Protein AF-A0A7C9TLH7-F1 (afdb_monomer_lite)

Sequence (527 aa):
MVRPPLASSSVPAGASARHAPARPGAWGRGLLALLLWGSAWQSGAQPVPAAPGAASAVVVGAVASAPAGAASAPALPADWARAQDQYWHAPRTVDFIRRLEALQQAMDQHCQGGLVIPVRTAWREALVAWLRLSAVPGPDLLAPEVLTRLDAPARAELIEQAIEAAAEGTLQADRLAPGARGLGALEWLLWTQPPGVSLKAPPSRSRSTAAPSRRVAKPAAKGAATKSTKTKAAAKTPARRAQLDAGGWGGAADAVGAVLLRLEQAASAPQGYRAQASKPKPAAPAKARKTNAKPARSTKATKATKPSRTAAAAVAAEPVDPLLAGGRSAAGQASRTAQPAACRLGRALVADLRTQSLGLADALARRLEAAPVLAVAASAPSATAPAGGDRLGAGWLEALVQLRVQALEQPLQAEAHKGRAGLPLPRQLSGSASVDRVSRWSALRALAVGEEGGGPAGPGLQGLAWTTRLQQAGHAELAEQLLQQANAVDQALEAALPNTPPVLHQAAEALARLEQLVVRQVLPALS

Secondary structure (DSSP, 8-state):
-PPPPPP--PPPP------PPPPPP---SS--SS-SSSGGGS-----PPPPP---------------TT---PPPPPHHHHHHIIIIIIHHHHHHHHHHHHHHHHHHHHHHTT--HHHHHHHHHHHHHHHHHHHSSPPTTTS-HHHHHHHSPPP-HHHHHHHHHHHHHT---GGG--GGGSHHHHHHHHHHHS------------PPP---PPPP------------------------------TT-HHHHHHHHHHHHHHHHHHHHS------------PPPPPP------PPPP--------PPPP----PPPPPPPPS-------HHHHHHHHHHHHHHHHHHHHHHHHHHHHHHHHHHHHHHHHHHHHHTTGGGS--TTS--HHHHHHHHHHHHHHHHHIIIIIHHHHHHHSBTB-PPPPTTTTTT-HHHHHHHHHHHHHHHHH--SS-S---HHHHTT-HHHHHHHTT-HHHHHHHHHHHHHHHHHHHHTTT--HHHHHHHHHHHHHHHHHIIIIIHHHH-

Radius of gyration: 32.27 Å; chains: 1; bounding box: 89×93×102 Å

Foldseek 3Di:
DDDDDDDDDDDDDDDDDDDDDDDDDDPDDDPPDPPPPPPPPPDPDDDDDDDDDDDDDDDPDDDPDDDPDPDFPAFDPPVQLLLCLQQQQLVLLLQLLVLLVQLLVQLVCLLVVDDLVSNLVSLLSSLLSVLLNVLADRPPLCPVVLVLQADNAADPVLLVVQLVCLLVVNHDLVPRDSNNFHSNVLLCLSQVQDSDPPPPDPDDDDDDDDDDDDDDDDDDDDDDDDDDDDDDDDDDDDDPPPPPDVPPVVVVVVLSVVLSVLSNCLSPPPPPPPPCPVPPPDDDDDDDDDDDDDDDDDDDDDDDDDDDDDDDDDDDDDDDDPPPPDDPDPVNVVSVSSSSSSSSSSSSNSVSSSVSSSVSSNVSSVVSVVPVVCVVVPPPCPPDDRRNLVVSLVSLLVSLVCLLCQLQVQQLVQVVPPPDPRDDHVSNSSLCSLVSSVSSLQSSCCQAQNDPDPDPSDPSSCVRHLLSLCVVLVNNVLSVVLVVLSVLLVVLSVQCSVVDNVSSVSNSVSSVVSSCSSVPPSSVSND

Organism: NCBI:txid2707176

pLDDT: mean 71.39, std 24.44, range [30.95, 98.44]

Structure (mmCIF, N/CA/C/O backbone):
data_AF-A0A7C9TLH7-F1
#
_entry.id   AF-A0A7C9TLH7-F1
#
loop_
_atom_site.group_PDB
_atom_site.id
_atom_site.type_symbol
_atom_site.label_atom_id
_atom_site.label_alt_id
_atom_site.label_comp_id
_atom_site.label_asym_id
_atom_site.label_entity_id
_atom_site.label_seq_id
_atom_site.pdbx_PDB_ins_code
_atom_site.Cartn_x
_atom_site.Cartn_y
_atom_site.Cartn_z
_atom_site.occupancy
_atom_site.B_iso_or_equiv
_atom_site.auth_seq_id
_atom_site.auth_comp_id
_atom_site.auth_asym_id
_atom_site.auth_atom_id
_atom_site.pdbx_PDB_model_num
ATOM 1 N N . MET A 1 1 ? -39.034 -39.699 -22.417 1.00 44.22 1 MET A N 1
ATOM 2 C CA . MET A 1 1 ? -38.290 -38.552 -21.851 1.00 44.22 1 MET A CA 1
ATOM 3 C C . MET A 1 1 ? -38.912 -37.280 -22.403 1.00 44.22 1 MET A C 1
ATOM 5 O O . MET A 1 1 ? -38.738 -36.978 -23.574 1.00 44.22 1 MET A O 1
ATOM 9 N N . VAL A 1 2 ? -39.752 -36.636 -21.594 1.00 35.78 2 VAL A N 1
ATOM 10 C CA . VAL A 1 2 ? -40.596 -35.495 -21.975 1.00 35.78 2 VAL A CA 1
ATOM 11 C C . VAL A 1 2 ? -39.837 -34.204 -21.664 1.00 35.78 2 VAL A C 1
ATOM 13 O O . VAL A 1 2 ? -39.383 -34.019 -20.538 1.00 35.78 2 VAL A O 1
ATOM 16 N N . ARG A 1 3 ? -39.665 -33.335 -22.665 1.00 36.72 3 ARG A N 1
ATOM 17 C CA . ARG A 1 3 ? -39.139 -31.968 -22.509 1.00 36.72 3 ARG A CA 1
ATOM 18 C C . ARG A 1 3 ? -40.296 -31.015 -22.171 1.00 36.72 3 ARG A C 1
ATOM 20 O O . ARG A 1 3 ? -41.320 -31.106 -22.847 1.00 36.72 3 ARG A O 1
ATOM 27 N N . PRO A 1 4 ? -40.156 -30.094 -21.203 1.00 48.44 4 PRO A N 1
ATOM 28 C CA . PRO A 1 4 ? -41.160 -29.062 -20.968 1.00 48.44 4 PRO A CA 1
ATOM 29 C C . PRO A 1 4 ? -40.988 -27.871 -21.937 1.00 48.44 4 PRO A C 1
ATOM 31 O O . PRO A 1 4 ? -39.877 -27.640 -22.428 1.00 48.44 4 PRO A O 1
ATOM 34 N N . PRO A 1 5 ? -42.067 -27.114 -22.223 1.00 56.41 5 PRO A N 1
ATOM 35 C CA . PRO A 1 5 ? -42.036 -25.956 -23.109 1.00 56.41 5 PRO A CA 1
ATOM 36 C C . PRO A 1 5 ? -41.575 -24.681 -22.384 1.00 56.41 5 PRO A C 1
ATOM 38 O O . PRO A 1 5 ? -41.824 -24.489 -21.195 1.00 56.41 5 PRO A O 1
ATOM 41 N N . LEU A 1 6 ? -40.913 -23.797 -23.134 1.00 49.56 6 LEU A N 1
ATOM 42 C CA . LEU A 1 6 ? -40.511 -22.458 -22.706 1.00 49.56 6 LEU A CA 1
ATOM 43 C C . LEU A 1 6 ? -41.730 -21.526 -22.702 1.00 49.56 6 LEU A C 1
ATOM 45 O O . LEU A 1 6 ? -42.392 -21.363 -23.726 1.00 49.56 6 LEU A O 1
ATOM 49 N N . ALA A 1 7 ? -42.006 -20.907 -21.554 1.00 42.03 7 ALA A N 1
ATOM 50 C CA . ALA A 1 7 ? -43.013 -19.866 -21.412 1.00 42.03 7 ALA A CA 1
ATOM 51 C C . ALA A 1 7 ? -42.462 -18.519 -21.907 1.00 42.03 7 ALA A C 1
ATOM 53 O O . ALA A 1 7 ? -41.464 -18.006 -21.403 1.00 42.03 7 ALA A O 1
ATOM 54 N N . SER A 1 8 ? -43.137 -17.951 -22.902 1.00 42.50 8 SER A N 1
ATOM 55 C CA . SER A 1 8 ? -42.959 -16.596 -23.414 1.00 42.50 8 SER A CA 1
ATOM 56 C C . SER A 1 8 ? -43.701 -15.593 -22.524 1.00 42.50 8 SER A C 1
ATOM 58 O O . SER A 1 8 ? -44.931 -15.576 -22.517 1.00 42.50 8 SER A O 1
ATOM 60 N N . SER A 1 9 ? -42.977 -14.741 -21.793 1.00 42.53 9 SER A N 1
ATOM 61 C CA . SER A 1 9 ? -43.565 -13.605 -21.074 1.00 42.53 9 SER A CA 1
ATOM 62 C C . SER A 1 9 ? -43.537 -12.347 -21.947 1.00 42.53 9 SER A C 1
ATOM 64 O O . SER A 1 9 ? -42.483 -11.757 -22.186 1.00 42.53 9 SER A O 1
ATOM 66 N N . SER A 1 10 ? -44.712 -11.938 -22.412 1.00 45.41 10 SER A N 1
ATOM 67 C CA . SER A 1 10 ? -44.992 -10.631 -23.004 1.00 45.41 10 SER A CA 1
ATOM 68 C C . SER A 1 10 ? -44.953 -9.533 -21.934 1.00 45.41 10 SER A C 1
ATOM 70 O O . SER A 1 10 ? -45.706 -9.599 -20.962 1.00 45.41 10 SER A O 1
ATOM 72 N N . VAL A 1 11 ? -44.116 -8.511 -22.125 1.00 49.00 11 VAL A N 1
ATOM 73 C CA . VAL A 1 11 ? -44.098 -7.287 -21.306 1.00 49.00 11 VAL A CA 1
ATOM 74 C C . VAL A 1 11 ? -44.914 -6.201 -22.023 1.00 49.00 11 VAL A C 1
ATOM 76 O O . VAL A 1 11 ? -44.667 -5.966 -23.209 1.00 49.00 11 VAL A O 1
ATOM 79 N N . PRO A 1 12 ? -45.877 -5.535 -21.359 1.00 47.75 12 PRO A N 1
ATOM 80 C CA . PRO A 1 12 ? -46.657 -4.469 -21.974 1.00 47.75 12 PRO A CA 1
ATOM 81 C C . PRO A 1 12 ? -45.873 -3.151 -22.037 1.00 47.75 12 PRO A C 1
ATOM 83 O O . PRO A 1 12 ? -45.215 -2.737 -21.082 1.00 47.75 12 PRO A O 1
ATOM 86 N N . ALA A 1 13 ? -45.992 -2.475 -23.179 1.00 45.28 13 ALA A N 1
ATOM 87 C CA . ALA A 1 13 ? -45.530 -1.113 -23.398 1.00 45.28 13 ALA A CA 1
ATOM 88 C C . ALA A 1 13 ? -46.401 -0.122 -22.605 1.00 45.28 13 ALA A C 1
ATOM 90 O O . ALA A 1 13 ? -47.614 -0.062 -22.802 1.00 45.28 13 ALA A O 1
ATOM 91 N N . GLY A 1 14 ? -45.777 0.666 -21.726 1.00 36.72 14 GLY A N 1
ATOM 92 C CA . GLY A 1 14 ? -46.442 1.672 -20.899 1.00 36.72 14 GLY A CA 1
ATOM 93 C C . GLY A 1 14 ? -45.713 3.017 -20.918 1.00 36.72 14 GLY A C 1
ATOM 94 O O . GLY A 1 14 ? -44.636 3.148 -20.353 1.00 36.72 14 GLY A O 1
ATOM 95 N N . ALA A 1 15 ? -46.350 3.989 -21.575 1.00 35.06 15 ALA A N 1
ATOM 96 C CA . ALA A 1 15 ? -46.349 5.436 -21.328 1.00 35.06 15 ALA A CA 1
ATOM 97 C C . ALA A 1 15 ? -45.013 6.186 -21.101 1.00 35.06 15 ALA A C 1
ATOM 99 O O . ALA A 1 15 ? -44.481 6.280 -19.998 1.00 35.06 15 ALA A O 1
ATOM 100 N N . SER A 1 16 ? -44.572 6.900 -22.143 1.00 40.12 16 SER A N 1
ATOM 101 C CA . SER A 1 16 ? -43.643 8.031 -22.033 1.00 40.12 16 SER A CA 1
ATOM 102 C C . SER A 1 16 ? -44.319 9.245 -21.378 1.00 40.12 16 SER A C 1
ATOM 104 O O . SER A 1 16 ? -45.055 9.978 -22.038 1.00 40.12 16 SER A O 1
ATOM 106 N N . ALA A 1 17 ? -44.014 9.511 -20.108 1.00 35.34 17 ALA A N 1
ATOM 107 C CA . ALA A 1 17 ? -44.236 10.815 -19.489 1.00 35.34 17 ALA A CA 1
ATOM 108 C C . ALA A 1 17 ? -42.949 11.648 -19.597 1.00 35.34 17 ALA A C 1
ATOM 110 O O . ALA A 1 17 ? -41.913 11.314 -19.026 1.00 35.34 17 ALA A O 1
ATOM 111 N N . ARG A 1 18 ? -43.007 12.734 -20.374 1.00 35.72 18 ARG A N 1
ATOM 112 C CA . ARG A 1 18 ? -41.939 13.736 -20.456 1.00 35.72 18 ARG A CA 1
ATOM 113 C C . ARG A 1 18 ? -41.944 14.538 -19.156 1.00 35.72 18 ARG A C 1
ATOM 115 O O . ARG A 1 18 ? -42.908 15.246 -18.873 1.00 35.72 18 ARG A O 1
ATOM 122 N N . HIS A 1 19 ? -40.870 14.455 -18.382 1.00 34.88 19 HIS A N 1
ATOM 123 C CA . HIS A 1 19 ? -40.576 15.414 -17.322 1.00 34.88 19 HIS A CA 1
ATOM 124 C C . HIS A 1 19 ? -39.387 16.267 -17.751 1.00 34.88 19 HIS A C 1
ATOM 126 O O . HIS A 1 19 ? -38.316 15.764 -18.085 1.00 34.88 19 HIS A O 1
ATOM 132 N N . ALA A 1 20 ? -39.633 17.573 -17.816 1.00 35.00 20 ALA A N 1
ATOM 133 C CA . ALA A 1 20 ? -38.633 18.589 -18.086 1.00 35.00 20 ALA A CA 1
ATOM 134 C C . ALA A 1 20 ? -37.611 18.638 -16.934 1.00 35.00 20 ALA A C 1
ATOM 136 O O . ALA A 1 20 ? -38.014 18.545 -15.772 1.00 35.00 20 ALA A O 1
ATOM 137 N N . PRO A 1 21 ? -36.308 18.815 -17.208 1.00 39.06 21 PRO A N 1
ATOM 138 C CA . PRO A 1 21 ? -35.331 18.990 -16.147 1.00 39.06 21 PRO A CA 1
ATOM 139 C C . PRO A 1 21 ? -35.469 20.384 -15.522 1.00 39.06 21 PRO A C 1
ATOM 141 O O . PRO A 1 21 ? -35.346 21.411 -16.196 1.00 39.06 21 PRO A O 1
ATOM 144 N N . ALA A 1 22 ? -35.709 20.407 -14.212 1.00 32.56 22 ALA A N 1
ATOM 145 C CA . ALA A 1 22 ? -35.583 21.598 -13.389 1.00 32.56 22 ALA A CA 1
ATOM 146 C C . ALA A 1 22 ? -34.125 22.091 -13.407 1.00 32.56 22 ALA A C 1
ATOM 148 O O . ALA A 1 22 ? -33.177 21.315 -13.281 1.00 32.56 22 ALA A O 1
ATOM 149 N N . ARG A 1 23 ? -33.957 23.403 -13.584 1.00 35.62 23 ARG A N 1
ATOM 150 C CA . ARG A 1 23 ? -32.666 24.099 -13.550 1.00 35.62 23 ARG A CA 1
ATOM 151 C C . ARG A 1 23 ? -32.006 23.928 -12.171 1.00 35.62 23 ARG A C 1
ATOM 153 O O . ARG A 1 23 ? -32.665 24.231 -11.177 1.00 35.62 23 ARG A O 1
ATOM 160 N N . PRO A 1 24 ? -30.723 23.539 -12.078 1.00 36.88 24 PRO A N 1
ATOM 161 C CA . PRO A 1 24 ? -30.003 23.594 -10.815 1.00 36.88 24 PRO A CA 1
ATOM 162 C C . PRO A 1 24 ? -29.769 25.057 -10.421 1.00 36.88 24 PRO A C 1
ATOM 164 O O . PRO A 1 24 ? -29.169 25.839 -11.161 1.00 36.88 24 PRO A O 1
ATOM 167 N N . GLY A 1 25 ? -30.304 25.423 -9.256 1.00 30.95 25 GLY A N 1
ATOM 168 C CA . GLY A 1 25 ? -30.095 26.714 -8.619 1.00 30.95 25 GLY A CA 1
ATOM 169 C C . GLY A 1 25 ? -28.638 26.904 -8.206 1.00 30.95 25 GLY A C 1
ATOM 170 O O . GLY A 1 25 ? -27.964 25.977 -7.762 1.00 30.95 25 GLY A O 1
ATOM 171 N N . ALA A 1 26 ? -28.171 28.136 -8.367 1.00 38.72 26 ALA A N 1
ATOM 172 C CA . ALA A 1 26 ? -26.843 28.594 -8.012 1.00 38.72 26 ALA A CA 1
ATOM 173 C C . ALA A 1 26 ? -26.560 28.418 -6.508 1.00 38.72 26 ALA A C 1
ATOM 175 O O . ALA A 1 26 ? -26.982 29.226 -5.688 1.00 38.72 26 ALA A O 1
ATOM 176 N N . TRP A 1 27 ? -25.786 27.390 -6.167 1.00 38.28 27 TRP A N 1
ATOM 177 C CA . TRP A 1 27 ? -25.026 27.306 -4.921 1.00 38.28 27 TRP A CA 1
ATOM 178 C C . TRP A 1 27 ? -23.555 27.451 -5.287 1.00 38.28 27 TRP A C 1
ATOM 180 O O . TRP A 1 27 ? -22.862 26.487 -5.591 1.00 38.28 27 TRP A O 1
ATOM 190 N N . GLY A 1 28 ? -23.093 28.694 -5.357 1.00 33.00 28 GLY A N 1
ATOM 191 C CA . GLY A 1 28 ? -21.732 28.995 -5.768 1.00 33.00 28 GLY A CA 1
ATOM 192 C C . GLY A 1 28 ? -21.271 30.293 -5.147 1.00 33.00 28 GLY A C 1
ATOM 193 O O . GLY A 1 28 ? -21.453 31.340 -5.759 1.00 33.00 28 GLY A O 1
ATOM 194 N N . ARG A 1 29 ? -20.703 30.196 -3.937 1.00 39.09 29 ARG A N 1
ATOM 195 C CA . ARG A 1 29 ? -19.636 31.041 -3.359 1.00 39.09 29 ARG A CA 1
ATOM 196 C C . ARG A 1 29 ? -19.638 30.884 -1.839 1.00 39.09 29 ARG A C 1
ATOM 198 O O . ARG A 1 29 ? -20.391 31.552 -1.145 1.00 39.09 29 ARG A O 1
ATOM 205 N N . GLY A 1 30 ? -18.777 30.007 -1.331 1.00 31.34 30 GLY A N 1
ATOM 206 C CA . GLY A 1 30 ? -18.549 29.915 0.109 1.00 31.34 30 GLY A CA 1
ATOM 207 C C . GLY A 1 30 ? -17.858 28.637 0.561 1.00 31.34 30 GLY A C 1
ATOM 208 O O . GLY A 1 30 ? -18.380 27.982 1.445 1.00 31.34 30 GLY A O 1
ATOM 209 N N . LEU A 1 31 ? -16.736 28.250 -0.059 1.00 35.41 31 LEU A N 1
ATOM 210 C CA . LEU A 1 31 ? -15.826 27.215 0.472 1.00 35.41 31 LEU A CA 1
ATOM 211 C C . LEU A 1 31 ? -14.468 27.267 -0.255 1.00 35.41 31 LEU A C 1
ATOM 213 O O . LEU A 1 31 ? -14.005 26.313 -0.868 1.00 35.41 31 LEU A O 1
ATOM 217 N N . LEU A 1 32 ? -13.830 28.437 -0.208 1.00 37.03 32 LEU A N 1
ATOM 218 C CA . LEU A 1 32 ? -12.439 28.651 -0.625 1.00 37.03 32 LEU A CA 1
ATOM 219 C C . LEU A 1 32 ? -11.692 29.279 0.558 1.00 37.03 32 LEU A C 1
ATOM 221 O O . LEU A 1 32 ? -11.457 30.481 0.581 1.00 37.03 32 LEU A O 1
ATOM 225 N N . ALA A 1 33 ? -11.395 28.476 1.583 1.00 34.25 33 ALA A N 1
ATOM 226 C CA . ALA A 1 33 ? -10.532 28.908 2.692 1.00 34.25 33 ALA A CA 1
ATOM 227 C C . ALA A 1 33 ? -9.747 27.783 3.406 1.00 34.25 33 ALA A C 1
ATOM 229 O O . ALA A 1 33 ? -9.010 28.081 4.337 1.00 34.25 33 ALA A O 1
ATOM 230 N N . LEU A 1 34 ? -9.825 26.511 2.983 1.00 35.72 34 LEU A N 1
ATOM 231 C CA . LEU A 1 34 ? -9.127 25.394 3.658 1.00 35.72 34 LEU A CA 1
ATOM 232 C C . LEU A 1 34 ? -8.370 24.448 2.700 1.00 35.72 34 LEU A C 1
ATOM 234 O O . LEU A 1 34 ? -8.262 23.255 2.947 1.00 35.72 34 LEU A O 1
ATOM 238 N N . LEU A 1 35 ? -7.807 24.974 1.605 1.00 41.03 35 LEU A N 1
ATOM 239 C CA . LEU A 1 35 ? -6.995 24.203 0.641 1.00 41.03 35 LEU A CA 1
ATOM 240 C C . LEU A 1 35 ? -5.593 24.799 0.406 1.00 41.03 35 LEU A C 1
ATOM 242 O O . LEU A 1 35 ? -5.086 24.789 -0.711 1.00 41.03 35 LEU A O 1
ATOM 246 N N . LEU A 1 36 ? -4.943 25.319 1.453 1.00 35.28 36 LEU A N 1
ATOM 247 C CA . LEU A 1 36 ? -3.563 25.834 1.362 1.00 35.28 36 LEU A CA 1
ATOM 248 C C . LEU A 1 36 ? -2.502 24.979 2.074 1.00 35.28 36 LEU A C 1
ATOM 250 O O . LEU A 1 36 ? -1.337 25.360 2.085 1.00 35.28 36 LEU A O 1
ATOM 254 N N . TRP A 1 37 ? -2.850 23.804 2.607 1.00 40.84 37 TRP A N 1
ATOM 255 C CA . TRP A 1 37 ? -1.877 22.937 3.293 1.00 40.84 37 TRP A CA 1
ATOM 256 C C . TRP A 1 37 ? -1.308 21.776 2.455 1.00 40.84 37 TRP A C 1
ATOM 258 O O . TRP A 1 37 ? -0.324 21.166 2.857 1.00 40.84 37 TRP A O 1
ATOM 268 N N . GLY A 1 38 ? -1.834 21.501 1.255 1.00 32.78 38 GLY A N 1
ATOM 269 C CA . GLY A 1 38 ? -1.403 20.347 0.442 1.00 32.78 38 GLY A CA 1
ATOM 270 C C . GLY A 1 38 ? -0.246 20.580 -0.544 1.00 32.78 38 GLY A C 1
ATOM 271 O O . GLY A 1 38 ? 0.288 19.622 -1.096 1.00 32.78 38 GLY A O 1
ATOM 272 N N . SER A 1 39 ? 0.166 21.825 -0.798 1.00 35.53 39 SER A N 1
ATOM 273 C CA . SER A 1 39 ? 1.029 22.149 -1.954 1.00 35.53 39 SER A CA 1
ATOM 274 C C . SER A 1 39 ? 2.542 22.079 -1.691 1.00 35.53 39 SER A C 1
ATOM 276 O O . SER A 1 39 ? 3.335 22.344 -2.596 1.00 35.53 39 SER A O 1
ATOM 278 N N . ALA A 1 40 ? 2.974 21.717 -0.478 1.00 37.78 40 ALA A N 1
ATOM 279 C CA . ALA A 1 40 ? 4.394 21.701 -0.109 1.00 37.78 40 ALA A CA 1
ATOM 280 C C . ALA A 1 40 ? 5.173 20.466 -0.614 1.00 37.78 40 ALA A C 1
ATOM 282 O O . ALA A 1 40 ? 6.400 20.484 -0.613 1.00 37.78 40 ALA A O 1
ATOM 283 N N . TRP A 1 41 ? 4.502 19.415 -1.099 1.00 43.94 41 TRP A N 1
ATOM 284 C CA . TRP A 1 41 ? 5.160 18.134 -1.407 1.00 43.94 41 TRP A CA 1
ATOM 285 C C . TRP A 1 41 ? 5.669 17.964 -2.849 1.00 43.94 41 TRP A C 1
ATOM 287 O O . TRP A 1 41 ? 6.365 16.991 -3.129 1.00 43.94 41 TRP A O 1
ATOM 297 N N . GLN A 1 42 ? 5.390 18.895 -3.773 1.00 41.19 42 GLN A N 1
ATOM 298 C CA . GLN A 1 42 ? 5.736 18.707 -5.197 1.00 41.19 42 GLN A CA 1
ATOM 299 C C . GLN A 1 42 ? 6.618 19.803 -5.820 1.00 41.19 42 GLN A C 1
ATOM 301 O O . GLN A 1 42 ? 7.032 19.673 -6.973 1.00 41.19 42 GLN A O 1
ATOM 306 N N . SER A 1 43 ? 6.953 20.867 -5.089 1.00 34.94 43 SER A N 1
ATOM 307 C CA . SER A 1 43 ? 7.731 21.978 -5.648 1.00 34.94 43 SER A CA 1
ATOM 308 C C . SER A 1 43 ? 9.216 21.820 -5.326 1.00 34.94 43 SER A C 1
ATOM 310 O O . SER A 1 43 ? 9.690 22.258 -4.282 1.00 34.94 43 SER A O 1
ATOM 312 N N . GLY A 1 44 ? 9.970 21.207 -6.241 1.00 36.22 44 GLY A N 1
ATOM 313 C CA . GLY A 1 44 ? 11.425 21.354 -6.263 1.00 36.22 44 GLY A CA 1
ATOM 314 C C . GLY A 1 44 ? 11.775 22.827 -6.477 1.00 36.22 44 GLY A C 1
ATOM 315 O O . GLY A 1 44 ? 11.555 23.363 -7.562 1.00 36.22 44 GLY A O 1
ATOM 316 N N . ALA A 1 45 ? 12.272 23.488 -5.433 1.00 33.84 45 ALA A N 1
ATOM 317 C CA . ALA A 1 45 ? 12.669 24.887 -5.476 1.00 33.84 45 ALA A CA 1
ATOM 318 C C . ALA A 1 45 ? 13.843 25.087 -6.452 1.00 33.84 45 ALA A C 1
ATOM 320 O O . ALA A 1 45 ? 14.951 24.601 -6.228 1.00 33.84 45 ALA A O 1
ATOM 321 N N . GLN A 1 46 ? 13.596 25.819 -7.537 1.00 37.31 46 GLN A N 1
ATOM 322 C CA . GLN A 1 46 ? 14.643 26.486 -8.312 1.00 37.31 46 GLN A CA 1
ATOM 323 C C . GLN A 1 46 ? 15.077 27.745 -7.538 1.00 37.31 46 GLN A C 1
ATOM 325 O O . GLN A 1 46 ? 14.205 28.482 -7.069 1.00 37.31 46 GLN A O 1
ATOM 330 N N . PRO A 1 47 ? 16.383 28.031 -7.393 1.00 45.03 47 PRO A N 1
ATOM 331 C CA . PRO A 1 47 ? 16.836 29.272 -6.778 1.00 45.03 47 PRO A CA 1
ATOM 332 C C . PRO A 1 47 ? 16.564 30.451 -7.723 1.00 45.03 47 PRO A C 1
ATOM 334 O O . PRO A 1 47 ? 17.143 30.545 -8.804 1.00 45.03 47 PRO A O 1
ATOM 337 N N . VAL A 1 48 ? 15.686 31.364 -7.309 1.00 56.91 48 VAL A N 1
ATOM 338 C CA . VAL A 1 48 ? 15.509 32.669 -7.962 1.00 56.91 48 VAL A CA 1
ATOM 339 C C . VAL A 1 48 ? 16.601 33.614 -7.438 1.00 56.91 48 VAL A C 1
ATOM 341 O O . VAL A 1 48 ? 16.771 33.704 -6.219 1.00 56.91 48 VAL A O 1
ATOM 344 N N . PRO A 1 49 ? 17.362 34.317 -8.298 1.00 56.00 49 PRO A N 1
ATOM 345 C CA . PRO A 1 49 ? 18.333 35.301 -7.837 1.00 56.00 49 PRO A CA 1
ATOM 346 C C . PRO A 1 49 ? 17.629 36.528 -7.242 1.00 56.00 49 PRO A C 1
ATOM 348 O O . PRO A 1 49 ? 16.690 37.075 -7.820 1.00 56.00 49 PRO A O 1
ATOM 351 N N . ALA A 1 50 ? 18.107 36.946 -6.071 1.00 42.78 50 ALA A N 1
ATOM 352 C CA . ALA A 1 50 ? 17.617 38.087 -5.314 1.00 42.78 50 ALA A CA 1
ATOM 353 C C . ALA A 1 50 ? 17.832 39.415 -6.061 1.00 42.78 50 ALA A C 1
ATOM 355 O O . ALA A 1 50 ? 18.945 39.724 -6.489 1.00 42.78 50 ALA A O 1
ATOM 356 N N . ALA A 1 51 ? 16.777 40.226 -6.142 1.00 47.16 51 ALA A N 1
ATOM 357 C CA . ALA A 1 51 ? 16.865 41.659 -6.404 1.00 47.16 51 ALA A CA 1
ATOM 358 C C . ALA A 1 51 ? 16.717 42.418 -5.067 1.00 47.16 51 ALA A C 1
ATOM 360 O O . ALA A 1 51 ? 15.859 42.046 -4.263 1.00 47.16 51 ALA A O 1
ATOM 361 N N . PRO A 1 52 ? 17.523 43.459 -4.796 1.00 56.91 52 PRO A N 1
ATOM 362 C CA . PRO A 1 52 ? 17.386 44.271 -3.593 1.00 56.91 52 PRO A CA 1
ATOM 363 C C . PRO A 1 52 ? 16.374 45.403 -3.822 1.00 56.91 52 PRO A C 1
ATOM 365 O O . PRO A 1 52 ? 16.513 46.175 -4.768 1.00 56.91 52 PRO A O 1
ATOM 368 N N . GLY A 1 53 ? 15.380 45.549 -2.942 1.00 46.00 53 GLY A N 1
ATOM 369 C CA . GLY A 1 53 ? 14.537 46.745 -2.949 1.00 46.00 53 GLY A CA 1
ATOM 370 C C . GLY A 1 53 ? 13.303 46.695 -2.049 1.00 46.00 53 GLY A C 1
ATOM 371 O O . GLY A 1 53 ? 12.390 45.923 -2.300 1.00 46.00 53 GLY A O 1
ATOM 372 N N . ALA A 1 54 ? 13.286 47.607 -1.072 1.00 42.44 54 ALA A N 1
ATOM 373 C CA . ALA A 1 54 ? 12.141 48.132 -0.319 1.00 42.44 54 ALA A CA 1
ATOM 374 C C . ALA A 1 54 ? 11.393 47.186 0.644 1.00 42.44 54 ALA A C 1
ATOM 376 O O . ALA A 1 54 ? 10.465 46.462 0.294 1.00 42.44 54 ALA A O 1
ATOM 377 N N . ALA A 1 55 ? 11.758 47.309 1.923 1.00 44.75 55 ALA A N 1
ATOM 378 C CA . ALA A 1 55 ? 10.994 46.820 3.059 1.00 44.75 55 ALA A CA 1
ATOM 379 C C . ALA A 1 55 ? 9.689 47.621 3.234 1.00 44.75 55 ALA A C 1
ATOM 381 O O . ALA A 1 55 ? 9.704 48.845 3.348 1.00 44.75 55 ALA A O 1
ATOM 382 N N . SER A 1 56 ? 8.563 46.918 3.323 1.00 46.16 56 SER A N 1
ATOM 383 C CA . SER A 1 56 ? 7.342 47.398 3.972 1.00 46.16 56 SER A CA 1
ATOM 384 C C . SER A 1 56 ? 6.871 46.302 4.917 1.00 46.16 56 SER A C 1
ATOM 386 O O . SER A 1 56 ? 6.437 45.234 4.491 1.00 46.16 56 SER A O 1
ATOM 388 N N . ALA A 1 57 ? 7.041 46.550 6.213 1.00 43.62 57 ALA A N 1
ATOM 389 C CA . ALA A 1 57 ? 6.589 45.668 7.274 1.00 43.62 57 ALA A CA 1
ATOM 390 C C . ALA A 1 57 ? 5.082 45.871 7.476 1.00 43.62 57 ALA A C 1
ATOM 392 O O . ALA A 1 57 ? 4.658 46.867 8.056 1.00 43.62 57 ALA A O 1
ATOM 393 N N . VAL A 1 58 ? 4.273 44.924 6.998 1.00 48.19 58 VAL A N 1
ATOM 394 C CA . VAL A 1 58 ? 2.869 44.797 7.404 1.00 48.19 58 VAL A CA 1
ATOM 395 C C . VAL A 1 58 ? 2.811 43.713 8.474 1.00 48.19 58 VAL A C 1
ATOM 397 O O . VAL A 1 58 ? 2.929 42.524 8.186 1.00 48.19 58 VAL A O 1
ATOM 400 N N . VAL A 1 59 ? 2.661 44.136 9.727 1.00 43.00 59 VAL A N 1
ATOM 401 C CA . VAL A 1 59 ? 2.371 43.248 10.855 1.00 43.00 59 VAL A CA 1
ATOM 402 C C . VAL A 1 59 ? 0.876 42.932 10.814 1.00 43.00 59 VAL A C 1
ATOM 404 O O . VAL A 1 59 ? 0.058 43.728 11.265 1.00 43.00 59 VAL A O 1
ATOM 407 N N . VAL A 1 60 ? 0.503 41.778 10.254 1.00 45.41 60 VAL A N 1
ATOM 408 C CA . VAL A 1 60 ? -0.846 41.217 10.423 1.00 45.41 60 VAL A CA 1
ATOM 409 C C . VAL A 1 60 ? -0.822 40.314 11.652 1.00 45.41 60 VAL A C 1
ATOM 411 O O . VAL A 1 60 ? -0.445 39.147 11.579 1.00 45.41 60 VAL A O 1
ATOM 414 N N . GLY A 1 61 ? -1.192 40.874 12.802 1.00 42.50 61 GLY A N 1
ATOM 415 C CA . GLY A 1 61 ? -1.451 40.114 14.020 1.00 42.50 61 GLY A CA 1
ATOM 416 C C . GLY A 1 61 ? -2.864 39.536 13.993 1.00 42.50 61 GLY A C 1
ATOM 417 O O . GLY A 1 61 ? -3.807 40.210 14.392 1.00 42.50 61 GLY A O 1
ATOM 418 N N . ALA A 1 62 ? -3.013 38.293 13.537 1.00 39.72 62 ALA A N 1
ATOM 419 C CA . ALA A 1 62 ? -4.226 37.505 13.740 1.00 39.72 62 ALA A CA 1
ATOM 420 C C . ALA A 1 62 ? -3.929 36.412 14.774 1.00 39.72 62 ALA A C 1
ATOM 422 O O . ALA A 1 62 ? -3.443 35.333 14.442 1.00 39.72 62 ALA A O 1
ATOM 423 N N . VAL A 1 63 ? -4.188 36.714 16.047 1.00 39.25 63 VAL A N 1
ATOM 424 C CA . VAL A 1 63 ? -4.181 35.721 17.127 1.00 39.25 63 VAL A CA 1
ATOM 425 C C . VAL A 1 63 ? -5.544 35.032 17.095 1.00 39.25 63 VAL A C 1
ATOM 427 O O . VAL A 1 63 ? -6.539 35.579 17.563 1.00 39.25 63 VAL A O 1
ATOM 430 N N . ALA A 1 64 ? -5.618 33.863 16.462 1.00 43.69 64 ALA A N 1
ATOM 431 C CA . ALA A 1 64 ? -6.801 33.018 16.534 1.00 43.69 64 ALA A CA 1
ATOM 432 C C . ALA A 1 64 ? -6.826 32.338 17.912 1.00 43.69 64 ALA A C 1
ATOM 434 O O . ALA A 1 64 ? -6.122 31.357 18.145 1.00 43.69 64 ALA A O 1
ATOM 435 N N . SER A 1 65 ? -7.612 32.883 18.839 1.00 42.78 65 SER A N 1
ATOM 436 C CA . SER A 1 65 ? -7.922 32.233 20.112 1.00 42.78 65 SER A CA 1
ATOM 437 C C . SER A 1 65 ? -8.760 30.983 19.837 1.00 42.78 65 SER A C 1
ATOM 439 O O . SER A 1 65 ? -9.943 31.082 19.514 1.00 42.78 65 SER A O 1
ATOM 441 N N . ALA A 1 66 ? -8.145 29.802 19.925 1.00 39.56 66 ALA A N 1
ATOM 442 C CA . ALA A 1 66 ? -8.872 28.538 19.903 1.00 39.56 66 ALA A CA 1
ATOM 443 C C . ALA A 1 66 ? -9.814 28.465 21.125 1.00 39.56 66 ALA A C 1
ATOM 445 O O . ALA A 1 66 ? -9.415 28.887 22.216 1.00 39.56 66 ALA A O 1
ATOM 446 N N . PRO A 1 67 ? -11.055 27.963 20.981 1.00 46.72 67 PRO A N 1
ATOM 447 C CA . PRO A 1 67 ? -11.992 27.880 22.094 1.00 46.72 67 PRO A CA 1
ATOM 448 C C . PRO A 1 67 ? -11.451 26.943 23.183 1.00 46.72 67 PRO A C 1
ATOM 450 O O . PRO A 1 67 ? -11.240 25.750 22.963 1.00 46.72 67 PRO A O 1
ATOM 453 N N . ALA A 1 68 ? -11.237 27.504 24.374 1.00 41.28 68 ALA A N 1
ATOM 454 C CA . ALA A 1 68 ? -10.910 26.778 25.593 1.00 41.28 68 ALA A CA 1
ATOM 455 C C . ALA A 1 68 ? -12.148 25.986 26.046 1.00 41.28 68 ALA A C 1
ATOM 457 O O . ALA A 1 68 ? -13.009 26.504 26.750 1.00 41.28 68 ALA A O 1
ATOM 458 N N . GLY A 1 69 ? -12.282 24.751 25.570 1.00 43.47 69 GLY A N 1
ATOM 459 C CA . GLY A 1 69 ? -13.419 23.896 25.920 1.00 43.47 69 GLY A CA 1
ATOM 460 C C . GLY A 1 69 ? -13.419 22.502 25.299 1.00 43.47 69 GLY A C 1
ATOM 461 O O . GLY A 1 69 ? -14.358 21.749 25.535 1.00 43.47 69 GLY A O 1
ATOM 462 N N . ALA A 1 70 ? -12.395 22.129 24.526 1.00 42.94 70 ALA A N 1
ATOM 463 C CA . ALA A 1 70 ? -12.228 20.744 24.108 1.00 42.94 70 ALA A CA 1
ATOM 464 C C . ALA A 1 70 ? -11.831 19.919 25.339 1.00 42.94 70 ALA A C 1
ATOM 466 O O . ALA A 1 70 ? -10.690 19.985 25.796 1.00 42.94 70 ALA A O 1
ATOM 467 N N . ALA A 1 71 ? -12.798 19.197 25.909 1.00 41.84 71 ALA A N 1
ATOM 468 C CA . ALA A 1 71 ? -12.520 18.140 26.866 1.00 41.84 71 ALA A CA 1
ATOM 469 C C . ALA A 1 71 ? -11.459 17.220 26.251 1.00 41.84 71 ALA A C 1
ATOM 471 O O . ALA A 1 71 ? -11.616 16.764 25.118 1.00 41.84 71 ALA A O 1
ATOM 472 N N . SER A 1 72 ? -10.350 17.025 26.963 1.00 44.62 72 SER A N 1
ATOM 473 C CA . SER A 1 72 ? -9.252 16.175 26.522 1.00 44.62 72 SER A CA 1
ATOM 474 C C . SER A 1 72 ? -9.806 14.784 26.241 1.00 44.62 72 SER A C 1
ATOM 476 O O . SER A 1 72 ? -10.284 14.123 27.165 1.00 44.62 72 SER A O 1
ATOM 478 N N . ALA A 1 73 ? -9.763 14.360 24.980 1.00 42.97 73 ALA A N 1
ATOM 479 C CA . ALA A 1 73 ? -10.129 13.011 24.592 1.00 42.97 73 ALA A CA 1
ATOM 480 C C . ALA A 1 73 ? -9.362 12.004 25.471 1.00 42.97 73 ALA A C 1
ATOM 482 O O . ALA A 1 73 ? -8.163 12.186 25.704 1.00 42.97 73 ALA A O 1
ATOM 483 N N . PRO A 1 74 ? -10.008 10.959 26.002 1.00 43.91 74 PRO A N 1
ATOM 484 C CA . PRO A 1 74 ? -9.317 9.842 26.620 1.00 43.91 74 PRO A CA 1
ATOM 485 C C . PRO A 1 74 ? -8.194 9.318 25.726 1.00 43.91 74 PRO A C 1
ATOM 487 O O . PRO A 1 74 ? -8.362 9.020 24.543 1.00 43.91 74 PRO A O 1
ATOM 490 N N . ALA A 1 75 ? -6.996 9.236 26.302 1.00 49.50 75 ALA A N 1
ATOM 491 C CA . ALA A 1 75 ? -5.854 8.655 25.620 1.00 49.50 75 ALA A CA 1
ATOM 492 C C . ALA A 1 75 ? -6.179 7.203 25.258 1.00 49.50 75 ALA A C 1
ATOM 494 O O . ALA A 1 75 ? -6.524 6.412 26.139 1.00 49.50 75 ALA A O 1
ATOM 495 N N . LEU A 1 76 ? -6.023 6.835 23.979 1.00 56.12 76 LEU A N 1
ATOM 496 C CA . LEU A 1 76 ? -5.971 5.424 23.619 1.00 56.12 76 LEU A CA 1
ATOM 497 C C . LEU A 1 76 ? -4.905 4.756 24.495 1.00 56.12 76 LEU A C 1
ATOM 499 O O . LEU A 1 76 ? -3.811 5.317 24.651 1.00 56.12 76 LEU A O 1
ATOM 503 N N . PRO A 1 77 ? -5.213 3.598 25.095 1.00 62.91 77 PRO A N 1
ATOM 504 C CA . PRO A 1 77 ? -4.277 2.976 26.005 1.00 62.91 77 PRO A CA 1
ATOM 505 C C . PRO A 1 77 ? -2.981 2.619 25.250 1.00 62.91 77 PRO A C 1
ATOM 507 O O . PRO A 1 77 ? -2.972 2.352 24.045 1.00 62.91 77 PRO A O 1
ATOM 510 N N . ALA A 1 78 ? -1.840 2.729 25.940 1.00 66.62 78 ALA A N 1
ATOM 511 C CA . ALA A 1 78 ? -0.509 2.543 25.346 1.00 66.62 78 ALA A CA 1
ATOM 512 C C . ALA A 1 78 ? -0.303 1.131 24.754 1.00 66.62 78 ALA A C 1
ATOM 514 O O . ALA A 1 78 ? 0.611 0.897 23.961 1.00 66.62 78 ALA A O 1
ATOM 515 N N . ASP A 1 79 ? -1.172 0.193 25.125 1.00 73.69 79 ASP A N 1
ATOM 516 C CA . ASP A 1 79 ? -1.294 -1.137 24.542 1.00 73.69 79 ASP A CA 1
ATOM 517 C C . ASP A 1 79 ? -1.737 -1.106 23.071 1.00 73.69 79 ASP A C 1
ATOM 519 O O . ASP A 1 79 ? -1.347 -2.000 22.324 1.00 73.69 79 ASP A O 1
ATOM 523 N N . TRP A 1 80 ? -2.465 -0.081 22.613 1.00 78.62 80 TRP A N 1
ATOM 524 C CA . TRP A 1 80 ? -3.016 -0.051 21.260 1.00 78.62 80 TRP A CA 1
ATOM 525 C C . TRP A 1 80 ? -1.941 0.166 20.201 1.00 78.62 80 TRP A C 1
ATOM 527 O O . TRP A 1 80 ? -1.884 -0.593 19.242 1.00 78.62 80 TRP A O 1
ATOM 537 N N . ALA A 1 81 ? -1.047 1.149 20.367 1.00 82.94 81 ALA A N 1
ATOM 538 C CA . ALA A 1 81 ? 0.050 1.369 19.414 1.00 82.94 81 ALA A CA 1
ATOM 539 C C . ALA A 1 81 ? 0.939 0.119 19.301 1.00 82.94 81 ALA A C 1
ATOM 541 O O . ALA A 1 81 ? 1.325 -0.290 18.207 1.00 82.94 81 ALA A O 1
ATOM 542 N N . ARG A 1 82 ? 1.186 -0.548 20.435 1.00 85.06 82 ARG A N 1
ATOM 543 C CA . ARG A 1 82 ? 1.885 -1.834 20.462 1.00 85.06 82 ARG A CA 1
ATOM 544 C C . ARG A 1 82 ? 1.091 -2.932 19.756 1.00 85.06 82 ARG A C 1
ATOM 546 O O . ARG A 1 82 ? 1.675 -3.717 19.020 1.00 85.06 82 ARG A O 1
ATOM 553 N N . ALA A 1 83 ? -0.215 -3.003 19.977 1.00 85.56 83 ALA A N 1
ATOM 554 C CA . ALA A 1 83 ? -1.087 -3.974 19.335 1.00 85.56 83 ALA A CA 1
ATOM 555 C C . ALA A 1 83 ? -1.182 -3.731 17.818 1.00 85.56 83 ALA A C 1
ATOM 557 O O . ALA A 1 83 ? -1.172 -4.692 17.058 1.00 85.56 83 ALA A O 1
ATOM 558 N N . GLN A 1 84 ? -1.171 -2.482 17.347 1.00 88.06 84 GLN A N 1
ATOM 559 C CA . GLN A 1 84 ? -1.044 -2.156 15.926 1.00 88.06 84 GLN A CA 1
ATOM 560 C C . GLN A 1 84 ? 0.312 -2.627 15.383 1.00 88.06 84 GLN A C 1
ATOM 562 O O . GLN A 1 84 ? 0.367 -3.346 14.390 1.00 88.06 84 GLN A O 1
ATOM 567 N N . ASP A 1 85 ? 1.417 -2.317 16.056 1.00 90.44 85 ASP A N 1
ATOM 568 C CA . ASP A 1 85 ? 2.740 -2.805 15.651 1.00 90.44 85 ASP A CA 1
ATOM 569 C C . ASP A 1 85 ? 2.780 -4.346 15.564 1.00 90.44 85 ASP A C 1
ATOM 571 O O . ASP A 1 85 ? 3.248 -4.907 14.571 1.00 90.44 85 ASP A O 1
ATOM 575 N N . GLN A 1 86 ? 2.225 -5.026 16.570 1.00 89.50 86 GLN A N 1
ATOM 576 C CA . GLN A 1 86 ? 2.226 -6.482 16.725 1.00 89.50 86 GLN A CA 1
ATOM 577 C C . GLN A 1 86 ? 1.290 -7.200 15.745 1.00 89.50 86 GLN A C 1
ATOM 579 O O . GLN A 1 86 ? 1.684 -8.177 15.112 1.00 89.50 86 GLN A O 1
ATOM 584 N N . TYR A 1 87 ? 0.044 -6.748 15.633 1.00 88.50 87 TYR A N 1
ATOM 585 C CA . TYR A 1 87 ? -1.007 -7.454 14.901 1.00 88.50 87 TYR A CA 1
ATOM 586 C C . TYR A 1 87 ? -1.249 -6.880 13.503 1.00 88.50 87 TYR A C 1
ATOM 588 O O . TYR A 1 87 ? -1.758 -7.590 12.636 1.00 88.50 87 TYR A O 1
ATOM 596 N N . TRP A 1 88 ? -0.859 -5.626 13.250 1.00 90.75 88 TRP A N 1
ATOM 597 C CA . TRP A 1 88 ? -0.980 -4.991 11.940 1.00 90.75 88 TRP A CA 1
ATOM 598 C C . TRP A 1 88 ? 0.344 -4.968 11.171 1.00 90.75 88 TRP A C 1
ATOM 600 O O . TRP A 1 88 ? 0.457 -5.620 10.128 1.00 90.75 88 TRP A O 1
ATOM 610 N N . HIS A 1 89 ? 1.337 -4.219 11.663 1.00 93.00 89 HIS A N 1
ATOM 611 C CA . HIS A 1 89 ? 2.552 -3.918 10.898 1.00 93.00 89 HIS A CA 1
ATOM 612 C C . HIS A 1 89 ? 3.490 -5.119 10.785 1.00 93.00 89 HIS A C 1
ATOM 614 O O . HIS A 1 89 ? 4.015 -5.369 9.698 1.00 93.00 89 HIS A O 1
ATOM 620 N N . ALA A 1 90 ? 3.684 -5.884 11.862 1.00 93.00 90 ALA A N 1
ATOM 621 C CA . ALA A 1 90 ? 4.600 -7.022 11.870 1.00 93.00 90 ALA A CA 1
ATOM 622 C C . ALA A 1 90 ? 4.242 -8.083 10.817 1.00 93.00 90 ALA A C 1
ATOM 624 O O . ALA A 1 90 ? 5.061 -8.303 9.918 1.00 93.00 90 ALA A O 1
ATOM 625 N N . PRO A 1 91 ? 3.035 -8.685 10.817 1.00 91.94 91 PRO A N 1
ATOM 626 C CA . PRO A 1 91 ? 2.700 -9.712 9.830 1.00 91.94 91 PRO A CA 1
ATOM 627 C C . PRO A 1 91 ? 2.726 -9.185 8.389 1.00 91.94 91 PRO A C 1
ATOM 629 O O . PRO A 1 91 ? 3.155 -9.896 7.481 1.00 91.94 91 PRO A O 1
ATOM 632 N N . ARG A 1 92 ? 2.330 -7.925 8.162 1.00 94.56 92 ARG A N 1
ATOM 633 C CA . ARG A 1 92 ? 2.344 -7.309 6.823 1.00 94.56 92 ARG A CA 1
ATOM 634 C C . ARG A 1 92 ? 3.759 -7.001 6.330 1.00 94.56 92 ARG A C 1
ATOM 636 O O . ARG A 1 92 ? 4.025 -7.123 5.139 1.00 94.56 92 ARG A O 1
ATOM 643 N N . THR A 1 93 ? 4.681 -6.668 7.232 1.00 95.38 93 THR A N 1
ATOM 644 C CA . THR A 1 93 ? 6.102 -6.494 6.893 1.00 95.38 93 THR A CA 1
ATOM 645 C C . THR A 1 93 ? 6.729 -7.829 6.493 1.00 95.38 93 THR A C 1
ATOM 647 O O . THR A 1 93 ? 7.432 -7.896 5.486 1.00 95.38 93 THR A O 1
ATOM 650 N N . VAL A 1 94 ? 6.424 -8.905 7.230 1.00 94.50 94 VAL A N 1
ATOM 651 C CA . VAL A 1 94 ? 6.852 -10.271 6.882 1.00 94.50 94 VAL A CA 1
ATOM 652 C C . VAL A 1 94 ? 6.321 -10.681 5.504 1.00 94.50 94 VAL A C 1
ATOM 654 O O . VAL A 1 94 ? 7.094 -11.157 4.671 1.00 94.50 94 VAL A O 1
ATOM 657 N N . ASP A 1 95 ? 5.025 -10.477 5.236 1.00 95.00 95 ASP A N 1
ATOM 658 C CA . ASP A 1 95 ? 4.434 -10.796 3.929 1.00 95.00 95 ASP A CA 1
ATOM 659 C C . ASP A 1 95 ? 5.091 -9.988 2.803 1.00 95.00 95 ASP A C 1
ATOM 661 O O . ASP A 1 95 ? 5.498 -10.563 1.795 1.00 95.00 95 ASP A O 1
ATOM 665 N N . PHE A 1 96 ? 5.297 -8.681 2.994 1.00 97.12 96 PHE A N 1
ATOM 666 C CA . PHE A 1 96 ? 5.950 -7.843 1.989 1.00 97.12 96 PHE A CA 1
ATOM 667 C C . PHE A 1 96 ? 7.374 -8.315 1.664 1.00 97.12 96 PHE A C 1
ATOM 669 O O . PHE A 1 96 ? 7.712 -8.459 0.488 1.00 97.12 96 PHE A O 1
ATOM 676 N N . ILE A 1 97 ? 8.186 -8.645 2.675 1.00 96.88 97 ILE A N 1
ATOM 677 C CA . ILE A 1 97 ? 9.535 -9.197 2.469 1.00 96.88 97 ILE A CA 1
ATOM 678 C C . ILE A 1 97 ? 9.471 -10.496 1.658 1.00 96.88 97 ILE A C 1
ATOM 680 O O . ILE A 1 97 ? 10.208 -10.640 0.682 1.00 96.88 97 ILE A O 1
ATOM 684 N N . ARG A 1 98 ? 8.550 -11.407 1.990 1.00 96.44 98 ARG A N 1
ATOM 685 C CA . ARG A 1 98 ? 8.364 -12.665 1.250 1.00 96.44 98 ARG A CA 1
ATOM 686 C C . ARG A 1 98 ? 8.003 -12.420 -0.220 1.00 96.44 98 ARG A C 1
ATOM 688 O O . ARG A 1 98 ? 8.523 -13.099 -1.106 1.00 96.44 98 ARG A O 1
ATOM 695 N N . ARG A 1 99 ? 7.143 -11.435 -0.510 1.00 97.88 99 ARG A N 1
ATOM 696 C CA . ARG A 1 99 ? 6.809 -11.053 -1.896 1.00 97.88 99 ARG A CA 1
ATOM 697 C C . ARG A 1 99 ? 7.994 -10.432 -2.633 1.00 97.88 99 ARG A C 1
ATOM 699 O O . ARG A 1 99 ? 8.164 -10.696 -3.821 1.00 97.88 99 ARG A O 1
ATOM 706 N N . LEU A 1 100 ? 8.841 -9.665 -1.946 1.00 98.00 100 LEU A N 1
ATOM 707 C CA . LEU A 1 100 ? 10.074 -9.132 -2.532 1.00 98.00 100 LEU A CA 1
ATOM 708 C C . LEU A 1 100 ? 11.090 -10.230 -2.867 1.00 98.00 100 LEU A C 1
ATOM 710 O O . LEU A 1 100 ? 11.767 -10.129 -3.887 1.00 98.00 100 LEU A O 1
ATOM 714 N N . GLU A 1 101 ? 11.177 -11.296 -2.072 1.00 97.12 101 GLU A N 1
ATOM 715 C CA . GLU A 1 101 ? 12.024 -12.453 -2.395 1.00 97.12 101 GLU A CA 1
ATOM 716 C C . GLU A 1 101 ? 11.539 -13.184 -3.652 1.00 97.12 101 GLU A C 1
ATOM 718 O O . GLU A 1 101 ? 12.341 -13.492 -4.538 1.00 97.12 101 GLU A O 1
ATOM 723 N N . ALA A 1 102 ? 10.226 -13.400 -3.780 1.00 97.06 102 ALA A N 1
ATOM 724 C CA . ALA A 1 102 ? 9.635 -13.969 -4.992 1.00 97.06 102 ALA A CA 1
ATOM 725 C C . ALA A 1 102 ? 9.874 -13.069 -6.220 1.00 97.06 102 ALA A C 1
ATOM 727 O O . ALA A 1 102 ? 10.241 -13.552 -7.294 1.00 97.06 102 ALA A O 1
ATOM 728 N N . LEU A 1 103 ? 9.736 -11.749 -6.054 1.00 98.25 103 LEU A N 1
ATOM 729 C CA . LEU A 1 103 ? 10.052 -10.764 -7.089 1.00 98.25 103 LEU A CA 1
ATOM 730 C C . LEU A 1 103 ? 11.528 -10.805 -7.490 1.00 98.25 103 LEU A C 1
ATOM 732 O O . LEU A 1 103 ? 11.834 -10.728 -8.679 1.00 98.25 103 LEU A O 1
ATOM 736 N N . GLN A 1 104 ? 12.438 -10.968 -6.532 1.00 97.69 104 GLN A N 1
ATOM 737 C CA . GLN A 1 104 ? 13.863 -11.098 -6.810 1.00 97.69 104 GLN A CA 1
ATOM 738 C C . GLN A 1 104 ? 14.152 -12.324 -7.681 1.00 97.69 104 GLN A C 1
ATOM 740 O O . GLN A 1 104 ? 14.790 -12.195 -8.724 1.00 97.69 104 GLN A O 1
ATOM 745 N N . GLN A 1 105 ? 13.617 -13.489 -7.311 1.00 97.38 105 GLN A N 1
ATOM 746 C CA . GLN A 1 105 ? 13.784 -14.719 -8.089 1.00 97.38 105 GLN A CA 1
ATOM 747 C C . GLN A 1 105 ? 13.223 -14.575 -9.511 1.00 97.38 105 GLN A C 1
ATOM 749 O O . GLN A 1 105 ? 13.883 -14.949 -10.483 1.00 97.38 105 GLN A O 1
ATOM 754 N N . ALA A 1 106 ? 12.027 -13.994 -9.653 1.00 97.31 106 ALA A N 1
ATOM 755 C CA . ALA A 1 106 ? 11.409 -13.767 -10.956 1.00 97.31 106 ALA A CA 1
ATOM 756 C C . ALA A 1 106 ? 12.197 -12.753 -11.809 1.00 97.31 106 ALA A C 1
ATOM 758 O O . ALA A 1 106 ? 12.319 -12.927 -13.023 1.00 97.31 106 ALA A O 1
ATOM 759 N N . MET A 1 107 ? 12.767 -11.719 -11.184 1.00 97.38 107 MET A N 1
ATOM 760 C CA . MET A 1 107 ? 13.635 -10.745 -11.848 1.00 97.38 107 MET A CA 1
ATOM 761 C C . MET A 1 107 ? 14.927 -11.392 -12.352 1.00 97.38 107 MET A C 1
ATOM 763 O O . MET A 1 107 ? 15.318 -11.158 -13.496 1.00 97.38 107 MET A O 1
ATOM 767 N N . ASP A 1 108 ? 15.572 -12.231 -11.542 1.00 95.94 108 ASP A N 1
ATOM 768 C CA . ASP A 1 108 ? 16.790 -12.938 -11.942 1.00 95.94 108 ASP A CA 1
ATOM 769 C C . ASP A 1 108 ? 16.530 -13.872 -13.132 1.00 95.94 108 ASP A C 1
ATOM 771 O O . ASP A 1 108 ? 17.289 -13.853 -14.103 1.00 95.94 108 ASP A O 1
ATOM 775 N N . GLN A 1 109 ? 15.418 -14.614 -13.112 1.00 95.38 109 GLN A N 1
ATOM 776 C CA . GLN A 1 109 ? 14.992 -15.453 -14.238 1.00 95.38 109 GLN A CA 1
ATOM 777 C C . GLN A 1 109 ? 14.731 -14.624 -15.500 1.00 95.38 109 GLN A C 1
ATOM 779 O O . GLN A 1 109 ? 15.190 -14.986 -16.583 1.00 95.38 109 GLN A O 1
ATOM 784 N N . HIS A 1 110 ? 14.039 -13.488 -15.376 1.00 94.69 110 HIS A N 1
ATOM 785 C CA . HIS A 1 110 ? 13.797 -12.590 -16.504 1.00 94.69 110 HIS A CA 1
ATOM 786 C C . HIS A 1 110 ? 15.110 -12.057 -17.102 1.00 94.69 110 HIS A C 1
ATOM 788 O O . HIS A 1 110 ? 15.302 -12.094 -18.318 1.00 94.69 110 HIS A O 1
ATOM 794 N N . CYS A 1 111 ? 16.058 -11.651 -16.252 1.00 94.06 111 CYS A N 1
ATOM 795 C CA . CYS A 1 111 ? 17.375 -11.170 -16.673 1.00 94.06 111 CYS A CA 1
ATOM 796 C C . CYS A 1 111 ? 18.230 -12.249 -17.364 1.00 94.06 111 CYS A C 1
ATOM 798 O O . CYS A 1 111 ? 19.150 -11.912 -18.108 1.00 94.06 111 CYS A O 1
ATOM 800 N N . GLN A 1 112 ? 17.936 -13.531 -17.134 1.00 93.88 112 GLN A N 1
ATOM 801 C CA . GLN A 1 112 ? 18.569 -14.678 -17.798 1.00 93.88 112 GLN A CA 1
ATOM 802 C C . GLN A 1 112 ? 17.874 -15.074 -19.115 1.00 93.88 112 GLN A C 1
ATOM 804 O O . GLN A 1 112 ? 18.221 -16.090 -19.714 1.00 93.88 112 GLN A O 1
ATOM 809 N N . GLY A 1 113 ? 16.908 -14.279 -19.589 1.00 91.69 113 GLY A N 1
ATOM 810 C CA . GLY A 1 113 ? 16.142 -14.548 -20.811 1.00 91.69 113 GLY A CA 1
ATOM 811 C C . GLY A 1 113 ? 14.777 -15.198 -20.568 1.00 91.69 113 GLY A C 1
ATOM 812 O O . GLY A 1 113 ? 14.122 -15.609 -21.524 1.00 91.69 113 GLY A O 1
ATOM 813 N N . GLY A 1 114 ? 14.333 -15.291 -19.313 1.00 93.12 114 GLY A N 1
ATOM 814 C CA . GLY A 1 114 ? 12.990 -15.740 -18.959 1.00 93.12 114 GLY A CA 1
ATOM 815 C C . GLY A 1 114 ? 11.886 -14.782 -19.423 1.00 93.12 114 GLY A C 1
ATOM 816 O O . GLY A 1 114 ? 12.109 -13.600 -19.707 1.00 93.12 114 GLY A O 1
ATOM 817 N N . LEU A 1 115 ? 10.655 -15.298 -19.469 1.00 93.31 115 LEU A N 1
ATOM 818 C CA . LEU A 1 115 ? 9.471 -14.525 -19.853 1.00 93.31 115 LEU A CA 1
ATOM 819 C C . LEU A 1 115 ? 9.238 -13.343 -18.897 1.00 93.31 115 LEU A C 1
ATOM 821 O O . LEU A 1 115 ? 9.526 -13.419 -17.706 1.00 93.31 115 LEU A O 1
ATOM 825 N N . VAL A 1 116 ? 8.655 -12.254 -19.406 1.00 93.62 116 VAL A N 1
ATOM 826 C CA . VAL A 1 116 ? 8.340 -11.057 -18.599 1.00 93.62 116 VAL A CA 1
ATOM 827 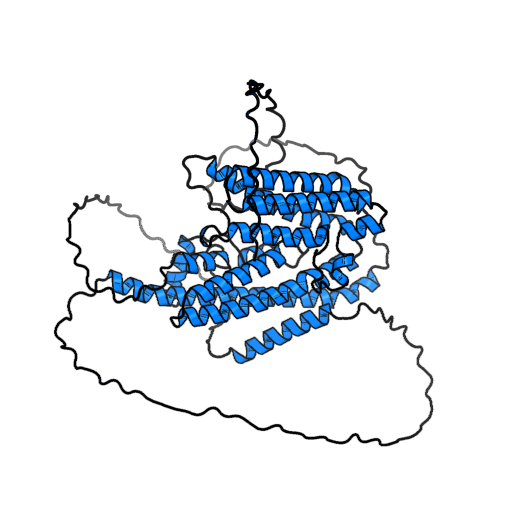C C . VAL A 1 116 ? 7.096 -11.241 -17.707 1.00 93.62 116 VAL A C 1
ATOM 829 O O . VAL A 1 116 ? 6.899 -10.515 -16.736 1.00 93.62 116 VAL A O 1
ATOM 832 N N . ILE A 1 117 ? 6.232 -12.215 -18.015 1.00 95.31 117 ILE A N 1
ATOM 833 C CA . ILE A 1 117 ? 4.954 -12.424 -17.310 1.00 95.31 117 ILE A CA 1
ATOM 834 C C . ILE A 1 117 ? 5.158 -12.790 -15.823 1.00 95.31 117 ILE A C 1
ATOM 836 O O . ILE A 1 117 ? 4.518 -12.149 -14.982 1.00 95.31 117 ILE A O 1
ATOM 840 N N . PRO A 1 118 ? 6.048 -13.736 -15.452 1.00 97.12 118 PRO A N 1
ATOM 841 C CA . PRO A 1 118 ? 6.308 -14.053 -14.046 1.00 97.12 118 PRO A CA 1
ATOM 842 C C . PRO A 1 118 ? 6.796 -12.854 -13.225 1.00 97.12 118 PRO A C 1
ATOM 844 O O . PRO A 1 118 ? 6.251 -12.593 -12.157 1.00 97.12 118 PRO A O 1
ATOM 847 N N . VAL A 1 119 ? 7.755 -12.069 -13.735 1.00 97.31 119 VAL A N 1
ATOM 848 C CA . VAL A 1 119 ? 8.280 -10.898 -13.005 1.00 97.31 119 VAL A CA 1
ATOM 849 C C . VAL A 1 119 ? 7.232 -9.794 -12.850 1.00 97.31 119 VAL A C 1
ATOM 851 O O . VAL A 1 119 ? 7.129 -9.197 -11.782 1.00 97.31 119 VAL A O 1
ATOM 854 N N . ARG A 1 120 ? 6.381 -9.570 -13.861 1.00 97.62 120 ARG A N 1
ATOM 855 C CA . ARG A 1 120 ? 5.243 -8.639 -13.753 1.00 97.62 120 ARG A CA 1
ATOM 856 C C . ARG A 1 120 ? 4.213 -9.101 -12.721 1.00 97.62 120 ARG A C 1
ATOM 858 O O . ARG A 1 120 ? 3.658 -8.270 -12.008 1.00 97.62 120 ARG A O 1
ATOM 865 N N . THR A 1 121 ? 3.964 -10.406 -12.633 1.00 97.88 121 THR A N 1
ATOM 866 C CA . THR A 1 121 ? 3.050 -10.987 -11.637 1.00 97.88 121 THR A CA 1
ATOM 867 C C . THR A 1 121 ? 3.609 -10.811 -10.228 1.00 97.88 121 THR A C 1
ATOM 869 O O . THR A 1 121 ? 2.937 -10.233 -9.379 1.00 97.88 121 THR A O 1
ATOM 872 N N . ALA A 1 122 ? 4.871 -11.190 -10.009 1.00 98.31 122 ALA A N 1
ATOM 873 C CA . ALA A 1 122 ? 5.538 -11.017 -8.722 1.00 98.31 122 ALA A CA 1
ATOM 874 C C . ALA A 1 122 ? 5.622 -9.538 -8.299 1.00 98.31 122 ALA A C 1
ATOM 876 O O . ALA A 1 122 ? 5.462 -9.219 -7.123 1.00 98.31 122 ALA A O 1
ATOM 877 N N . TRP A 1 123 ? 5.799 -8.617 -9.255 1.00 98.44 123 TRP A N 1
ATOM 878 C CA . TRP A 1 123 ? 5.766 -7.178 -8.981 1.00 98.44 123 TRP A CA 1
ATOM 879 C C . TRP A 1 123 ? 4.391 -6.729 -8.472 1.00 98.44 123 TRP A C 1
ATOM 881 O O . TRP A 1 123 ? 4.324 -5.999 -7.486 1.00 98.44 123 TRP A O 1
ATOM 891 N N . ARG A 1 124 ? 3.293 -7.194 -9.090 1.00 98.19 124 ARG A N 1
ATOM 892 C CA . ARG A 1 124 ? 1.928 -6.863 -8.638 1.00 98.19 124 ARG A CA 1
ATOM 893 C C . ARG A 1 124 ? 1.658 -7.388 -7.233 1.00 98.19 124 ARG A C 1
ATOM 895 O O . ARG A 1 124 ? 1.058 -6.681 -6.431 1.00 98.19 124 ARG A O 1
ATOM 902 N N . GLU A 1 125 ? 2.106 -8.601 -6.922 1.00 98.06 125 GLU A N 1
ATOM 903 C CA . GLU A 1 125 ? 1.953 -9.166 -5.578 1.00 98.06 125 GLU A CA 1
ATOM 904 C C . GLU A 1 125 ? 2.737 -8.373 -4.526 1.00 98.06 125 GLU A C 1
ATOM 906 O O . GLU A 1 125 ? 2.199 -8.068 -3.461 1.00 98.06 125 GLU A O 1
ATOM 911 N N . ALA A 1 126 ? 3.980 -7.987 -4.834 1.00 98.44 126 ALA A N 1
ATOM 912 C CA . ALA A 1 126 ? 4.782 -7.137 -3.958 1.00 98.44 126 ALA A CA 1
ATOM 913 C C . ALA A 1 126 ? 4.142 -5.754 -3.767 1.00 98.44 126 ALA A C 1
ATOM 915 O O . ALA A 1 126 ? 4.109 -5.248 -2.647 1.00 98.44 126 ALA A O 1
ATOM 916 N N . LEU A 1 127 ? 3.575 -5.175 -4.831 1.00 98.19 127 LEU A N 1
ATOM 917 C CA . LEU A 1 127 ? 2.821 -3.926 -4.760 1.00 98.19 127 LEU A CA 1
ATOM 918 C C . LEU A 1 127 ? 1.613 -4.046 -3.822 1.00 98.19 127 LEU A C 1
ATOM 920 O O . LEU A 1 127 ? 1.442 -3.201 -2.954 1.00 98.19 127 LEU A O 1
ATOM 924 N N . VAL A 1 128 ? 0.788 -5.088 -3.955 1.00 97.81 128 VAL A N 1
ATOM 925 C CA . VAL A 1 128 ? -0.377 -5.291 -3.072 1.00 97.81 128 VAL A CA 1
ATOM 926 C C . VAL A 1 128 ? 0.051 -5.406 -1.608 1.00 97.81 128 VAL A C 1
ATOM 928 O O . VAL A 1 128 ? -0.558 -4.773 -0.743 1.00 97.81 128 VAL A O 1
ATOM 931 N N . ALA A 1 129 ? 1.104 -6.177 -1.322 1.00 97.31 129 ALA A N 1
ATOM 932 C CA . ALA A 1 129 ? 1.627 -6.322 0.035 1.00 97.31 129 ALA A CA 1
ATOM 933 C C . ALA A 1 129 ? 2.149 -4.987 0.595 1.00 97.31 129 ALA A C 1
ATOM 935 O O . ALA A 1 129 ? 1.818 -4.629 1.727 1.00 97.31 129 ALA A O 1
ATOM 936 N N . TRP A 1 130 ? 2.879 -4.212 -0.215 1.00 97.62 130 TRP A N 1
ATOM 937 C CA . TRP A 1 130 ? 3.330 -2.867 0.149 1.00 97.62 130 TRP A CA 1
ATOM 938 C C . TRP A 1 130 ? 2.162 -1.940 0.476 1.00 97.62 130 TRP A C 1
ATOM 940 O O . TRP A 1 130 ? 2.132 -1.345 1.547 1.00 97.62 130 TRP A O 1
ATOM 950 N N . LEU A 1 131 ? 1.167 -1.861 -0.406 1.00 96.75 131 LEU A N 1
ATOM 951 C CA . LEU A 1 131 ? 0.027 -0.964 -0.231 1.00 96.75 131 LEU A CA 1
ATOM 952 C C . LEU A 1 131 ? -0.797 -1.306 1.006 1.00 96.75 131 LEU A C 1
ATOM 954 O O . LEU A 1 131 ? -1.270 -0.407 1.692 1.00 96.75 131 LEU A O 1
ATOM 958 N N . ARG A 1 132 ? -0.946 -2.594 1.328 1.00 95.62 132 ARG A N 1
ATOM 959 C CA . ARG A 1 132 ? -1.612 -3.022 2.565 1.00 95.62 132 ARG A CA 1
ATOM 960 C C . ARG A 1 132 ? -0.811 -2.661 3.814 1.00 95.62 132 ARG A C 1
ATOM 962 O O . ARG A 1 132 ? -1.407 -2.332 4.836 1.00 95.62 132 ARG A O 1
ATOM 969 N N . LEU A 1 133 ? 0.518 -2.743 3.741 1.00 95.19 133 LEU A N 1
ATOM 970 C CA . LEU A 1 133 ? 1.416 -2.348 4.824 1.00 95.19 133 LEU A CA 1
ATOM 971 C C . LEU A 1 133 ? 1.405 -0.828 5.041 1.00 95.19 133 LEU A C 1
ATOM 973 O O . LEU A 1 133 ? 1.329 -0.388 6.185 1.00 95.19 133 LEU A O 1
ATOM 977 N N . SER A 1 134 ? 1.469 -0.046 3.962 1.00 95.06 134 SER A N 1
ATOM 978 C CA . SER A 1 134 ? 1.668 1.406 4.004 1.00 95.06 134 SER A CA 1
ATOM 979 C C . SER A 1 134 ? 0.382 2.224 4.092 1.00 95.06 134 SER A C 1
ATOM 981 O O . SER A 1 134 ? 0.450 3.410 4.396 1.00 95.06 134 SER A O 1
ATOM 983 N N . ALA A 1 135 ? -0.782 1.638 3.794 1.00 94.38 135 ALA A N 1
ATOM 984 C CA . ALA A 1 135 ? -2.059 2.355 3.831 1.00 94.38 135 ALA A CA 1
ATOM 985 C C . ALA A 1 135 ? -2.472 2.780 5.239 1.00 94.38 135 ALA A C 1
ATOM 987 O O . ALA A 1 135 ? -3.227 3.731 5.393 1.00 94.38 135 ALA A O 1
ATOM 988 N N . VAL A 1 136 ? -1.991 2.079 6.260 1.00 91.12 136 VAL A N 1
ATOM 989 C CA . VAL A 1 136 ? -2.217 2.453 7.649 1.00 91.12 136 VAL A CA 1
ATOM 990 C C . VAL A 1 136 ? -0.962 3.158 8.147 1.00 91.12 136 VAL A C 1
ATOM 992 O O . VAL A 1 136 ? 0.090 2.516 8.220 1.00 91.12 136 VAL A O 1
ATOM 995 N N . PRO A 1 137 ? -1.037 4.444 8.510 1.00 84.12 137 PRO A N 1
ATOM 996 C CA . PRO A 1 137 ? 0.105 5.128 9.082 1.00 84.12 137 PRO A CA 1
ATOM 997 C C . PRO A 1 137 ? 0.440 4.532 10.449 1.00 84.12 137 PRO A C 1
ATOM 999 O O . PRO A 1 137 ? -0.421 4.363 11.316 1.00 84.12 137 PRO A O 1
ATOM 1002 N N . GLY A 1 138 ? 1.718 4.203 10.616 1.00 78.75 138 GLY A N 1
ATOM 1003 C CA . GLY A 1 138 ? 2.309 3.839 11.897 1.00 78.75 138 GLY A CA 1
ATOM 1004 C C . GLY A 1 138 ? 3.056 5.049 12.462 1.00 78.75 138 GLY A C 1
ATOM 1005 O O . GLY A 1 138 ? 3.738 5.720 11.687 1.00 78.75 138 GLY A O 1
ATOM 1006 N N . PRO A 1 139 ? 2.975 5.331 13.776 1.00 63.94 139 PRO A N 1
ATOM 1007 C CA . PRO A 1 139 ? 3.374 6.627 14.327 1.00 63.94 139 PRO A CA 1
ATOM 1008 C C . PRO A 1 139 ? 4.817 7.065 14.032 1.00 63.94 139 PRO A C 1
ATOM 1010 O O . PRO A 1 139 ? 5.044 8.260 13.931 1.00 63.94 139 PRO A O 1
ATOM 1013 N N . ASP A 1 140 ? 5.765 6.136 13.839 1.00 78.75 140 ASP A N 1
ATOM 1014 C CA . ASP A 1 140 ? 7.177 6.478 13.564 1.00 78.75 140 ASP A CA 1
ATOM 1015 C C . ASP A 1 140 ? 7.901 5.496 12.616 1.00 78.75 140 ASP A C 1
ATOM 1017 O O . ASP A 1 140 ? 9.067 5.689 12.276 1.00 78.75 140 ASP A O 1
ATOM 1021 N N . LEU A 1 141 ? 7.250 4.401 12.208 1.00 78.88 141 LEU A N 1
ATOM 1022 C CA . LEU A 1 141 ? 7.914 3.311 11.474 1.00 78.88 141 LEU A CA 1
ATOM 1023 C C . LEU A 1 141 ? 8.033 3.588 9.977 1.00 78.88 141 LEU A C 1
ATOM 1025 O O . LEU A 1 141 ? 9.010 3.202 9.339 1.00 78.88 141 LEU A O 1
ATOM 1029 N N . LEU A 1 142 ? 7.031 4.258 9.418 1.00 83.31 142 LEU A N 1
ATOM 1030 C CA . LEU A 1 142 ? 6.942 4.569 7.999 1.00 83.31 142 LEU A CA 1
ATOM 1031 C C . LEU A 1 142 ? 7.251 6.044 7.786 1.00 83.31 142 LEU A C 1
ATOM 1033 O O . LEU A 1 142 ? 6.412 6.803 7.305 1.00 83.31 142 LEU A O 1
ATOM 1037 N N . ALA A 1 143 ? 8.463 6.445 8.172 1.00 88.19 143 ALA A N 1
ATOM 1038 C CA . ALA A 1 143 ? 8.940 7.796 7.919 1.00 88.19 143 ALA A CA 1
ATOM 1039 C C . ALA A 1 143 ? 8.750 8.149 6.425 1.00 88.19 143 ALA A C 1
ATOM 1041 O O . ALA A 1 143 ? 8.941 7.271 5.566 1.00 88.19 143 ALA A O 1
ATOM 1042 N N . PRO A 1 144 ? 8.382 9.396 6.080 1.00 90.12 144 PRO A N 1
ATOM 1043 C CA . PRO A 1 144 ? 8.106 9.781 4.696 1.00 90.12 144 PRO A CA 1
ATOM 1044 C C . PRO A 1 144 ? 9.245 9.450 3.725 1.00 90.12 144 PRO A C 1
ATOM 1046 O O . PRO A 1 144 ? 9.009 9.144 2.553 1.00 90.12 144 PRO A O 1
ATOM 1049 N N . GLU A 1 145 ? 10.488 9.449 4.208 1.00 92.12 145 GLU A N 1
ATOM 1050 C CA . GLU A 1 145 ? 11.675 9.065 3.450 1.00 92.12 145 GLU A CA 1
ATOM 1051 C C . GLU A 1 145 ? 11.648 7.588 3.048 1.00 92.12 145 GLU A C 1
ATOM 1053 O O . GLU A 1 145 ? 12.003 7.264 1.915 1.00 92.12 145 GLU A O 1
ATOM 1058 N N . VAL A 1 146 ? 11.209 6.698 3.946 1.00 93.12 146 VAL A N 1
ATOM 1059 C CA . VAL A 1 146 ? 11.068 5.255 3.687 1.00 93.12 146 VAL A CA 1
ATOM 1060 C C . VAL A 1 146 ? 9.950 5.017 2.679 1.00 93.12 146 VAL A C 1
ATOM 1062 O O . VAL A 1 146 ? 10.169 4.309 1.695 1.00 93.12 146 VAL A O 1
ATOM 1065 N N . LEU A 1 147 ? 8.795 5.667 2.863 1.00 92.94 147 LEU A N 1
ATOM 1066 C CA . LEU A 1 147 ? 7.670 5.595 1.923 1.00 92.94 147 LEU A CA 1
ATOM 1067 C C . LEU A 1 147 ? 8.093 6.040 0.518 1.00 92.94 147 LEU A C 1
ATOM 1069 O O . LEU A 1 147 ? 7.907 5.313 -0.453 1.00 92.94 147 LEU A O 1
ATOM 1073 N N . THR A 1 148 ? 8.753 7.194 0.421 1.00 93.62 148 THR A N 1
ATOM 1074 C CA . THR A 1 148 ? 9.240 7.753 -0.849 1.00 93.62 148 THR A CA 1
ATOM 1075 C C . THR A 1 148 ? 10.365 6.911 -1.454 1.00 93.62 148 THR A C 1
ATOM 1077 O O . THR A 1 148 ? 10.563 6.890 -2.668 1.00 93.62 148 THR A O 1
ATOM 1080 N N . ARG A 1 149 ? 11.169 6.230 -0.634 1.00 95.12 149 ARG A N 1
ATOM 1081 C CA . ARG A 1 149 ? 12.235 5.356 -1.133 1.00 95.12 149 ARG A CA 1
ATOM 1082 C C . ARG A 1 149 ? 11.686 4.057 -1.711 1.00 95.12 149 ARG A C 1
ATOM 1084 O O . ARG A 1 149 ? 12.156 3.634 -2.764 1.00 95.12 149 ARG A O 1
ATOM 1091 N N . LEU A 1 150 ? 10.704 3.461 -1.044 1.00 96.31 150 LEU A N 1
ATOM 1092 C CA . LEU A 1 150 ? 10.071 2.219 -1.476 1.00 96.31 150 LEU A CA 1
ATOM 1093 C C . LEU A 1 150 ? 9.103 2.446 -2.639 1.00 96.31 150 LEU A C 1
ATOM 1095 O O . LEU A 1 150 ? 9.026 1.605 -3.537 1.00 96.31 150 LEU A O 1
ATOM 1099 N N . ASP A 1 151 ? 8.411 3.587 -2.665 1.00 96.44 151 ASP A N 1
ATOM 1100 C CA . ASP A 1 151 ? 7.387 3.843 -3.666 1.00 96.44 151 ASP A CA 1
ATOM 1101 C C . ASP A 1 151 ? 7.168 5.323 -4.024 1.00 96.44 151 ASP A C 1
ATOM 1103 O O . ASP A 1 151 ? 6.147 5.932 -3.705 1.00 96.44 151 ASP A O 1
ATOM 1107 N N . ALA A 1 152 ? 8.129 5.909 -4.735 1.00 94.81 152 ALA A N 1
ATOM 1108 C CA . ALA A 1 152 ? 7.951 7.216 -5.360 1.00 94.81 152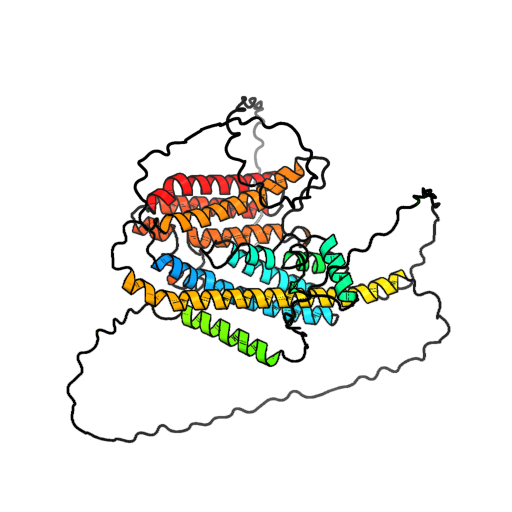 ALA A CA 1
ATOM 1109 C C . ALA A 1 152 ? 7.312 7.113 -6.761 1.00 94.81 152 ALA A C 1
ATOM 1111 O O . ALA A 1 152 ? 7.519 6.125 -7.477 1.00 94.81 152 ALA A O 1
ATOM 1112 N N . PRO A 1 153 ? 6.618 8.176 -7.216 1.00 93.56 153 PRO A N 1
ATOM 1113 C CA . PRO A 1 153 ? 6.203 8.306 -8.607 1.00 93.56 153 PRO A CA 1
ATOM 1114 C C . PRO A 1 153 ? 7.398 8.199 -9.564 1.00 93.56 153 PRO A C 1
ATOM 1116 O O . PRO A 1 153 ? 8.400 8.903 -9.413 1.00 93.56 153 PRO A O 1
ATOM 1119 N N . ALA A 1 154 ? 7.273 7.334 -10.570 1.00 94.94 154 ALA A N 1
ATOM 1120 C CA . ALA A 1 154 ? 8.307 7.117 -11.574 1.00 94.94 154 ALA A CA 1
ATOM 1121 C C . ALA A 1 154 ? 8.559 8.377 -12.416 1.00 94.94 154 ALA A C 1
ATOM 1123 O O . ALA A 1 154 ? 7.622 9.062 -12.828 1.00 94.94 154 ALA A O 1
ATOM 1124 N N . ARG A 1 155 ? 9.828 8.650 -12.737 1.00 94.88 155 ARG A N 1
ATOM 1125 C CA . ARG A 1 155 ? 10.233 9.716 -13.665 1.00 94.88 155 ARG A CA 1
ATOM 1126 C C . ARG A 1 155 ? 11.118 9.130 -14.755 1.00 94.88 155 ARG A C 1
ATOM 1128 O O . ARG A 1 155 ? 12.275 8.812 -14.493 1.00 94.88 155 ARG A O 1
ATOM 1135 N N . ALA A 1 156 ? 10.568 9.011 -15.963 1.00 93.38 156 ALA A N 1
ATOM 1136 C CA . ALA A 1 156 ? 11.214 8.357 -17.105 1.00 93.38 156 ALA A CA 1
ATOM 1137 C C . ALA A 1 156 ? 12.647 8.862 -17.344 1.00 93.38 156 ALA A C 1
ATOM 1139 O O . ALA A 1 156 ? 13.571 8.060 -17.397 1.00 93.38 156 ALA A O 1
ATOM 1140 N N . GLU A 1 157 ? 12.844 10.183 -17.352 1.00 94.69 157 GLU A N 1
ATOM 1141 C CA . GLU A 1 157 ? 14.148 10.828 -17.575 1.00 94.69 157 GLU A CA 1
ATOM 1142 C C . GLU A 1 157 ? 15.217 10.359 -16.573 1.00 94.69 157 GLU A C 1
ATOM 1144 O O . GLU A 1 157 ? 16.361 10.102 -16.938 1.00 94.69 157 GLU A O 1
ATOM 1149 N N . LEU A 1 158 ? 14.848 10.216 -15.294 1.00 96.62 158 LEU A N 1
ATOM 1150 C CA . LEU A 1 158 ? 15.772 9.780 -14.243 1.00 96.62 158 LEU A CA 1
ATOM 1151 C C . LEU A 1 158 ? 16.050 8.275 -14.328 1.00 96.62 158 LEU A C 1
ATOM 1153 O O . LEU A 1 158 ? 17.142 7.828 -13.982 1.00 96.62 158 LEU A O 1
ATOM 1157 N N . ILE A 1 159 ? 15.072 7.489 -14.784 1.00 96.00 159 ILE A N 1
ATOM 1158 C CA . ILE A 1 159 ? 15.239 6.049 -14.994 1.00 96.00 159 ILE A CA 1
ATOM 1159 C C . ILE A 1 159 ? 16.160 5.798 -16.190 1.00 96.00 159 ILE A C 1
ATOM 1161 O O . ILE A 1 159 ? 17.038 4.946 -16.107 1.00 96.00 159 ILE A O 1
ATOM 1165 N N . GLU A 1 160 ? 16.021 6.563 -17.271 1.00 94.25 160 GLU A N 1
ATOM 1166 C CA . GLU A 1 160 ? 16.913 6.499 -18.433 1.00 94.25 160 GLU A CA 1
ATOM 1167 C C . GLU A 1 160 ? 18.360 6.845 -18.058 1.00 94.25 160 GLU A C 1
ATOM 1169 O O . GLU A 1 160 ? 19.267 6.079 -18.381 1.00 94.25 160 GLU A O 1
ATOM 1174 N N . GLN A 1 161 ? 18.573 7.907 -17.272 1.00 95.56 161 GLN A N 1
ATOM 1175 C CA . GLN A 1 161 ? 19.894 8.238 -16.713 1.00 95.56 161 GLN A CA 1
ATOM 1176 C C . GLN A 1 161 ? 20.456 7.104 -15.842 1.00 95.56 161 GLN A C 1
ATOM 1178 O O . GLN A 1 161 ? 21.645 6.791 -15.896 1.00 95.56 161 GLN A O 1
ATOM 1183 N N . ALA A 1 162 ? 19.607 6.449 -15.045 1.00 96.06 162 ALA A N 1
ATOM 1184 C CA . ALA A 1 162 ? 20.019 5.305 -14.239 1.00 96.06 162 ALA A CA 1
ATOM 1185 C C . ALA A 1 162 ? 20.381 4.080 -15.100 1.00 96.06 162 ALA A C 1
ATOM 1187 O O . ALA A 1 162 ? 21.305 3.343 -14.751 1.00 96.06 162 ALA A O 1
ATOM 1188 N N . ILE A 1 163 ? 19.693 3.861 -16.228 1.00 94.69 163 ILE A N 1
ATOM 1189 C CA . ILE A 1 163 ? 20.039 2.816 -17.203 1.00 94.69 163 ILE A CA 1
ATOM 1190 C C . ILE A 1 163 ? 21.394 3.124 -17.842 1.00 94.69 163 ILE A C 1
ATOM 1192 O O . ILE A 1 163 ? 22.213 2.216 -17.963 1.00 94.69 163 ILE A O 1
ATOM 1196 N N . GLU A 1 164 ? 21.658 4.376 -18.212 1.00 93.88 164 GLU A N 1
ATOM 1197 C CA . GLU A 1 164 ? 22.949 4.799 -18.766 1.00 93.88 164 GLU A CA 1
ATOM 1198 C C . GLU A 1 164 ? 24.089 4.572 -17.761 1.00 93.88 164 GLU A C 1
ATOM 1200 O O . GLU A 1 164 ? 25.047 3.860 -18.064 1.00 93.88 164 GLU A O 1
ATOM 1205 N N . ALA A 1 165 ? 23.927 5.009 -16.509 1.00 95.38 165 ALA A N 1
ATOM 1206 C CA . ALA A 1 165 ? 24.895 4.727 -15.444 1.00 95.38 165 ALA A CA 1
ATOM 1207 C C . ALA A 1 165 ? 25.086 3.213 -15.203 1.00 95.38 165 ALA A C 1
ATOM 1209 O O . ALA A 1 165 ? 26.191 2.726 -14.946 1.00 95.38 165 ALA A O 1
ATOM 1210 N N . ALA A 1 166 ? 24.016 2.418 -15.312 1.00 94.44 166 ALA A N 1
ATOM 1211 C CA . ALA A 1 166 ? 24.109 0.962 -15.252 1.00 94.44 166 ALA A CA 1
ATOM 1212 C C . ALA A 1 166 ? 24.853 0.377 -16.459 1.00 94.44 166 ALA A C 1
ATOM 1214 O O . ALA A 1 166 ? 25.564 -0.621 -16.304 1.00 94.44 166 ALA A O 1
ATOM 1215 N N . ALA A 1 167 ? 24.710 0.966 -17.649 1.00 93.06 167 ALA A N 1
ATOM 1216 C CA . ALA A 1 167 ? 25.430 0.586 -18.861 1.00 93.06 167 ALA A CA 1
ATOM 1217 C C . ALA A 1 167 ? 26.942 0.787 -18.686 1.00 93.06 167 ALA A C 1
ATOM 1219 O O . ALA A 1 167 ? 27.707 -0.129 -18.985 1.00 93.06 167 ALA A O 1
ATOM 1220 N N . GLU A 1 168 ? 27.332 1.919 -18.102 1.00 94.50 168 GLU A N 1
ATOM 1221 C CA . GLU A 1 168 ? 28.718 2.306 -17.806 1.00 94.50 168 GLU A CA 1
ATOM 1222 C C . GLU A 1 168 ? 29.335 1.575 -16.602 1.00 94.50 168 GLU A C 1
ATOM 1224 O O . GLU A 1 168 ? 30.542 1.648 -16.380 1.00 94.50 168 GLU A O 1
ATOM 1229 N N . GLY A 1 169 ? 28.524 0.877 -15.799 1.00 92.69 169 GLY A N 1
ATOM 1230 C CA . GLY A 1 169 ? 28.983 0.241 -14.560 1.00 92.69 169 GLY A CA 1
ATOM 1231 C C . GLY A 1 169 ? 29.227 1.229 -13.413 1.00 92.69 169 GLY A C 1
ATOM 1232 O O . GLY A 1 169 ? 29.903 0.890 -12.445 1.00 92.69 169 GLY A O 1
ATOM 1233 N N . THR A 1 170 ? 28.673 2.441 -13.502 1.00 95.94 170 THR A N 1
ATOM 1234 C CA . THR A 1 170 ? 28.787 3.516 -12.503 1.00 95.94 170 THR A CA 1
ATOM 1235 C C . THR A 1 170 ? 27.566 3.609 -11.578 1.00 95.94 170 THR A C 1
ATOM 1237 O O . THR A 1 170 ? 27.549 4.436 -10.663 1.00 95.94 170 THR A O 1
ATOM 1240 N N . LEU A 1 171 ? 26.557 2.748 -11.776 1.00 95.62 171 LEU A N 1
ATOM 1241 C CA . LEU A 1 171 ? 25.321 2.705 -10.989 1.00 95.62 171 LEU A CA 1
ATOM 1242 C C . LEU A 1 171 ? 25.586 2.560 -9.482 1.00 95.62 171 LEU A C 1
ATOM 1244 O O . LEU A 1 171 ? 26.212 1.602 -9.030 1.00 95.62 171 LEU A O 1
ATOM 1248 N N . GLN A 1 172 ? 25.016 3.475 -8.696 1.00 93.94 172 GLN A N 1
ATOM 1249 C CA . GLN A 1 172 ? 24.999 3.418 -7.233 1.00 93.94 172 GLN A CA 1
ATOM 1250 C C . GLN A 1 172 ? 23.551 3.492 -6.749 1.00 93.94 172 GLN A C 1
ATOM 1252 O O . GLN A 1 172 ? 22.962 4.572 -6.749 1.00 93.94 172 GLN A O 1
ATOM 1257 N N . ALA A 1 173 ? 22.984 2.352 -6.340 1.00 89.75 173 ALA A N 1
ATOM 1258 C CA . ALA A 1 173 ? 21.567 2.238 -5.975 1.00 89.75 173 ALA A CA 1
ATOM 1259 C C . ALA A 1 173 ? 21.147 3.246 -4.886 1.00 89.75 173 ALA A C 1
ATOM 1261 O O . ALA A 1 173 ? 20.137 3.928 -5.039 1.00 89.75 173 ALA A O 1
ATOM 1262 N N . ASP A 1 174 ? 21.978 3.437 -3.855 1.00 90.56 174 ASP A N 1
ATOM 1263 C CA . ASP A 1 174 ? 21.722 4.391 -2.763 1.00 90.56 174 ASP A CA 1
ATOM 1264 C C . ASP A 1 174 ? 21.677 5.863 -3.206 1.00 90.56 174 ASP A C 1
ATOM 1266 O O . ASP A 1 174 ? 21.140 6.710 -2.492 1.00 90.56 174 ASP A O 1
ATOM 1270 N N . ARG A 1 175 ? 22.252 6.189 -4.372 1.00 94.88 175 ARG A N 1
ATOM 1271 C CA . ARG A 1 175 ? 22.298 7.553 -4.923 1.00 94.88 175 ARG A CA 1
ATOM 1272 C C . ARG A 1 175 ? 21.252 7.804 -5.998 1.00 94.88 175 ARG A C 1
ATOM 1274 O O . ARG A 1 175 ? 21.208 8.904 -6.547 1.00 94.88 175 ARG A O 1
ATOM 1281 N N . LEU A 1 176 ? 20.422 6.811 -6.312 1.00 96.00 176 LEU A N 1
ATOM 1282 C CA . LEU A 1 176 ? 19.329 7.008 -7.247 1.00 96.00 176 LEU A CA 1
ATOM 1283 C C . LEU A 1 176 ? 18.356 8.045 -6.691 1.00 96.00 176 LEU A C 1
ATOM 1285 O O . LEU A 1 176 ? 17.924 7.986 -5.534 1.00 96.00 176 LEU A O 1
ATOM 1289 N N . ALA A 1 177 ? 18.006 9.000 -7.546 1.00 96.19 177 ALA A N 1
ATOM 1290 C CA . ALA A 1 177 ? 16.976 9.973 -7.241 1.00 96.19 177 ALA A CA 1
ATOM 1291 C C . ALA A 1 177 ? 15.631 9.260 -6.978 1.00 96.19 177 ALA A C 1
ATOM 1293 O O . ALA A 1 177 ? 15.378 8.211 -7.575 1.00 96.19 177 ALA A O 1
ATOM 1294 N N . PRO A 1 178 ? 14.734 9.827 -6.147 1.00 95.69 178 PRO A N 1
ATOM 1295 C CA . PRO A 1 178 ? 13.449 9.212 -5.811 1.00 95.69 178 PRO A CA 1
ATOM 1296 C C . PRO A 1 178 ? 12.638 8.696 -7.007 1.00 95.69 178 PRO A C 1
ATOM 1298 O O . PRO A 1 178 ? 12.169 7.567 -6.980 1.00 95.69 178 PRO A O 1
ATOM 1301 N N . GLY A 1 179 ? 12.546 9.462 -8.098 1.00 95.31 179 GLY A N 1
ATOM 1302 C CA . GLY A 1 179 ? 11.789 9.046 -9.286 1.00 95.31 179 GLY A CA 1
ATOM 1303 C C . GLY A 1 179 ? 12.422 7.919 -10.115 1.00 95.31 179 GLY A C 1
ATOM 1304 O O . GLY A 1 179 ? 11.790 7.436 -11.050 1.00 95.31 179 GLY A O 1
ATOM 1305 N N . ALA A 1 180 ? 13.653 7.509 -9.796 1.00 97.12 180 ALA A N 1
ATOM 1306 C CA . ALA A 1 180 ? 14.375 6.417 -10.450 1.00 97.12 180 ALA A CA 1
ATOM 1307 C C . ALA A 1 180 ? 14.532 5.175 -9.562 1.00 97.12 180 ALA A C 1
ATOM 1309 O O . ALA A 1 180 ? 15.304 4.279 -9.902 1.00 97.12 180 ALA A O 1
ATOM 1310 N N . ARG A 1 181 ? 13.825 5.111 -8.427 1.00 96.88 181 ARG A N 1
ATOM 1311 C CA . ARG A 1 181 ? 13.880 3.984 -7.490 1.00 96.88 181 ARG A CA 1
ATOM 1312 C C . ARG A 1 181 ? 12.493 3.486 -7.087 1.00 96.88 181 ARG A C 1
ATOM 1314 O O . ARG A 1 181 ? 11.472 4.039 -7.492 1.00 96.88 181 ARG A O 1
ATOM 1321 N N . GLY A 1 182 ? 12.478 2.418 -6.296 1.00 97.25 182 GLY A N 1
ATOM 1322 C CA . GLY A 1 182 ? 11.261 1.851 -5.730 1.00 97.25 182 GLY A CA 1
ATOM 1323 C C . GLY A 1 182 ? 10.382 1.092 -6.731 1.00 97.25 182 GLY A C 1
ATOM 1324 O O . GLY A 1 182 ? 10.780 0.790 -7.862 1.00 97.25 182 GLY A O 1
ATOM 1325 N N . LEU A 1 183 ? 9.160 0.779 -6.297 1.00 98.00 183 LEU A N 1
ATOM 1326 C CA . LEU A 1 183 ? 8.178 0.015 -7.073 1.00 98.00 183 LEU A CA 1
ATOM 1327 C C . LEU A 1 183 ? 7.710 0.755 -8.333 1.00 98.00 183 LEU A C 1
ATOM 1329 O O . LEU A 1 183 ? 7.477 0.106 -9.351 1.00 98.00 183 LEU A O 1
ATOM 1333 N N . GLY A 1 184 ? 7.603 2.089 -8.292 1.00 96.94 184 GLY A N 1
ATOM 1334 C CA . GLY A 1 184 ? 7.286 2.930 -9.453 1.00 96.94 184 GLY A CA 1
ATOM 1335 C C . GLY A 1 184 ? 8.316 2.840 -10.579 1.00 96.94 184 GLY A C 1
ATOM 1336 O O . GLY A 1 184 ? 7.952 2.590 -11.727 1.00 96.94 184 GLY A O 1
ATOM 1337 N N . ALA A 1 185 ? 9.608 2.987 -10.277 1.00 96.94 185 ALA A N 1
ATOM 1338 C CA . ALA A 1 185 ? 10.643 2.854 -11.304 1.00 96.94 185 ALA A CA 1
ATOM 1339 C C . ALA A 1 185 ? 10.685 1.439 -11.902 1.00 96.94 185 ALA A C 1
ATOM 1341 O O . ALA A 1 185 ? 10.864 1.270 -13.109 1.00 96.94 185 ALA A O 1
ATOM 1342 N N . LEU A 1 186 ? 10.459 0.424 -11.064 1.00 97.81 186 LEU A N 1
ATOM 1343 C CA . LEU A 1 186 ? 10.391 -0.963 -11.504 1.00 97.81 186 LEU A CA 1
ATOM 1344 C C . LEU A 1 186 ? 9.185 -1.234 -12.420 1.00 97.81 186 LEU A C 1
ATOM 1346 O O . LEU A 1 186 ? 9.320 -1.951 -13.409 1.00 97.81 186 LEU A O 1
ATOM 1350 N N . GLU A 1 187 ? 8.034 -0.621 -12.142 1.00 97.88 187 GLU A N 1
ATOM 1351 C CA . GLU A 1 187 ? 6.867 -0.645 -13.029 1.00 97.88 187 GLU A CA 1
ATOM 1352 C C . GLU A 1 187 ? 7.208 -0.092 -14.412 1.00 97.88 187 GLU A C 1
ATOM 1354 O O . GLU A 1 187 ? 6.944 -0.730 -15.429 1.00 97.88 187 GLU A O 1
ATOM 1359 N N . TRP A 1 188 ? 7.837 1.083 -14.455 1.00 96.25 188 TRP A N 1
ATOM 1360 C CA . TRP A 1 188 ? 8.226 1.694 -15.718 1.00 96.25 188 TRP A CA 1
ATOM 1361 C C . TRP A 1 188 ? 9.142 0.750 -16.502 1.00 96.25 188 TRP A C 1
ATOM 1363 O O . TRP A 1 188 ? 8.818 0.403 -17.633 1.00 96.25 188 TRP A O 1
ATOM 1373 N N . LEU A 1 189 ? 10.201 0.218 -15.877 1.00 95.75 189 LEU A N 1
ATOM 1374 C CA . LEU A 1 189 ? 11.120 -0.722 -16.530 1.00 95.75 189 LEU A CA 1
ATOM 1375 C C . LEU A 1 189 ? 10.410 -1.957 -17.089 1.00 95.75 189 LEU A C 1
ATOM 1377 O O . LEU A 1 189 ? 10.691 -2.370 -18.211 1.00 95.75 189 LEU A O 1
ATOM 1381 N N . LEU A 1 190 ? 9.495 -2.550 -16.323 1.00 95.81 190 LEU A N 1
ATOM 1382 C CA . LEU A 1 190 ? 8.829 -3.791 -16.709 1.00 95.81 190 LEU A CA 1
ATOM 1383 C C . LEU A 1 190 ? 7.758 -3.597 -17.790 1.00 95.81 190 LEU A C 1
ATOM 1385 O O . LEU A 1 190 ? 7.423 -4.578 -18.459 1.00 95.81 190 LEU A O 1
ATOM 1389 N N . TRP A 1 191 ? 7.205 -2.392 -17.971 1.00 95.25 191 TRP A N 1
ATOM 1390 C CA . TRP A 1 191 ? 6.116 -2.120 -18.922 1.00 95.25 191 TRP A CA 1
ATOM 1391 C C . TRP A 1 191 ? 6.494 -1.247 -20.124 1.00 95.25 191 TRP A C 1
ATOM 1393 O O . TRP A 1 191 ? 5.822 -1.362 -21.148 1.00 95.25 191 TRP A O 1
ATOM 1403 N N . THR A 1 192 ? 7.554 -0.437 -20.057 1.00 91.06 192 THR A N 1
ATOM 1404 C CA . THR A 1 192 ? 7.992 0.407 -21.187 1.00 91.06 192 THR A CA 1
ATOM 1405 C C . THR A 1 192 ? 9.136 -0.200 -21.988 1.00 91.06 192 THR A C 1
ATOM 1407 O O . THR A 1 192 ? 9.236 0.050 -23.189 1.00 91.06 192 THR A O 1
ATOM 1410 N N . GLN A 1 193 ? 9.984 -1.028 -21.369 1.00 77.69 193 GLN A N 1
ATOM 1411 C CA . GLN A 1 193 ? 11.024 -1.740 -22.104 1.00 77.69 193 GLN A CA 1
ATOM 1412 C C . GLN A 1 193 ? 10.356 -2.812 -22.975 1.00 77.69 193 GLN A C 1
ATOM 1414 O O . GLN A 1 193 ? 9.593 -3.635 -22.451 1.00 77.69 193 GLN A O 1
ATOM 1419 N N . PRO A 1 194 ? 10.614 -2.840 -24.295 1.00 61.34 194 PRO A N 1
ATOM 1420 C CA . PRO A 1 194 ? 10.091 -3.898 -25.139 1.00 61.34 194 PRO A CA 1
ATOM 1421 C C . PRO A 1 194 ? 10.602 -5.237 -24.585 1.00 61.34 194 PRO A C 1
ATOM 1423 O O . PRO A 1 194 ? 11.814 -5.384 -24.404 1.00 61.34 194 PRO A O 1
ATOM 1426 N N . PRO A 1 195 ? 9.722 -6.215 -24.290 1.00 57.12 195 PRO A N 1
ATOM 1427 C CA . PRO A 1 195 ? 10.165 -7.544 -23.894 1.00 57.12 195 PRO A CA 1
ATOM 1428 C C . PRO A 1 195 ? 11.011 -8.056 -25.047 1.00 57.12 195 PRO A C 1
ATOM 1430 O O . PRO A 1 195 ? 10.477 -8.205 -26.141 1.00 57.12 195 PRO A O 1
ATOM 1433 N N . GLY A 1 196 ? 12.322 -8.192 -24.820 1.00 50.88 196 GLY A N 1
ATOM 1434 C CA . GLY A 1 196 ? 13.334 -8.335 -25.860 1.00 50.88 196 GLY A CA 1
ATOM 1435 C C . GLY A 1 196 ? 12.839 -9.161 -27.038 1.00 50.88 196 GLY A C 1
ATOM 1436 O O . GLY A 1 196 ? 12.877 -10.390 -27.009 1.00 50.88 196 GLY A O 1
ATOM 1437 N N . VAL A 1 197 ? 12.383 -8.477 -28.090 1.00 42.62 197 VAL A N 1
ATOM 1438 C CA . VAL A 1 197 ? 12.135 -9.084 -29.391 1.00 42.62 197 VAL A CA 1
ATOM 1439 C C . VAL A 1 197 ? 13.507 -9.344 -29.986 1.00 42.62 197 VAL A C 1
ATOM 1441 O O . VAL A 1 197 ? 13.991 -8.647 -30.867 1.00 42.62 197 VAL A O 1
ATOM 1444 N N . SER A 1 198 ? 14.139 -10.398 -29.485 1.00 45.47 198 SER A N 1
ATOM 1445 C CA . SER A 1 198 ? 15.002 -11.242 -30.290 1.00 45.47 198 SER A CA 1
ATOM 1446 C C . SER A 1 198 ? 14.120 -12.300 -30.956 1.00 45.47 198 SER A C 1
ATOM 1448 O O . SER A 1 198 ? 14.363 -13.499 -30.868 1.00 45.47 198 SER A O 1
ATOM 1450 N N . LEU A 1 199 ? 13.047 -11.858 -31.616 1.00 38.00 199 LEU A N 1
ATOM 1451 C CA . LEU A 1 199 ? 12.510 -12.636 -32.713 1.00 38.00 199 LEU A CA 1
ATOM 1452 C C . LEU A 1 199 ? 13.461 -12.351 -33.867 1.00 38.00 199 LEU A C 1
ATOM 1454 O O . LEU A 1 199 ? 13.570 -11.215 -34.326 1.00 38.00 199 LEU A O 1
ATOM 1458 N N . LYS A 1 200 ? 14.178 -13.382 -34.316 1.00 40.31 200 LYS A N 1
ATOM 1459 C CA . LYS A 1 200 ? 14.645 -13.477 -35.700 1.00 40.31 200 LYS A CA 1
ATOM 1460 C C . LYS A 1 200 ? 13.418 -13.228 -36.589 1.00 40.31 200 LYS A C 1
ATOM 1462 O O . LYS A 1 200 ? 12.706 -14.160 -36.941 1.00 40.31 200 LYS A O 1
ATOM 1467 N N . ALA A 1 201 ? 13.114 -11.969 -36.878 1.00 35.59 201 ALA A N 1
ATOM 1468 C CA . ALA A 1 201 ? 12.131 -11.629 -37.882 1.00 35.59 201 ALA A CA 1
ATOM 1469 C C . ALA A 1 201 ? 12.739 -12.048 -39.230 1.00 35.59 201 ALA A C 1
ATOM 1471 O O . ALA A 1 201 ? 13.876 -11.650 -39.517 1.00 35.59 201 ALA A O 1
ATOM 1472 N N . PRO A 1 202 ? 12.058 -12.872 -40.045 1.00 46.28 202 PRO A N 1
ATOM 1473 C CA . PRO A 1 202 ? 12.476 -13.065 -41.426 1.00 46.28 202 PRO A CA 1
ATOM 1474 C C . PRO A 1 202 ? 12.486 -11.695 -42.128 1.00 46.28 202 PRO A C 1
ATOM 1476 O O . PRO A 1 202 ? 11.664 -10.837 -41.794 1.00 46.28 202 PRO A O 1
ATOM 1479 N N . PRO A 1 203 ? 13.425 -11.447 -43.055 1.00 47.06 203 PRO A N 1
ATOM 1480 C CA . PRO A 1 203 ? 13.627 -10.126 -43.638 1.00 47.06 203 PRO A CA 1
ATOM 1481 C C . PRO A 1 203 ? 12.397 -9.704 -44.451 1.00 47.06 203 PRO A C 1
ATOM 1483 O O . PRO A 1 203 ? 12.236 -10.089 -45.609 1.00 47.06 203 PRO A O 1
ATOM 1486 N N . SER A 1 204 ? 11.522 -8.888 -43.862 1.00 49.16 204 SER A N 1
ATOM 1487 C CA . SER A 1 204 ? 10.489 -8.186 -44.611 1.00 49.16 204 SER A CA 1
ATOM 1488 C C . SER A 1 204 ? 11.129 -6.986 -45.313 1.00 49.16 204 SER A C 1
ATOM 1490 O O . SER A 1 204 ? 11.678 -6.074 -44.698 1.00 49.16 204 SER A O 1
ATOM 1492 N N . ARG A 1 205 ? 11.094 -7.018 -46.649 1.00 52.62 205 ARG A N 1
ATOM 1493 C CA . ARG A 1 205 ? 11.465 -5.902 -47.526 1.00 52.62 205 ARG A CA 1
ATOM 1494 C C . ARG A 1 205 ? 10.556 -4.706 -47.226 1.00 52.62 205 ARG A C 1
ATOM 1496 O O . ARG A 1 205 ? 9.430 -4.676 -47.714 1.00 52.62 205 ARG A O 1
ATOM 1503 N N . SER A 1 206 ? 11.029 -3.705 -46.488 1.00 45.28 206 SER A N 1
ATOM 1504 C CA . SER A 1 206 ? 10.389 -2.387 -46.481 1.00 45.28 206 SER A CA 1
ATOM 1505 C C . SER A 1 206 ? 11.075 -1.470 -47.494 1.00 45.28 206 SER A C 1
ATOM 1507 O O . SER A 1 206 ? 12.287 -1.257 -47.500 1.00 45.28 206 SER A O 1
ATOM 1509 N N . ARG A 1 207 ? 10.257 -0.987 -48.428 1.00 48.50 207 ARG A N 1
ATOM 1510 C CA . ARG A 1 207 ? 10.598 -0.066 -49.508 1.00 48.50 207 ARG A CA 1
ATOM 1511 C C . ARG A 1 207 ? 10.726 1.338 -48.900 1.00 48.50 207 ARG A C 1
ATOM 1513 O O . ARG A 1 207 ? 9.777 1.839 -48.308 1.00 48.50 207 ARG A O 1
ATOM 1520 N N . SER A 1 208 ? 11.915 1.926 -49.008 1.00 41.81 208 SER A N 1
ATOM 1521 C CA . SER A 1 208 ? 12.250 3.269 -48.521 1.00 41.81 208 SER A CA 1
ATOM 1522 C C . SER A 1 208 ? 11.560 4.346 -49.364 1.00 41.81 208 SER A C 1
ATOM 1524 O O . SER A 1 208 ? 11.772 4.406 -50.575 1.00 41.81 208 SER A O 1
ATOM 1526 N N . THR A 1 209 ? 10.764 5.211 -48.735 1.00 47.50 209 THR A N 1
ATOM 1527 C CA . THR A 1 209 ? 10.353 6.508 -49.291 1.00 47.50 209 THR A CA 1
ATOM 1528 C C . THR A 1 209 ? 10.984 7.609 -48.451 1.00 47.50 209 THR A C 1
ATOM 1530 O O . THR A 1 209 ? 10.693 7.744 -47.263 1.00 47.50 209 THR A O 1
ATOM 1533 N N . ALA A 1 210 ? 11.889 8.357 -49.078 1.00 43.44 210 ALA A N 1
ATOM 1534 C CA . ALA A 1 210 ? 12.638 9.457 -48.492 1.00 43.44 210 ALA A CA 1
ATOM 1535 C C . ALA A 1 210 ? 11.742 10.665 -48.166 1.00 43.44 210 ALA A C 1
ATOM 1537 O O . ALA A 1 210 ? 10.872 11.028 -48.955 1.00 43.44 210 ALA A O 1
ATOM 1538 N N . ALA A 1 211 ? 12.024 11.329 -47.043 1.00 34.41 211 ALA A N 1
ATOM 1539 C CA . ALA A 1 211 ? 11.540 12.671 -46.722 1.00 34.41 211 ALA A CA 1
ATOM 1540 C C . ALA A 1 211 ? 12.745 13.602 -46.451 1.00 34.41 211 ALA A C 1
ATOM 1542 O O . ALA A 1 211 ? 13.759 13.135 -45.924 1.00 34.41 211 ALA A O 1
ATOM 1543 N N . PRO A 1 212 ? 12.679 14.894 -46.832 1.00 49.44 212 PRO A N 1
ATOM 1544 C CA . PRO A 1 212 ? 13.849 15.767 -46.903 1.00 49.44 212 PRO A CA 1
ATOM 1545 C C . PRO A 1 212 ? 14.221 16.427 -45.565 1.00 49.44 212 PRO A C 1
ATOM 1547 O O . PRO A 1 212 ? 13.382 16.965 -44.842 1.00 49.44 212 PRO A O 1
ATOM 1550 N N . SER A 1 213 ? 15.526 16.445 -45.287 1.00 38.34 213 SER A N 1
ATOM 1551 C CA . SER A 1 213 ? 16.166 17.098 -44.142 1.00 38.34 213 SER A CA 1
ATOM 1552 C C . SER A 1 213 ? 16.078 18.626 -44.211 1.00 38.34 213 SER A C 1
ATOM 1554 O O . SER A 1 213 ? 16.592 19.249 -45.141 1.00 38.34 213 SER A O 1
ATOM 1556 N N . ARG A 1 214 ? 15.509 19.252 -43.175 1.00 44.03 214 ARG A N 1
ATOM 1557 C CA . ARG A 1 214 ? 15.571 20.705 -42.953 1.00 44.03 214 ARG A CA 1
ATOM 1558 C C . ARG A 1 214 ? 16.801 21.045 -42.101 1.00 44.03 214 ARG A C 1
ATOM 1560 O O . ARG A 1 214 ? 16.900 20.629 -40.950 1.00 44.03 214 ARG A O 1
ATOM 1567 N N . ARG A 1 215 ? 17.739 21.803 -42.679 1.00 41.28 215 ARG A N 1
ATOM 1568 C CA . ARG A 1 215 ? 18.881 22.427 -41.986 1.00 41.28 215 ARG A CA 1
ATOM 1569 C C . ARG A 1 215 ? 18.385 23.488 -40.999 1.00 41.28 215 ARG A C 1
ATOM 1571 O O . ARG A 1 215 ? 17.642 24.379 -41.397 1.00 41.28 215 ARG A O 1
ATOM 1578 N N . VAL A 1 216 ? 18.869 23.442 -39.759 1.00 47.91 216 VAL A N 1
ATOM 1579 C CA . VAL A 1 216 ? 18.767 24.544 -38.788 1.00 47.91 216 VAL A CA 1
ATOM 1580 C C . VAL A 1 216 ? 20.160 25.141 -38.590 1.00 47.91 216 VAL A C 1
ATOM 1582 O O . VAL A 1 216 ? 21.132 24.421 -38.362 1.00 47.91 216 VAL A O 1
ATOM 1585 N N . ALA A 1 217 ? 20.248 26.462 -38.750 1.00 38.28 217 ALA A N 1
ATOM 1586 C CA . ALA A 1 217 ? 21.459 27.257 -38.608 1.00 38.28 217 ALA A CA 1
ATOM 1587 C C . ALA A 1 217 ? 21.831 27.471 -37.130 1.00 38.28 217 ALA A C 1
ATOM 1589 O O . ALA A 1 217 ? 20.972 27.602 -36.262 1.00 38.28 217 ALA A O 1
ATOM 1590 N N . LYS A 1 218 ? 23.139 27.526 -36.873 1.00 45.06 218 LYS A N 1
ATOM 1591 C CA . LYS A 1 218 ? 23.784 27.686 -35.566 1.00 45.06 218 LYS A CA 1
ATOM 1592 C C . LYS A 1 218 ? 24.304 29.123 -35.435 1.00 45.06 218 LYS A C 1
ATOM 1594 O O . LYS A 1 218 ? 25.091 29.515 -36.297 1.00 45.06 218 LYS A O 1
ATOM 1599 N N . PRO A 1 219 ? 23.961 29.896 -34.391 1.00 49.62 219 PRO A N 1
ATOM 1600 C CA . PRO A 1 219 ? 24.704 31.105 -34.072 1.00 49.62 219 PRO A CA 1
ATOM 1601 C C . PRO A 1 219 ? 25.845 30.808 -33.090 1.00 49.62 219 PRO A C 1
ATOM 1603 O O . PRO A 1 219 ? 25.722 30.015 -32.156 1.00 49.62 219 PRO A O 1
ATOM 1606 N N . ALA A 1 220 ? 26.982 31.442 -33.361 1.00 43.62 220 ALA A N 1
ATOM 1607 C CA . ALA A 1 220 ? 28.200 31.407 -32.569 1.00 43.62 220 ALA A CA 1
ATOM 1608 C C . ALA A 1 220 ? 28.124 32.402 -31.400 1.00 43.62 220 ALA A C 1
ATOM 1610 O O . ALA A 1 220 ? 27.686 33.535 -31.586 1.00 43.62 220 ALA A O 1
ATOM 1611 N N . ALA A 1 221 ? 28.635 32.011 -30.231 1.00 42.19 221 ALA A N 1
ATOM 1612 C CA . ALA A 1 221 ? 28.929 32.918 -29.126 1.00 42.19 221 ALA A CA 1
ATOM 1613 C C . ALA A 1 221 ? 30.417 32.810 -28.766 1.00 42.19 221 ALA A C 1
ATOM 1615 O O . ALA A 1 221 ? 30.934 31.724 -28.501 1.00 42.19 221 ALA A O 1
ATOM 1616 N N . LYS A 1 222 ? 31.102 33.957 -28.812 1.00 42.38 222 LYS A N 1
ATOM 1617 C CA . LYS A 1 222 ? 32.496 34.165 -28.411 1.00 42.38 222 LYS A CA 1
ATOM 1618 C C . LYS A 1 222 ? 32.561 34.551 -26.928 1.00 42.38 222 LYS A C 1
ATOM 1620 O O . LYS A 1 222 ? 31.885 35.486 -26.528 1.00 42.38 222 LYS A O 1
ATOM 1625 N N . GLY A 1 223 ? 33.467 33.891 -26.202 1.00 39.69 223 GLY A N 1
ATOM 1626 C CA . GLY A 1 223 ? 34.452 34.505 -25.298 1.00 39.69 223 GLY A CA 1
ATOM 1627 C C . GLY A 1 223 ? 34.002 35.062 -23.942 1.00 39.69 223 GLY A C 1
ATOM 1628 O O . GLY A 1 223 ? 33.379 36.111 -23.886 1.00 39.69 223 GLY A O 1
ATOM 1629 N N . ALA A 1 224 ? 34.498 34.462 -22.853 1.00 38.09 224 ALA A N 1
ATOM 1630 C CA . ALA A 1 224 ? 35.006 35.191 -21.684 1.00 38.09 224 ALA A CA 1
ATOM 1631 C C . ALA A 1 224 ? 35.916 34.286 -20.833 1.00 38.09 224 ALA A C 1
ATOM 1633 O O . ALA A 1 224 ? 35.707 33.079 -20.732 1.00 38.09 224 ALA A O 1
ATOM 1634 N N . ALA A 1 225 ? 36.965 34.892 -20.285 1.00 40.47 225 ALA A N 1
ATOM 1635 C CA . ALA A 1 225 ? 38.175 34.256 -19.796 1.00 40.47 225 ALA A CA 1
ATOM 1636 C C . ALA A 1 225 ? 38.146 33.820 -18.317 1.00 40.47 225 ALA A C 1
ATOM 1638 O O . ALA A 1 225 ? 37.417 34.338 -17.476 1.00 40.47 225 ALA A O 1
ATOM 1639 N N . THR A 1 226 ? 39.051 32.881 -18.054 1.00 43.38 226 THR A N 1
ATOM 1640 C CA . THR A 1 226 ? 39.638 32.374 -16.806 1.00 43.38 226 THR A CA 1
ATOM 1641 C C . THR A 1 226 ? 39.683 33.313 -15.592 1.00 43.38 226 THR A C 1
ATOM 1643 O O . THR A 1 226 ? 40.311 34.365 -15.678 1.00 43.38 226 THR A O 1
ATOM 1646 N N . LYS A 1 227 ? 39.248 32.817 -14.418 1.00 36.38 227 LYS A N 1
ATOM 1647 C CA . LYS A 1 227 ? 39.977 32.937 -13.133 1.00 36.38 227 LYS A CA 1
ATOM 1648 C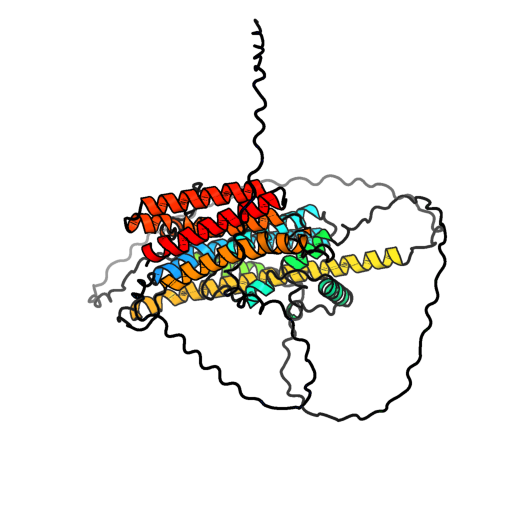 C . LYS A 1 227 ? 39.734 31.696 -12.260 1.00 36.38 227 LYS A C 1
ATOM 1650 O O . LYS A 1 227 ? 38.623 31.435 -11.822 1.00 36.38 227 LYS A O 1
ATOM 1655 N N . SER A 1 228 ? 40.806 30.938 -12.035 1.00 37.75 228 SER A N 1
ATOM 1656 C CA . SER A 1 228 ? 40.885 29.781 -11.139 1.00 37.75 228 SER A CA 1
ATOM 1657 C C . SER A 1 228 ? 41.190 30.257 -9.718 1.00 37.75 228 SER A C 1
ATOM 1659 O O . SER A 1 228 ? 42.295 30.738 -9.463 1.00 37.75 228 SER A O 1
ATOM 1661 N N . THR A 1 229 ? 40.257 30.083 -8.783 1.00 42.59 229 THR A N 1
ATOM 1662 C CA . THR A 1 229 ? 40.527 30.164 -7.342 1.00 42.59 229 THR A CA 1
ATOM 1663 C C . THR A 1 229 ? 40.684 28.762 -6.760 1.00 42.59 229 THR A C 1
ATOM 1665 O O . THR A 1 229 ? 39.819 27.895 -6.842 1.00 42.59 229 THR A O 1
ATOM 1668 N N . LYS A 1 230 ? 41.873 28.555 -6.202 1.00 42.19 230 LYS A N 1
ATOM 1669 C CA . LYS A 1 230 ? 42.370 27.353 -5.543 1.00 42.19 230 LYS A CA 1
ATOM 1670 C C . LYS A 1 230 ? 41.779 27.280 -4.135 1.00 42.19 230 LYS A C 1
ATOM 1672 O O . LYS A 1 230 ? 42.207 28.040 -3.272 1.00 42.19 230 LYS A O 1
ATOM 1677 N N . THR A 1 231 ? 40.868 26.341 -3.887 1.00 39.66 231 THR A N 1
ATOM 1678 C CA . THR A 1 231 ? 40.398 26.030 -2.527 1.00 39.66 231 THR A CA 1
ATOM 1679 C C . THR A 1 231 ? 40.957 24.683 -2.089 1.00 39.66 231 THR A C 1
ATOM 1681 O O . THR A 1 231 ? 40.717 23.642 -2.697 1.00 39.66 231 THR A O 1
ATOM 1684 N N . LYS A 1 232 ? 41.774 24.742 -1.041 1.00 45.88 232 LYS A N 1
ATOM 1685 C CA . LYS A 1 232 ? 42.520 23.650 -0.421 1.00 45.88 232 LYS A CA 1
ATOM 1686 C C . LYS A 1 232 ? 41.816 23.316 0.894 1.00 45.88 232 LYS A C 1
ATOM 1688 O O . LYS A 1 232 ? 41.925 24.107 1.818 1.00 45.88 232 LYS A O 1
ATOM 1693 N N . ALA A 1 233 ? 41.122 22.180 0.976 1.00 37.06 233 ALA A N 1
ATOM 1694 C CA . ALA A 1 233 ? 40.789 21.496 2.233 1.00 37.06 233 ALA A CA 1
ATOM 1695 C C . ALA A 1 233 ? 40.150 20.130 1.927 1.00 37.06 233 ALA A C 1
ATOM 1697 O O . ALA A 1 233 ? 38.947 20.028 1.710 1.00 37.06 233 ALA A O 1
ATOM 1698 N N . ALA A 1 234 ? 40.964 19.074 1.895 1.00 36.19 234 ALA A N 1
ATOM 1699 C CA . ALA A 1 234 ? 40.484 17.697 1.894 1.00 36.19 234 ALA A CA 1
ATOM 1700 C C . ALA A 1 234 ? 40.606 17.149 3.321 1.00 36.19 234 ALA A C 1
ATOM 1702 O O . ALA A 1 234 ? 41.689 16.753 3.751 1.00 36.19 234 ALA A O 1
ATOM 1703 N N . ALA A 1 235 ? 39.491 17.141 4.051 1.00 38.75 235 ALA A N 1
ATOM 1704 C CA . ALA A 1 235 ? 39.326 16.277 5.208 1.00 38.75 235 ALA A CA 1
ATOM 1705 C C . ALA A 1 235 ? 39.095 14.849 4.687 1.00 38.75 235 ALA A C 1
ATOM 1707 O O . ALA A 1 235 ? 38.131 14.577 3.972 1.00 38.75 235 ALA A O 1
ATOM 1708 N N . LYS A 1 236 ? 40.030 13.946 4.993 1.00 39.00 236 LYS A N 1
ATOM 1709 C CA . LYS A 1 236 ? 39.912 12.509 4.729 1.00 39.00 236 LYS A CA 1
ATOM 1710 C C . LYS A 1 236 ? 38.834 11.924 5.643 1.00 39.00 236 LYS A C 1
ATOM 1712 O O . LYS A 1 236 ? 39.110 11.619 6.798 1.00 39.00 236 LYS A O 1
ATOM 1717 N N . THR A 1 237 ? 37.640 11.702 5.109 1.00 36.56 237 THR A N 1
ATOM 1718 C CA . THR A 1 237 ? 36.693 10.725 5.661 1.00 36.56 237 THR A CA 1
ATOM 1719 C C . THR A 1 237 ? 36.766 9.474 4.783 1.00 36.56 237 THR A C 1
ATOM 1721 O O . THR A 1 237 ? 36.622 9.595 3.564 1.00 36.56 237 THR A O 1
ATOM 1724 N N . PRO A 1 238 ? 37.032 8.275 5.331 1.00 37.97 238 PRO A N 1
ATOM 1725 C CA . PRO A 1 238 ? 37.064 7.063 4.527 1.00 37.97 238 PRO A CA 1
ATOM 1726 C C . PRO A 1 238 ? 35.645 6.745 4.050 1.00 37.97 238 PRO A C 1
ATOM 1728 O O . PRO A 1 238 ? 34.794 6.300 4.817 1.00 37.97 238 PRO A O 1
ATOM 1731 N N . ALA A 1 239 ? 35.388 6.979 2.764 1.00 35.25 239 ALA A N 1
ATOM 1732 C CA . ALA A 1 239 ? 34.218 6.444 2.092 1.00 35.25 239 ALA A CA 1
ATOM 1733 C C . ALA A 1 239 ? 34.297 4.914 2.161 1.00 35.25 239 ALA A C 1
ATOM 1735 O O . ALA A 1 239 ? 35.158 4.293 1.532 1.00 35.25 239 ALA A O 1
ATOM 1736 N N . ARG A 1 240 ? 33.410 4.305 2.954 1.00 35.09 240 ARG A N 1
ATOM 1737 C CA . ARG A 1 240 ? 33.168 2.862 2.948 1.00 35.09 240 ARG A CA 1
ATOM 1738 C C . ARG A 1 240 ? 32.649 2.497 1.557 1.00 35.09 240 ARG A C 1
ATOM 1740 O O . ARG A 1 240 ? 31.473 2.660 1.250 1.00 35.09 240 ARG A O 1
ATOM 1747 N N . ARG A 1 241 ? 33.559 2.065 0.687 1.00 35.31 241 ARG A N 1
ATOM 1748 C CA . ARG A 1 241 ? 33.256 1.490 -0.623 1.00 35.31 241 ARG A CA 1
ATOM 1749 C C . ARG A 1 241 ? 32.636 0.117 -0.356 1.00 35.31 241 ARG A C 1
ATOM 1751 O O . ARG A 1 241 ? 33.350 -0.862 -0.183 1.00 35.31 241 ARG A O 1
ATOM 1758 N N . ALA A 1 242 ? 31.313 0.062 -0.227 1.00 36.25 242 ALA A N 1
ATOM 1759 C CA . ALA A 1 242 ? 30.581 -1.196 -0.268 1.00 36.25 242 ALA A CA 1
ATOM 1760 C C . ALA A 1 242 ? 30.584 -1.667 -1.726 1.00 36.25 242 ALA A C 1
ATOM 1762 O O . ALA A 1 242 ? 29.712 -1.324 -2.520 1.00 36.25 242 ALA A O 1
ATOM 1763 N N . GLN A 1 243 ? 31.650 -2.362 -2.105 1.00 38.12 243 GLN A N 1
ATOM 1764 C CA . GLN A 1 243 ? 31.699 -3.092 -3.356 1.00 38.12 243 GLN A CA 1
ATOM 1765 C C . GLN A 1 243 ? 30.748 -4.282 -3.190 1.00 38.12 243 GLN A C 1
ATOM 1767 O O . GLN A 1 243 ? 30.990 -5.173 -2.378 1.00 38.12 243 GLN A O 1
ATOM 1772 N N . LEU A 1 244 ? 29.601 -4.220 -3.866 1.00 39.47 244 LEU A N 1
ATOM 1773 C CA . LEU A 1 244 ? 28.618 -5.299 -3.929 1.00 39.47 244 LEU A CA 1
ATOM 1774 C C . LEU A 1 244 ? 29.203 -6.434 -4.778 1.00 39.47 244 LEU A C 1
ATOM 1776 O O . LEU A 1 244 ? 28.874 -6.579 -5.954 1.00 39.47 244 LEU A O 1
ATOM 1780 N N . ASP A 1 245 ? 30.103 -7.219 -4.195 1.00 36.47 245 ASP A N 1
ATOM 1781 C CA . ASP A 1 245 ? 30.545 -8.467 -4.801 1.00 36.47 245 ASP A CA 1
ATOM 1782 C C . ASP A 1 245 ? 29.386 -9.472 -4.724 1.00 36.47 245 ASP A C 1
ATOM 1784 O O . ASP A 1 245 ? 28.920 -9.857 -3.651 1.00 36.47 245 ASP A O 1
ATOM 1788 N N . ALA A 1 246 ? 28.904 -9.901 -5.890 1.00 42.62 246 ALA A N 1
ATOM 1789 C CA . ALA A 1 246 ? 27.739 -10.770 -6.075 1.00 42.62 246 ALA A CA 1
ATOM 1790 C C . ALA A 1 246 ? 27.907 -12.219 -5.543 1.00 42.62 246 ALA A C 1
ATOM 1792 O O . ALA A 1 246 ? 27.115 -13.094 -5.890 1.00 42.62 246 ALA A O 1
ATOM 1793 N N . GLY A 1 247 ? 28.923 -12.493 -4.716 1.00 37.62 247 GLY A N 1
ATOM 1794 C CA . GLY A 1 247 ? 29.329 -13.837 -4.282 1.00 37.62 247 GLY A CA 1
ATOM 1795 C C . GLY A 1 247 ? 28.848 -14.285 -2.895 1.00 37.62 247 GLY A C 1
ATOM 1796 O O . GLY A 1 247 ? 29.161 -15.398 -2.488 1.00 37.62 247 GLY A O 1
ATOM 1797 N N . GLY A 1 248 ? 28.098 -13.460 -2.158 1.00 39.00 248 GLY A N 1
ATOM 1798 C CA . GLY A 1 248 ? 27.768 -13.703 -0.744 1.00 39.00 248 GLY A CA 1
ATOM 1799 C C . GLY A 1 248 ? 26.284 -13.902 -0.420 1.00 39.00 248 GLY A C 1
ATOM 1800 O O . GLY A 1 248 ? 25.840 -13.445 0.627 1.00 39.00 248 GLY A O 1
ATOM 1801 N N . TRP A 1 249 ? 25.482 -14.532 -1.285 1.00 44.97 249 TRP A N 1
ATOM 1802 C CA . TRP A 1 249 ? 24.029 -14.662 -1.044 1.00 44.97 249 TRP A CA 1
ATOM 1803 C C . TRP A 1 249 ? 23.649 -15.642 0.077 1.00 44.97 249 TRP A C 1
ATOM 1805 O O . TRP A 1 249 ? 22.558 -15.518 0.632 1.00 44.97 249 TRP A O 1
ATOM 1815 N N . GLY A 1 250 ? 24.540 -16.568 0.454 1.00 54.03 250 GLY A N 1
ATOM 1816 C CA . GLY A 1 250 ? 24.277 -17.543 1.523 1.00 54.03 250 GLY A CA 1
ATOM 1817 C C . GLY A 1 250 ? 23.954 -16.884 2.869 1.00 54.03 250 GLY A C 1
ATOM 1818 O O . GLY A 1 250 ? 22.929 -17.186 3.465 1.00 54.03 250 GLY A O 1
ATOM 1819 N N . GLY A 1 251 ? 24.751 -15.897 3.294 1.00 64.56 251 GLY A N 1
ATOM 1820 C CA . GLY A 1 251 ? 24.521 -15.198 4.567 1.00 64.56 251 GLY A CA 1
ATOM 1821 C C . GLY A 1 251 ? 23.317 -14.249 4.558 1.00 64.56 251 GLY A C 1
ATOM 1822 O O . GLY A 1 251 ? 22.778 -13.923 5.613 1.00 64.56 251 GLY A O 1
ATOM 1823 N N . ALA A 1 252 ? 22.860 -13.814 3.380 1.00 64.25 252 ALA A N 1
ATOM 1824 C CA . ALA A 1 252 ? 21.695 -12.939 3.270 1.00 64.25 252 ALA A CA 1
ATOM 1825 C C . ALA A 1 252 ? 20.387 -13.691 3.557 1.00 64.25 252 ALA A C 1
ATOM 1827 O O . ALA A 1 252 ? 19.480 -13.114 4.149 1.00 64.25 252 ALA A O 1
ATOM 1828 N N . ALA A 1 253 ? 20.282 -14.965 3.164 1.00 70.62 253 ALA A N 1
ATOM 1829 C CA . ALA A 1 253 ? 19.125 -15.796 3.500 1.00 70.62 253 ALA A CA 1
ATOM 1830 C C . ALA A 1 253 ? 19.021 -16.013 5.020 1.00 70.62 253 ALA A C 1
ATOM 1832 O O . ALA A 1 253 ? 17.951 -15.812 5.594 1.00 70.62 253 ALA A O 1
ATOM 1833 N N . ASP A 1 254 ? 20.148 -16.302 5.677 1.00 78.50 254 ASP A N 1
ATOM 1834 C CA . ASP A 1 254 ? 20.207 -16.469 7.134 1.00 78.50 254 ASP A CA 1
ATOM 1835 C C . ASP A 1 254 ? 19.860 -15.170 7.877 1.00 78.50 254 ASP A C 1
ATOM 1837 O O . ASP A 1 254 ? 19.131 -15.192 8.868 1.00 78.50 254 ASP A O 1
ATOM 1841 N N . ALA A 1 255 ? 20.322 -14.018 7.376 1.00 75.69 255 ALA A N 1
ATOM 1842 C CA . ALA A 1 255 ? 20.001 -12.714 7.954 1.00 75.69 255 ALA A CA 1
ATOM 1843 C C . ALA A 1 255 ? 18.506 -12.370 7.838 1.00 75.69 255 ALA A C 1
ATOM 1845 O O . ALA A 1 255 ? 17.923 -11.871 8.801 1.00 75.69 255 ALA A O 1
ATOM 1846 N N . VAL A 1 256 ? 17.868 -12.663 6.696 1.00 81.50 256 VAL A N 1
ATOM 1847 C CA . VAL A 1 256 ? 16.412 -12.493 6.558 1.00 81.50 256 VAL A CA 1
ATOM 1848 C C . VAL A 1 256 ? 15.679 -13.424 7.510 1.00 81.50 256 VAL A C 1
ATOM 1850 O O . VAL A 1 256 ? 14.819 -12.961 8.255 1.00 81.50 256 VAL A O 1
ATOM 1853 N N . GLY A 1 257 ? 16.065 -14.702 7.553 1.00 82.25 257 GLY A N 1
ATOM 1854 C CA . GLY A 1 257 ? 15.499 -15.670 8.487 1.00 82.25 257 GLY A CA 1
ATOM 1855 C C . GLY A 1 257 ? 15.593 -15.197 9.939 1.00 82.25 257 GLY A C 1
ATOM 1856 O O . GLY A 1 257 ? 14.609 -15.273 10.665 1.00 82.25 257 GLY A O 1
ATOM 1857 N N . ALA A 1 258 ? 16.729 -14.628 10.349 1.00 84.38 258 ALA A N 1
ATOM 1858 C CA . ALA A 1 258 ? 16.924 -14.105 11.699 1.00 84.38 258 ALA A CA 1
ATOM 1859 C C . ALA A 1 258 ? 16.046 -12.880 12.010 1.00 84.38 258 ALA A C 1
ATOM 1861 O O . ALA A 1 258 ? 15.478 -12.806 13.099 1.00 84.38 258 ALA A O 1
ATOM 1862 N N . VAL A 1 259 ? 15.915 -11.929 11.077 1.00 85.00 259 VAL A N 1
ATOM 1863 C CA . VAL A 1 259 ? 15.061 -10.740 11.261 1.00 85.00 259 VAL A CA 1
ATOM 1864 C C . VAL A 1 259 ? 13.584 -11.130 11.297 1.00 85.00 259 VAL A C 1
ATOM 1866 O O . VAL A 1 259 ? 12.864 -10.675 12.184 1.00 85.00 259 VAL A O 1
ATOM 1869 N N . LEU A 1 260 ? 13.141 -12.000 10.386 1.00 85.00 260 LEU A N 1
ATOM 1870 C CA . LEU A 1 260 ? 11.765 -12.498 10.365 1.00 85.00 260 LEU A CA 1
ATOM 1871 C C . LEU A 1 260 ? 11.453 -13.298 11.628 1.00 85.00 260 LEU A C 1
ATOM 1873 O O . LEU A 1 260 ? 10.446 -13.030 12.271 1.00 85.00 260 LEU A O 1
ATOM 1877 N N . LEU A 1 261 ? 1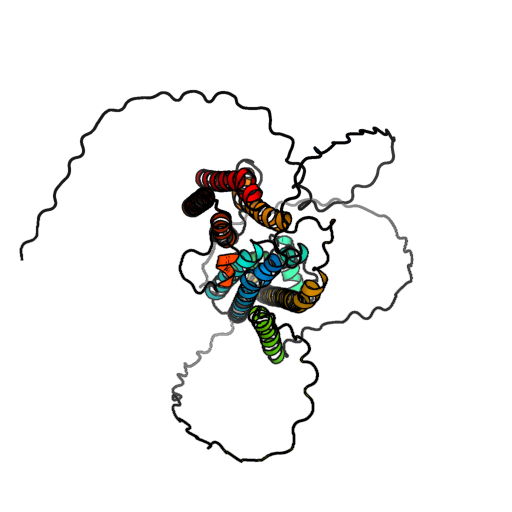2.350 -14.196 12.041 1.00 88.12 261 LEU A N 1
ATOM 1878 C CA . LEU A 1 261 ? 12.185 -14.969 13.267 1.00 88.12 261 LEU A CA 1
ATOM 1879 C C . LEU A 1 261 ? 12.134 -14.062 14.500 1.00 88.12 261 LEU A C 1
ATOM 1881 O O . LEU A 1 261 ? 11.292 -14.273 15.366 1.00 88.12 261 LEU A O 1
ATOM 1885 N N . ARG A 1 262 ? 12.992 -13.036 14.588 1.00 86.81 262 ARG A N 1
ATOM 1886 C CA . ARG A 1 262 ? 12.948 -12.060 15.688 1.00 86.81 262 ARG A CA 1
ATOM 1887 C C . ARG A 1 262 ? 11.629 -11.293 15.688 1.00 86.81 262 ARG A C 1
ATOM 1889 O O . ARG A 1 262 ? 11.032 -11.138 16.746 1.00 86.81 262 ARG A O 1
ATOM 1896 N N . LEU A 1 263 ? 11.165 -10.837 14.527 1.00 83.06 263 LEU A N 1
ATOM 1897 C CA . LEU A 1 263 ? 9.902 -10.114 14.405 1.00 83.06 263 LEU A CA 1
ATOM 1898 C C . LEU A 1 263 ? 8.706 -11.001 14.779 1.00 83.06 263 LEU A C 1
ATOM 1900 O O . LEU A 1 263 ? 7.845 -10.571 15.538 1.00 83.06 263 LEU A O 1
ATOM 1904 N N . GLU A 1 264 ? 8.681 -12.251 14.318 1.00 85.31 264 GLU A N 1
ATOM 1905 C CA . GLU A 1 264 ? 7.663 -13.241 14.679 1.00 85.31 264 GLU A CA 1
ATOM 1906 C C . GLU A 1 264 ? 7.701 -13.577 16.174 1.00 85.31 264 GLU A C 1
ATOM 1908 O O . GLU A 1 264 ? 6.652 -13.641 16.814 1.00 85.31 264 GLU A O 1
ATOM 1913 N N . GLN A 1 265 ? 8.889 -13.743 16.763 1.00 86.88 265 GLN A N 1
ATOM 1914 C CA . GLN A 1 265 ? 9.060 -13.977 18.200 1.00 86.88 265 GLN A CA 1
ATOM 1915 C C . GLN A 1 265 ? 8.607 -12.770 19.027 1.00 86.88 265 GLN A C 1
ATOM 1917 O O . GLN A 1 265 ? 7.867 -12.942 19.995 1.00 86.88 265 GLN A O 1
ATOM 1922 N N . ALA A 1 266 ? 8.992 -11.555 18.630 1.00 81.31 266 ALA A N 1
ATOM 1923 C CA . ALA A 1 266 ? 8.563 -10.317 19.272 1.00 81.31 266 ALA A CA 1
ATOM 1924 C C . ALA A 1 266 ? 7.042 -10.126 19.162 1.00 81.31 266 ALA A C 1
ATOM 1926 O O . ALA A 1 266 ? 6.406 -9.689 20.121 1.00 81.31 266 ALA A O 1
ATOM 1927 N N . ALA A 1 267 ? 6.449 -10.510 18.027 1.00 79.06 267 ALA A N 1
ATOM 1928 C CA . ALA A 1 267 ? 5.010 -10.451 17.802 1.00 79.06 267 ALA A CA 1
ATOM 1929 C C . ALA A 1 267 ? 4.227 -11.589 18.483 1.00 79.06 267 ALA A C 1
ATOM 1931 O O . ALA A 1 267 ? 3.034 -11.442 18.731 1.00 79.06 267 ALA A O 1
ATOM 1932 N N . SER A 1 268 ? 4.867 -12.715 18.803 1.00 80.56 268 SER A N 1
ATOM 1933 C CA . SER A 1 268 ? 4.224 -13.873 19.448 1.00 80.56 268 SER A CA 1
ATOM 1934 C C . SER A 1 268 ? 4.442 -13.926 20.959 1.00 80.56 268 SER A C 1
ATOM 1936 O O . SER A 1 268 ? 3.855 -14.778 21.628 1.00 80.56 268 SER A O 1
ATOM 1938 N N . ALA A 1 269 ? 5.294 -13.057 21.512 1.00 76.38 269 ALA A N 1
ATOM 1939 C CA . ALA A 1 269 ? 5.573 -13.019 22.939 1.00 76.38 269 ALA A CA 1
ATOM 1940 C C . ALA A 1 269 ? 4.252 -12.845 23.716 1.00 76.38 269 ALA A C 1
ATOM 1942 O O . ALA A 1 269 ? 3.560 -11.838 23.525 1.00 76.38 269 ALA A O 1
ATOM 1943 N N . PRO A 1 270 ? 3.863 -13.816 24.569 1.00 67.50 270 PRO A N 1
ATOM 1944 C CA . PRO A 1 270 ? 2.609 -13.728 25.295 1.00 67.50 270 PRO A CA 1
ATOM 1945 C C . PRO A 1 270 ? 2.623 -12.462 26.146 1.00 67.50 270 PRO A C 1
ATOM 1947 O O . PRO A 1 270 ? 3.572 -12.221 26.891 1.00 67.50 270 PRO A O 1
ATOM 1950 N N . GLN A 1 271 ? 1.531 -11.696 26.107 1.00 61.69 271 GLN A N 1
ATOM 1951 C CA . GLN A 1 271 ? 1.328 -10.515 26.958 1.00 61.69 271 GLN A CA 1
ATOM 1952 C C . GLN A 1 271 ? 1.203 -10.868 28.452 1.00 61.69 271 GLN A C 1
ATOM 1954 O O . GLN A 1 271 ? 0.835 -10.025 29.266 1.00 61.69 271 GLN A O 1
ATOM 1959 N N . GLY A 1 272 ? 1.504 -12.120 28.818 1.00 51.81 272 GLY A N 1
ATOM 1960 C CA . GLY A 1 272 ? 1.541 -12.624 30.173 1.00 51.81 272 GLY A CA 1
ATOM 1961 C C . GLY A 1 272 ? 2.529 -11.823 31.000 1.00 51.81 272 GLY A C 1
ATOM 1962 O O . GLY A 1 272 ? 3.709 -12.159 31.095 1.00 51.81 272 GLY A O 1
ATOM 1963 N N . TYR A 1 273 ? 1.991 -10.785 31.628 1.00 45.09 273 TYR A N 1
ATOM 1964 C CA . TYR A 1 273 ? 2.501 -10.089 32.788 1.00 45.09 273 TYR A CA 1
ATOM 1965 C C . TYR A 1 273 ? 2.720 -11.128 33.894 1.00 45.09 273 TYR A C 1
ATOM 1967 O O . TYR A 1 273 ? 1.953 -11.251 34.845 1.00 45.09 273 TYR A O 1
ATOM 1975 N N . ARG A 1 274 ? 3.785 -11.928 33.796 1.00 41.28 274 ARG A N 1
ATOM 1976 C CA . ARG A 1 274 ? 4.372 -12.508 34.990 1.00 41.28 274 ARG A CA 1
ATOM 1977 C C . ARG A 1 274 ? 5.127 -11.349 35.596 1.00 41.28 274 ARG A C 1
ATOM 1979 O O . ARG A 1 274 ? 6.308 -11.158 35.317 1.00 41.28 274 ARG A O 1
ATOM 1986 N N . ALA A 1 275 ? 4.418 -10.570 36.415 1.00 45.38 275 ALA A N 1
ATOM 1987 C CA . ALA A 1 275 ? 5.066 -9.922 37.531 1.00 45.38 275 ALA A CA 1
ATOM 1988 C C . ALA A 1 275 ? 5.981 -11.001 38.111 1.00 45.38 275 ALA A C 1
ATOM 1990 O O . ALA A 1 275 ? 5.521 -11.999 38.676 1.00 45.38 275 ALA A O 1
ATOM 1991 N N . GLN A 1 276 ? 7.286 -10.858 37.897 1.00 46.25 276 GLN A N 1
ATOM 1992 C CA . GLN A 1 276 ? 8.230 -11.412 38.834 1.00 46.25 276 GLN A CA 1
ATOM 1993 C C . GLN A 1 276 ? 7.968 -10.604 40.102 1.00 46.25 276 GLN A C 1
ATOM 1995 O O . GLN A 1 276 ? 8.693 -9.672 40.422 1.00 46.25 276 GLN A O 1
ATOM 2000 N N . ALA A 1 277 ? 6.866 -10.927 40.793 1.00 45.09 277 ALA A N 1
ATOM 2001 C CA . ALA A 1 277 ? 6.815 -10.825 42.225 1.00 45.09 277 ALA A CA 1
ATOM 2002 C C . ALA A 1 277 ? 8.092 -11.540 42.629 1.00 45.09 277 ALA A C 1
ATOM 2004 O O . ALA A 1 277 ? 8.231 -12.748 42.406 1.00 45.09 277 ALA A O 1
ATOM 2005 N N . SER A 1 278 ? 9.077 -10.740 43.021 1.00 49.22 278 SER A N 1
ATOM 2006 C CA . SER A 1 278 ? 10.295 -11.181 43.654 1.00 49.22 278 SER A CA 1
ATOM 2007 C C . SER A 1 278 ? 9.849 -12.206 44.679 1.00 49.22 278 SER A C 1
ATOM 2009 O O . SER A 1 278 ? 9.292 -11.862 45.717 1.00 49.22 278 SER A O 1
ATOM 2011 N N . LYS A 1 279 ? 9.975 -13.495 44.337 1.00 43.22 279 LYS A N 1
ATOM 2012 C CA . LYS A 1 279 ? 9.724 -14.553 45.302 1.00 43.22 279 LYS A CA 1
ATOM 2013 C C . LYS A 1 279 ? 10.652 -14.204 46.460 1.00 43.22 279 LYS A C 1
ATOM 2015 O O . LYS A 1 279 ? 11.860 -14.125 46.210 1.00 43.22 279 LYS A O 1
ATOM 2020 N N . PRO A 1 280 ? 10.146 -13.947 47.680 1.00 52.28 280 PRO A N 1
ATOM 2021 C CA . PRO A 1 280 ? 11.032 -13.845 48.820 1.00 52.28 280 PRO A CA 1
ATOM 2022 C C . PRO A 1 280 ? 11.867 -15.121 48.818 1.00 52.28 280 PRO A C 1
ATOM 2024 O O . PRO A 1 280 ? 11.335 -16.224 48.668 1.00 52.28 280 PRO A O 1
ATOM 2027 N N . LYS A 1 281 ? 13.185 -14.924 48.841 1.00 55.47 281 LYS A N 1
ATOM 2028 C CA . LYS A 1 281 ? 14.224 -15.951 48.847 1.00 55.47 281 LYS A CA 1
ATOM 2029 C C . LYS A 1 281 ? 13.741 -17.158 49.665 1.00 55.47 281 LYS A C 1
ATOM 2031 O O . LYS A 1 281 ? 13.631 -17.026 50.883 1.00 55.47 281 LYS A O 1
ATOM 2036 N N . PRO A 1 282 ? 13.416 -18.309 49.047 1.00 46.72 282 PRO A N 1
ATOM 2037 C CA . PRO A 1 282 ? 13.046 -19.475 49.825 1.00 46.72 282 PRO A CA 1
ATOM 2038 C C . PRO A 1 282 ? 14.282 -19.912 50.610 1.00 46.72 282 PRO A C 1
ATOM 2040 O O . PRO A 1 282 ? 15.367 -20.082 50.045 1.00 46.72 282 PRO A O 1
ATOM 2043 N N . ALA A 1 283 ? 14.121 -20.041 51.925 1.00 53.81 283 ALA A N 1
ATOM 2044 C CA . ALA A 1 283 ? 15.101 -20.689 52.776 1.00 53.81 283 ALA A CA 1
ATOM 2045 C C . ALA A 1 283 ? 15.414 -22.087 52.218 1.00 53.81 283 ALA A C 1
ATOM 2047 O O . ALA A 1 283 ? 14.535 -22.779 51.701 1.00 53.81 283 ALA A O 1
ATOM 2048 N N . ALA A 1 284 ? 16.691 -22.455 52.281 1.00 49.66 284 ALA A N 1
ATOM 2049 C CA . ALA A 1 284 ? 17.241 -23.671 51.704 1.00 49.66 284 ALA A CA 1
ATOM 2050 C C . ALA A 1 284 ? 16.481 -24.932 52.151 1.00 49.66 284 ALA A C 1
ATOM 2052 O O . ALA A 1 284 ? 16.370 -25.164 53.356 1.00 49.66 284 ALA A O 1
ATOM 2053 N N . PRO A 1 285 ? 16.047 -25.803 51.222 1.00 52.47 285 PRO A N 1
ATOM 2054 C CA . PRO A 1 285 ? 15.701 -27.166 51.566 1.00 52.47 285 PRO A CA 1
ATOM 2055 C C . PRO A 1 285 ? 16.846 -28.130 51.241 1.00 52.47 285 PRO A C 1
ATOM 2057 O O . PRO A 1 285 ? 17.599 -27.987 50.275 1.00 52.47 285 PRO A O 1
ATOM 2060 N N . ALA A 1 286 ? 16.951 -29.111 52.128 1.00 50.53 286 ALA A N 1
ATOM 2061 C CA . ALA A 1 286 ? 17.959 -30.144 52.201 1.00 50.53 286 ALA A CA 1
ATOM 2062 C C . ALA A 1 286 ? 18.009 -31.081 50.977 1.00 50.53 286 ALA A C 1
ATOM 2064 O O . ALA A 1 286 ? 17.074 -31.224 50.193 1.00 50.53 286 ALA A O 1
ATOM 2065 N N . LYS A 1 287 ? 19.162 -31.747 50.873 1.00 55.41 287 LYS A N 1
ATOM 2066 C CA . LYS A 1 287 ? 19.568 -32.746 49.878 1.00 55.41 287 LYS A CA 1
ATOM 2067 C C . LYS A 1 287 ? 18.579 -33.921 49.763 1.00 55.41 287 LYS A C 1
ATOM 2069 O O . LYS A 1 287 ? 18.353 -34.596 50.758 1.00 55.41 287 LYS A O 1
ATOM 2074 N N . ALA A 1 288 ? 18.139 -34.254 48.546 1.00 44.56 288 ALA A N 1
ATOM 2075 C CA . ALA A 1 288 ? 17.706 -35.594 48.092 1.00 44.56 288 ALA A CA 1
ATOM 2076 C C . ALA A 1 288 ? 17.279 -35.497 46.613 1.00 44.56 288 ALA A C 1
ATOM 2078 O O . ALA A 1 288 ? 16.744 -34.475 46.214 1.00 44.56 288 ALA A O 1
ATOM 2079 N N . ARG A 1 289 ? 17.402 -36.469 45.708 1.00 43.72 289 ARG A N 1
ATOM 2080 C CA . ARG A 1 289 ? 18.063 -37.778 45.592 1.00 43.72 289 ARG A CA 1
ATOM 2081 C C . ARG A 1 289 ? 17.987 -38.065 44.080 1.00 43.72 289 ARG A C 1
ATOM 2083 O O . ARG A 1 289 ? 16.946 -37.845 43.467 1.00 43.72 289 ARG A O 1
ATOM 2090 N N . LYS A 1 290 ? 19.094 -38.485 43.463 1.00 47.22 290 LYS A N 1
ATOM 2091 C CA . LYS A 1 290 ? 19.192 -38.768 42.021 1.00 47.22 290 LYS A CA 1
ATOM 2092 C C . LYS A 1 290 ? 18.336 -39.987 41.663 1.00 47.22 290 LYS A C 1
ATOM 2094 O O . LYS A 1 290 ? 18.505 -41.032 42.285 1.00 47.22 290 LYS A O 1
ATOM 2099 N N . THR A 1 291 ? 17.519 -39.890 40.618 1.00 49.38 291 THR A N 1
ATOM 2100 C CA . THR A 1 291 ? 17.072 -41.057 39.847 1.00 49.38 291 THR A CA 1
ATOM 2101 C C . THR A 1 291 ? 17.308 -40.789 38.362 1.00 49.38 291 THR A C 1
ATOM 2103 O O . THR A 1 291 ? 16.948 -39.745 37.825 1.00 49.38 291 THR A O 1
ATOM 2106 N N . ASN A 1 292 ? 18.031 -41.720 37.742 1.00 47.75 292 ASN A N 1
ATOM 2107 C CA . ASN A 1 292 ? 18.330 -41.773 36.319 1.00 47.75 292 ASN A CA 1
ATOM 2108 C C . ASN A 1 292 ? 17.103 -42.308 35.577 1.00 47.75 292 ASN A C 1
ATOM 2110 O O . ASN A 1 292 ? 16.654 -43.410 35.882 1.00 47.75 292 ASN A O 1
ATOM 2114 N N . ALA A 1 293 ? 16.633 -41.598 34.555 1.00 39.00 293 ALA A N 1
ATOM 2115 C CA . ALA A 1 293 ? 15.748 -42.168 33.546 1.00 39.00 293 ALA A CA 1
ATOM 2116 C C . ALA A 1 293 ? 16.179 -41.686 32.155 1.00 39.00 293 ALA A C 1
ATOM 2118 O O . ALA A 1 293 ? 16.220 -40.495 31.858 1.00 39.00 293 ALA A O 1
ATOM 2119 N N . LYS A 1 294 ? 16.566 -42.661 31.335 1.00 48.47 294 LYS A N 1
ATOM 2120 C CA . LYS A 1 294 ? 17.112 -42.564 29.981 1.00 48.47 294 LYS A CA 1
ATOM 2121 C C . LYS A 1 294 ? 15.973 -42.813 28.988 1.00 48.47 294 LYS A C 1
ATOM 2123 O O . LYS A 1 294 ? 15.373 -43.881 29.093 1.00 48.47 294 LYS A O 1
ATOM 2128 N N . PRO A 1 295 ? 15.689 -41.939 28.007 1.00 48.50 295 PRO A N 1
ATOM 2129 C CA . PRO A 1 295 ? 14.833 -42.321 26.898 1.00 48.50 295 PRO A CA 1
ATOM 2130 C C . PRO A 1 295 ? 15.644 -42.798 25.691 1.00 48.50 295 PRO A C 1
ATOM 2132 O O . PRO A 1 295 ? 16.734 -42.315 25.378 1.00 48.50 295 PRO A O 1
ATOM 2135 N N . ALA A 1 296 ? 15.078 -43.826 25.068 1.00 38.09 296 ALA A N 1
ATOM 2136 C CA . ALA A 1 296 ? 15.628 -44.620 23.994 1.00 38.09 296 ALA A CA 1
ATOM 2137 C C . ALA A 1 296 ? 15.650 -43.882 22.648 1.00 38.09 296 ALA A C 1
ATOM 2139 O O . ALA A 1 296 ? 14.783 -43.082 22.305 1.00 38.09 296 ALA A O 1
ATOM 2140 N N . ARG A 1 297 ? 16.678 -44.232 21.879 1.00 41.28 297 ARG A N 1
ATOM 2141 C CA . ARG A 1 297 ? 16.967 -43.843 20.502 1.00 41.28 297 ARG A CA 1
ATOM 2142 C C . ARG A 1 297 ? 16.094 -44.700 19.574 1.00 41.28 297 ARG A C 1
ATOM 2144 O O . ARG A 1 297 ? 16.212 -45.920 19.621 1.00 41.28 297 ARG A O 1
ATOM 2151 N N . SER A 1 298 ? 15.259 -44.095 18.730 1.00 42.81 298 SER A N 1
ATOM 2152 C CA . SER A 1 298 ? 14.571 -44.800 17.638 1.00 42.81 298 SER A CA 1
ATOM 2153 C C . SER A 1 298 ? 14.954 -44.171 16.304 1.00 42.81 298 SER A C 1
ATOM 2155 O O . SER A 1 298 ? 14.638 -43.022 16.009 1.00 42.81 298 SER A O 1
ATOM 2157 N N . THR A 1 299 ? 15.710 -44.941 15.531 1.00 43.28 299 THR A N 1
ATOM 2158 C CA . THR A 1 299 ? 16.077 -44.697 14.140 1.00 43.28 299 THR A CA 1
ATOM 2159 C C . THR A 1 299 ? 15.031 -45.316 13.221 1.00 43.28 299 THR A C 1
ATOM 2161 O O . THR A 1 299 ? 14.772 -46.516 13.326 1.00 43.28 299 THR A O 1
ATOM 2164 N N . LYS A 1 300 ? 14.526 -44.571 12.233 1.00 37.84 300 LYS A N 1
ATOM 2165 C CA . LYS A 1 300 ? 14.044 -45.191 10.993 1.00 37.84 300 LYS A CA 1
ATOM 2166 C C . LYS A 1 300 ? 14.257 -44.265 9.801 1.00 37.84 300 LYS A C 1
ATOM 2168 O O . LYS A 1 300 ? 13.580 -43.260 9.634 1.00 37.84 300 LYS A O 1
ATOM 2173 N N . ALA A 1 301 ? 15.258 -44.631 9.007 1.00 41.38 301 ALA A N 1
ATOM 2174 C CA . ALA A 1 301 ? 15.546 -44.080 7.699 1.00 41.38 301 ALA A CA 1
ATOM 2175 C C . ALA A 1 301 ? 14.600 -44.707 6.666 1.00 41.38 301 ALA A C 1
ATOM 2177 O O . ALA A 1 301 ? 14.523 -45.933 6.563 1.00 41.38 301 ALA A O 1
ATOM 2178 N N . THR A 1 302 ? 13.921 -43.877 5.880 1.00 43.00 302 THR A N 1
ATOM 2179 C CA . THR A 1 302 ? 13.247 -44.288 4.644 1.00 43.00 302 THR A CA 1
ATOM 2180 C C . THR A 1 302 ? 14.065 -43.829 3.445 1.00 43.00 302 THR A C 1
ATOM 2182 O O . THR A 1 302 ? 14.421 -42.662 3.301 1.00 43.00 302 THR A O 1
ATOM 2185 N N . LYS A 1 303 ? 14.405 -44.825 2.631 1.00 41.00 303 LYS A N 1
ATOM 2186 C CA . LYS A 1 303 ? 15.194 -44.810 1.400 1.00 41.00 303 LYS A CA 1
ATOM 2187 C C . LYS A 1 303 ? 14.233 -44.743 0.200 1.00 41.00 303 LYS A C 1
ATOM 2189 O O . LYS A 1 303 ? 13.095 -45.182 0.332 1.00 41.00 303 LYS A O 1
ATOM 2194 N N . ALA A 1 304 ? 14.774 -44.343 -0.956 1.00 35.88 304 ALA A N 1
ATOM 2195 C CA . ALA A 1 304 ? 14.173 -44.278 -2.303 1.00 35.88 304 ALA A CA 1
ATOM 2196 C C . ALA A 1 304 ? 13.534 -42.909 -2.637 1.00 35.88 304 ALA A C 1
ATOM 2198 O O . ALA A 1 304 ? 12.910 -42.293 -1.791 1.00 35.88 304 ALA A O 1
ATOM 2199 N N . THR A 1 305 ? 13.692 -42.325 -3.830 1.00 36.06 305 THR A N 1
ATOM 2200 C CA . THR A 1 305 ? 13.880 -42.951 -5.148 1.00 36.06 305 THR A CA 1
ATOM 2201 C C . THR A 1 305 ? 14.585 -41.975 -6.102 1.00 36.06 305 THR A C 1
ATOM 2203 O O . THR A 1 305 ? 14.333 -40.774 -6.078 1.00 36.06 305 THR A O 1
ATOM 2206 N N . LYS A 1 306 ? 15.480 -42.503 -6.939 1.00 45.72 306 LYS A N 1
ATOM 2207 C CA . LYS A 1 306 ? 16.251 -41.806 -7.978 1.00 45.72 306 LYS A CA 1
ATOM 2208 C C . LYS A 1 306 ? 15.487 -41.911 -9.306 1.00 45.72 306 LYS A C 1
ATOM 2210 O O . LYS A 1 306 ? 15.211 -43.046 -9.688 1.00 45.72 306 LYS A O 1
ATOM 2215 N N . PRO A 1 307 ? 15.193 -40.824 -10.040 1.00 47.22 307 PRO A N 1
ATOM 2216 C CA . PRO A 1 307 ? 14.816 -40.941 -11.436 1.00 47.22 307 PRO A CA 1
ATOM 2217 C C . PRO A 1 307 ? 16.034 -40.860 -12.357 1.00 47.22 307 PRO A C 1
ATOM 2219 O O . PRO A 1 307 ? 17.014 -40.146 -12.135 1.00 47.22 307 PRO A O 1
ATOM 2222 N N . SER A 1 308 ? 15.938 -41.706 -13.367 1.00 37.59 308 SER A N 1
ATOM 2223 C CA . SER A 1 308 ? 16.880 -42.080 -14.402 1.00 37.59 308 SER A CA 1
ATOM 2224 C C . SER A 1 308 ? 17.155 -40.983 -15.428 1.00 37.59 308 SER A C 1
ATOM 2226 O O . SER A 1 308 ? 16.314 -40.154 -15.759 1.00 37.59 308 SER A O 1
ATOM 2228 N N . ARG A 1 309 ? 18.376 -41.058 -15.954 1.00 39.12 309 ARG A N 1
ATOM 2229 C CA . ARG A 1 309 ? 18.964 -40.272 -17.034 1.00 39.12 309 ARG A CA 1
ATOM 2230 C C . ARG A 1 309 ? 18.698 -41.007 -18.358 1.00 39.12 309 ARG A C 1
ATOM 2232 O O . ARG A 1 309 ? 19.167 -42.128 -18.503 1.00 39.12 309 ARG A O 1
ATOM 2239 N N . THR A 1 310 ? 18.005 -40.374 -19.297 1.00 38.53 310 THR A N 1
ATOM 2240 C CA . THR A 1 310 ? 17.863 -40.736 -20.729 1.00 38.53 310 THR A CA 1
ATOM 2241 C C . THR A 1 310 ? 17.299 -39.489 -21.421 1.00 38.53 310 THR A C 1
ATOM 2243 O O . THR A 1 310 ? 16.452 -38.834 -20.831 1.00 38.53 310 THR A O 1
ATOM 2246 N N . ALA A 1 311 ? 17.660 -39.051 -22.620 1.00 39.03 311 ALA A N 1
ATOM 2247 C CA . ALA A 1 311 ? 18.633 -39.474 -23.609 1.00 39.03 311 ALA A CA 1
ATOM 2248 C C . ALA A 1 311 ? 18.970 -38.227 -24.454 1.00 39.03 311 ALA A C 1
ATOM 2250 O O . ALA A 1 311 ? 18.143 -37.329 -24.614 1.00 39.03 311 ALA A O 1
ATOM 2251 N N . ALA A 1 312 ? 20.201 -38.172 -24.954 1.00 35.84 312 ALA A N 1
ATOM 2252 C CA . ALA A 1 312 ? 20.677 -37.160 -25.882 1.00 35.84 312 ALA A CA 1
ATOM 2253 C C . ALA A 1 312 ? 20.088 -37.407 -27.280 1.00 35.84 312 ALA A C 1
ATOM 2255 O O . ALA A 1 312 ? 20.156 -38.528 -27.779 1.00 35.84 312 ALA A O 1
ATOM 2256 N N . ALA A 1 313 ? 19.569 -36.360 -27.921 1.00 36.38 313 ALA A N 1
ATOM 2257 C CA . ALA A 1 313 ? 19.337 -36.329 -29.360 1.00 36.38 313 ALA A CA 1
ATOM 2258 C C . ALA A 1 313 ? 20.321 -35.320 -29.959 1.00 36.38 313 ALA A C 1
ATOM 2260 O O . ALA A 1 313 ? 20.191 -34.110 -29.770 1.00 36.38 313 ALA A O 1
ATOM 2261 N N . ALA A 1 314 ? 21.349 -35.849 -30.617 1.00 37.56 314 ALA A N 1
ATOM 2262 C CA . ALA A 1 314 ? 22.265 -35.089 -31.445 1.00 37.56 314 ALA A CA 1
ATOM 2263 C C . ALA A 1 314 ? 21.551 -34.739 -32.757 1.00 37.56 314 ALA A C 1
ATOM 2265 O O . ALA A 1 314 ? 21.175 -35.631 -33.513 1.00 37.56 314 ALA A O 1
ATOM 2266 N N . VAL A 1 315 ? 21.362 -33.446 -33.014 1.00 36.84 315 VAL A N 1
ATOM 2267 C CA . VAL A 1 315 ? 20.975 -32.934 -34.331 1.00 36.84 315 VAL A CA 1
ATOM 2268 C C . VAL A 1 315 ? 22.236 -32.377 -34.974 1.00 36.84 315 VAL A C 1
ATOM 2270 O O . VAL A 1 315 ? 22.908 -31.515 -34.407 1.00 36.84 315 VAL A O 1
ATOM 2273 N N . ALA A 1 316 ? 22.575 -32.947 -36.128 1.00 36.72 316 ALA A N 1
ATOM 2274 C CA . ALA A 1 316 ? 23.706 -32.570 -36.954 1.00 36.72 316 ALA A CA 1
ATOM 2275 C C . ALA A 1 316 ? 23.608 -31.098 -37.382 1.00 36.72 316 ALA A C 1
ATOM 2277 O O . ALA A 1 316 ? 22.553 -30.622 -37.799 1.00 36.72 316 ALA A O 1
ATOM 2278 N N . ALA A 1 317 ? 24.728 -30.389 -37.259 1.00 34.47 317 ALA A N 1
ATOM 2279 C CA . ALA A 1 317 ? 24.904 -29.037 -37.757 1.00 34.47 317 ALA A CA 1
ATOM 2280 C C . ALA A 1 317 ? 25.191 -29.081 -39.264 1.00 34.47 317 ALA A C 1
ATOM 2282 O O . ALA A 1 317 ? 26.167 -29.700 -39.688 1.00 34.47 317 ALA A O 1
ATOM 2283 N N . GLU A 1 318 ? 24.360 -28.409 -40.060 1.00 42.22 318 GLU A N 1
ATOM 2284 C CA . GLU A 1 318 ? 24.706 -28.053 -41.436 1.00 42.22 318 GLU A CA 1
ATOM 2285 C C . GLU A 1 318 ? 25.728 -26.898 -41.448 1.00 42.22 318 GLU A C 1
ATOM 2287 O O . GLU A 1 318 ? 25.628 -25.975 -40.629 1.00 42.22 318 GLU A O 1
ATOM 2292 N N . PRO A 1 319 ? 26.709 -26.911 -42.368 1.00 40.69 319 PRO A N 1
ATOM 2293 C CA . PRO A 1 319 ? 27.631 -25.801 -42.559 1.00 40.69 319 PRO A CA 1
ATOM 2294 C C . PRO A 1 319 ? 26.914 -24.641 -43.264 1.00 40.69 319 PRO A C 1
ATOM 2296 O O . PRO A 1 319 ? 26.436 -24.774 -44.386 1.00 40.69 319 PRO A O 1
ATOM 2299 N N . VAL A 1 320 ? 26.840 -23.488 -42.597 1.00 43.44 320 VAL A N 1
ATOM 2300 C CA . VAL A 1 320 ? 26.275 -22.253 -43.159 1.00 43.44 320 VAL A CA 1
ATOM 2301 C C . VAL A 1 320 ? 27.386 -21.442 -43.831 1.00 43.44 320 VAL A C 1
ATOM 2303 O O . VAL A 1 320 ? 28.397 -21.129 -43.202 1.00 43.44 320 VAL A O 1
ATOM 2306 N N . ASP A 1 321 ? 27.160 -21.087 -45.097 1.00 43.16 321 ASP A N 1
ATOM 2307 C CA . ASP A 1 321 ? 28.006 -20.240 -45.946 1.00 43.16 321 ASP A CA 1
ATOM 2308 C C . ASP A 1 321 ? 28.418 -18.898 -45.288 1.00 43.16 321 ASP A C 1
ATOM 2310 O O . ASP A 1 321 ? 27.561 -18.170 -44.773 1.00 43.16 321 ASP A O 1
ATOM 2314 N N . PRO A 1 322 ? 29.703 -18.486 -45.354 1.00 44.91 322 PRO A N 1
ATOM 2315 C CA . PRO A 1 322 ? 30.212 -17.308 -44.646 1.00 44.91 322 PRO A CA 1
ATOM 2316 C C . PRO A 1 322 ? 30.073 -15.961 -45.393 1.00 44.91 322 PRO A C 1
ATOM 2318 O O . PRO A 1 322 ? 30.694 -14.980 -44.985 1.00 44.91 322 PRO A O 1
ATOM 2321 N N . LEU A 1 323 ? 29.269 -15.845 -46.458 1.00 44.41 323 LEU A N 1
ATOM 2322 C CA . LEU A 1 323 ? 29.322 -14.684 -47.376 1.00 44.41 323 LEU A CA 1
ATOM 2323 C C . LEU A 1 323 ? 28.150 -13.680 -47.321 1.00 44.41 323 LEU A C 1
ATOM 2325 O O . LEU A 1 323 ? 27.988 -12.872 -48.231 1.00 44.41 323 LEU A O 1
ATOM 2329 N N . LEU A 1 324 ? 27.383 -13.626 -46.226 1.00 48.06 324 LEU A N 1
ATOM 2330 C CA . LEU A 1 324 ? 26.386 -12.562 -45.981 1.00 48.06 324 LEU A CA 1
ATOM 2331 C C . LEU A 1 324 ? 26.673 -11.777 -44.689 1.00 48.06 324 LEU A C 1
ATOM 2333 O O . LEU A 1 324 ? 25.826 -11.610 -43.812 1.00 48.06 324 LEU A O 1
ATOM 2337 N N . ALA A 1 325 ? 27.895 -11.259 -44.574 1.00 48.16 325 ALA A N 1
ATOM 2338 C CA . ALA A 1 325 ? 28.286 -10.283 -43.560 1.00 48.16 325 ALA A CA 1
ATOM 2339 C C . ALA A 1 325 ? 28.065 -8.851 -44.084 1.00 48.16 325 ALA A C 1
ATOM 2341 O O . ALA A 1 325 ? 29.009 -8.157 -44.444 1.00 48.16 325 ALA A O 1
ATOM 2342 N N . GLY A 1 326 ? 26.812 -8.391 -44.151 1.00 50.28 326 GLY A N 1
ATOM 2343 C CA . GLY A 1 326 ? 26.502 -7.048 -44.652 1.00 50.28 326 GLY A CA 1
ATOM 2344 C C . GLY A 1 326 ? 25.315 -6.404 -43.946 1.00 50.28 326 GLY A C 1
ATOM 2345 O O . GLY A 1 326 ? 24.173 -6.666 -44.299 1.00 50.28 326 GLY A O 1
ATOM 2346 N N . GLY A 1 327 ? 25.593 -5.535 -42.967 1.00 49.97 327 GLY A N 1
ATOM 2347 C CA . GLY A 1 327 ? 24.635 -4.529 -42.490 1.00 49.97 327 GLY A CA 1
ATOM 2348 C C . GLY A 1 327 ? 23.821 -4.875 -41.239 1.00 49.97 327 GLY A C 1
ATOM 2349 O O . GLY A 1 327 ? 22.595 -4.793 -41.255 1.00 49.97 327 GLY A O 1
ATOM 2350 N N . ARG A 1 328 ? 24.468 -5.174 -40.102 1.00 51.94 328 ARG A N 1
ATOM 2351 C CA . ARG A 1 328 ? 23.793 -4.990 -38.803 1.00 51.94 328 ARG A CA 1
ATOM 2352 C C . ARG A 1 328 ? 23.598 -3.486 -38.589 1.00 51.94 328 ARG A C 1
ATOM 2354 O O . ARG A 1 328 ? 24.557 -2.785 -38.291 1.00 51.94 328 ARG A O 1
ATOM 2361 N N . SER A 1 329 ? 22.372 -3.001 -38.781 1.00 58.56 329 SER A N 1
ATOM 2362 C CA . SER A 1 329 ? 22.008 -1.605 -38.511 1.00 58.56 329 SER A CA 1
ATOM 2363 C C . SER A 1 329 ? 22.379 -1.227 -37.071 1.00 58.56 329 SER A C 1
ATOM 2365 O O . SER A 1 329 ? 22.095 -1.990 -36.144 1.00 58.56 329 SER A O 1
ATOM 2367 N N . ALA A 1 330 ? 22.991 -0.053 -36.881 1.00 60.44 330 ALA A N 1
ATOM 2368 C CA . ALA A 1 330 ? 23.419 0.470 -35.578 1.00 60.44 330 ALA A CA 1
ATOM 2369 C C . ALA A 1 330 ? 22.288 0.459 -34.526 1.00 60.44 330 ALA A C 1
ATOM 2371 O O . ALA A 1 330 ? 22.537 0.222 -33.344 1.00 60.44 330 ALA A O 1
ATOM 2372 N N . ALA A 1 331 ? 21.031 0.594 -34.967 1.00 59.88 331 ALA A N 1
ATOM 2373 C CA . ALA A 1 331 ? 19.848 0.492 -34.113 1.00 59.88 331 ALA A CA 1
ATOM 2374 C C . ALA A 1 331 ? 19.719 -0.880 -33.415 1.00 59.88 331 ALA A C 1
ATOM 2376 O O . ALA A 1 331 ? 19.383 -0.953 -32.237 1.00 59.88 331 ALA A O 1
ATOM 2377 N N . GLY A 1 332 ? 20.059 -1.977 -34.102 1.00 58.66 332 GLY A N 1
ATOM 2378 C CA . GLY A 1 332 ? 19.983 -3.332 -33.544 1.00 58.66 332 GLY A CA 1
ATOM 2379 C C . GLY A 1 332 ? 21.137 -3.697 -32.602 1.00 58.66 332 GLY A C 1
ATOM 2380 O O . GLY A 1 332 ? 21.037 -4.685 -31.872 1.00 58.66 332 GLY A O 1
ATOM 2381 N N . GLN A 1 333 ? 22.236 -2.935 -32.615 1.00 59.72 333 GLN A N 1
ATOM 2382 C CA . GLN A 1 333 ? 23.311 -3.050 -31.623 1.00 59.72 333 GLN A CA 1
ATOM 2383 C C . GLN A 1 333 ? 22.989 -2.249 -30.358 1.00 59.72 333 GLN A C 1
ATOM 2385 O O . GLN A 1 333 ? 23.165 -2.785 -29.266 1.00 59.72 333 GLN A O 1
ATOM 2390 N N . ALA A 1 334 ? 22.428 -1.042 -30.495 1.00 60.25 334 ALA A N 1
ATOM 2391 C CA . ALA A 1 334 ? 21.997 -0.224 -29.360 1.00 60.25 334 ALA A CA 1
ATOM 2392 C C . ALA A 1 334 ? 20.940 -0.936 -28.489 1.00 60.25 334 ALA A C 1
ATOM 2394 O O . ALA A 1 334 ? 21.041 -0.939 -27.264 1.00 60.25 334 ALA A O 1
ATOM 2395 N N . SER A 1 335 ? 19.977 -1.641 -29.097 1.00 61.25 335 SER A N 1
ATOM 2396 C CA . SER A 1 335 ? 18.978 -2.407 -28.332 1.00 61.25 335 SER A CA 1
ATOM 2397 C C . SER A 1 335 ? 19.569 -3.605 -27.572 1.00 61.25 335 SER A C 1
ATOM 2399 O O . SER A 1 335 ? 19.051 -3.975 -26.520 1.00 61.25 335 SER A O 1
ATOM 2401 N N . ARG A 1 336 ? 20.669 -4.204 -28.057 1.00 60.94 336 ARG A N 1
ATOM 2402 C CA . ARG A 1 336 ? 21.307 -5.357 -27.390 1.00 60.94 336 ARG A CA 1
ATOM 2403 C C . ARG A 1 336 ? 22.163 -4.969 -26.192 1.00 60.94 336 ARG A C 1
ATOM 2405 O O . ARG A 1 336 ? 22.330 -5.798 -25.306 1.00 60.94 336 ARG A O 1
ATOM 2412 N N . THR A 1 337 ? 22.715 -3.759 -26.155 1.00 64.88 337 THR A N 1
ATOM 2413 C CA . THR A 1 337 ? 23.485 -3.262 -25.002 1.00 64.88 337 THR A CA 1
ATOM 2414 C C . THR A 1 337 ? 22.589 -2.623 -23.940 1.00 64.88 337 THR A C 1
ATOM 2416 O O . THR A 1 337 ? 22.900 -2.717 -22.751 1.00 64.88 337 THR A O 1
ATOM 2419 N N . ALA A 1 338 ? 21.440 -2.066 -24.340 1.00 69.56 338 ALA A N 1
ATOM 2420 C CA . ALA A 1 338 ? 20.453 -1.488 -23.429 1.00 69.56 338 ALA A CA 1
ATOM 2421 C C . ALA A 1 338 ? 19.772 -2.536 -22.527 1.00 69.56 338 ALA A C 1
ATOM 2423 O O . ALA A 1 338 ? 19.587 -2.301 -21.332 1.00 69.56 338 ALA A O 1
ATOM 2424 N N . GLN A 1 339 ? 19.455 -3.724 -23.055 1.00 79.62 339 GLN A N 1
ATOM 2425 C CA . GLN A 1 339 ? 18.780 -4.774 -22.282 1.00 79.62 339 GLN A CA 1
ATOM 2426 C C . GLN A 1 339 ? 19.609 -5.276 -21.074 1.00 79.62 339 GLN A C 1
ATOM 2428 O O . GLN A 1 339 ? 19.062 -5.344 -19.970 1.00 79.62 339 GLN A O 1
ATOM 2433 N N . PRO A 1 340 ? 20.926 -5.549 -21.200 1.00 88.31 340 PRO A N 1
ATOM 2434 C CA . PRO A 1 340 ? 21.793 -5.832 -20.057 1.00 88.31 340 PRO A CA 1
ATOM 2435 C C . PRO A 1 340 ? 21.810 -4.729 -18.993 1.00 88.31 340 PRO A C 1
ATOM 2437 O O . PRO A 1 340 ? 21.862 -5.042 -17.804 1.00 88.31 340 PRO A O 1
ATOM 2440 N N . ALA A 1 341 ? 21.766 -3.455 -19.395 1.00 93.12 341 ALA A N 1
ATOM 2441 C CA . ALA A 1 341 ? 21.782 -2.323 -18.472 1.00 93.12 341 ALA A CA 1
ATOM 2442 C C . ALA A 1 341 ? 20.461 -2.195 -17.696 1.00 93.12 341 ALA A C 1
ATOM 2444 O O . ALA A 1 341 ? 20.484 -2.107 -16.468 1.00 93.12 341 ALA A O 1
ATOM 2445 N N . ALA A 1 342 ? 19.316 -2.308 -18.378 1.00 93.44 342 ALA A N 1
ATOM 2446 C CA . ALA A 1 342 ? 18.001 -2.349 -17.735 1.00 93.44 342 ALA A CA 1
ATOM 2447 C C . ALA A 1 342 ? 17.873 -3.538 -16.763 1.00 93.44 342 ALA A C 1
ATOM 2449 O O . ALA A 1 342 ? 17.376 -3.377 -15.652 1.00 93.44 342 ALA A O 1
ATOM 2450 N N . CYS A 1 343 ? 18.409 -4.710 -17.126 1.00 95.44 343 CYS A N 1
ATOM 2451 C CA . CYS A 1 343 ? 18.467 -5.882 -16.244 1.00 95.44 343 CYS A CA 1
ATOM 2452 C C . CYS A 1 343 ? 19.367 -5.665 -15.013 1.00 95.44 343 CYS A C 1
ATOM 2454 O O . CYS A 1 343 ? 19.099 -6.204 -13.937 1.00 95.44 343 CYS A O 1
ATOM 2456 N N . ARG A 1 344 ? 20.467 -4.910 -15.145 1.00 95.25 344 ARG A N 1
ATOM 2457 C CA . ARG A 1 344 ? 21.308 -4.528 -13.996 1.00 95.25 344 ARG A CA 1
ATOM 2458 C C . ARG A 1 344 ? 20.569 -3.566 -13.070 1.00 95.25 344 ARG A C 1
ATOM 2460 O O . ARG A 1 344 ? 20.557 -3.801 -11.865 1.00 95.25 344 ARG A O 1
ATOM 2467 N N . LEU A 1 345 ? 19.914 -2.547 -13.628 1.00 96.38 345 LEU A N 1
ATOM 2468 C CA . LEU A 1 345 ? 19.111 -1.605 -12.851 1.00 96.38 345 LEU A CA 1
ATOM 2469 C C . LEU A 1 345 ? 17.948 -2.310 -12.139 1.00 96.38 345 LEU A C 1
ATOM 2471 O O . LEU A 1 345 ? 17.810 -2.165 -10.932 1.00 96.38 345 LEU A O 1
ATOM 2475 N N . GLY A 1 346 ? 17.163 -3.131 -12.843 1.00 96.69 346 GLY A N 1
ATOM 2476 C CA . GLY A 1 346 ? 16.026 -3.856 -12.265 1.00 96.69 346 GLY A CA 1
ATOM 2477 C C . GLY A 1 346 ? 16.416 -4.723 -11.063 1.00 96.69 346 GLY A C 1
ATOM 2478 O O . GLY A 1 346 ? 15.768 -4.654 -10.020 1.00 96.69 346 GLY A O 1
ATOM 2479 N N . ARG A 1 347 ? 17.523 -5.472 -11.157 1.00 97.12 347 ARG A N 1
ATOM 2480 C CA . ARG A 1 347 ? 18.060 -6.249 -10.024 1.00 97.12 347 ARG A CA 1
ATOM 2481 C C . ARG A 1 347 ? 18.522 -5.363 -8.867 1.00 97.12 347 ARG A C 1
ATOM 2483 O O . ARG A 1 347 ? 18.229 -5.679 -7.717 1.00 97.12 347 ARG A O 1
ATOM 2490 N N . ALA A 1 348 ? 19.197 -4.249 -9.158 1.00 96.69 348 ALA A N 1
ATOM 2491 C CA . ALA A 1 348 ? 19.622 -3.296 -8.133 1.00 96.69 348 ALA A CA 1
ATOM 2492 C C . ALA A 1 348 ? 18.427 -2.675 -7.386 1.00 96.69 348 ALA A C 1
ATOM 2494 O O . ALA A 1 348 ? 18.474 -2.549 -6.165 1.00 96.69 348 ALA A O 1
ATOM 2495 N N . LEU A 1 349 ? 17.337 -2.355 -8.093 1.00 97.56 349 LEU A N 1
ATOM 2496 C CA . LEU A 1 349 ? 16.109 -1.829 -7.489 1.00 97.56 349 LEU A CA 1
ATOM 2497 C C . LEU A 1 349 ? 15.436 -2.843 -6.560 1.00 97.56 349 LEU A C 1
ATOM 2499 O O . LEU A 1 349 ? 15.059 -2.487 -5.446 1.00 97.56 349 LEU A O 1
ATOM 2503 N N . VAL A 1 350 ? 15.311 -4.107 -6.980 1.00 97.94 350 VAL A N 1
ATOM 2504 C CA . VAL A 1 350 ? 14.724 -5.154 -6.124 1.00 97.94 350 VAL A CA 1
ATOM 2505 C C . VAL A 1 350 ? 15.589 -5.406 -4.882 1.00 97.94 350 VAL A C 1
ATOM 2507 O O . VAL A 1 350 ? 15.058 -5.573 -3.783 1.00 97.94 350 VAL A O 1
ATOM 2510 N N . ALA A 1 351 ? 16.917 -5.368 -5.023 1.00 96.56 351 ALA A N 1
ATOM 2511 C CA . ALA A 1 351 ? 17.834 -5.486 -3.891 1.00 96.56 351 ALA A CA 1
ATOM 2512 C C . ALA A 1 351 ? 17.713 -4.309 -2.900 1.00 96.56 351 ALA A C 1
ATOM 2514 O O . ALA A 1 351 ? 17.728 -4.536 -1.686 1.00 96.56 351 ALA A O 1
ATOM 2515 N N . ASP A 1 352 ? 17.550 -3.071 -3.386 1.00 96.38 352 ASP A N 1
ATOM 2516 C CA . ASP A 1 352 ? 17.301 -1.904 -2.524 1.00 96.38 352 ASP A CA 1
ATOM 2517 C C . ASP A 1 352 ? 15.964 -2.038 -1.783 1.00 96.38 352 ASP A C 1
ATOM 2519 O O . ASP A 1 352 ? 15.943 -1.937 -0.557 1.00 96.38 352 ASP A O 1
ATOM 2523 N N . LEU A 1 353 ? 14.873 -2.374 -2.487 1.00 97.31 353 LEU A N 1
ATOM 2524 C CA . LEU A 1 353 ? 13.553 -2.616 -1.882 1.00 97.31 353 LEU A CA 1
ATOM 2525 C C . LEU A 1 353 ? 13.630 -3.629 -0.731 1.00 97.31 353 LEU A C 1
ATOM 2527 O O . LEU A 1 353 ? 13.100 -3.387 0.357 1.00 97.31 353 LEU A O 1
ATOM 2531 N N . ARG A 1 354 ? 14.332 -4.748 -0.947 1.00 96.44 354 ARG A N 1
ATOM 2532 C CA . ARG A 1 354 ? 14.543 -5.774 0.082 1.00 96.44 354 ARG A CA 1
ATOM 2533 C C . ARG A 1 354 ? 15.347 -5.231 1.263 1.00 96.44 354 ARG A C 1
ATOM 2535 O O . ARG A 1 354 ? 14.954 -5.442 2.405 1.00 96.44 354 ARG A O 1
ATOM 2542 N N . THR A 1 355 ? 16.431 -4.504 1.001 1.00 95.38 355 THR A N 1
ATOM 2543 C CA . THR A 1 355 ? 17.281 -3.907 2.045 1.00 95.38 355 THR A CA 1
ATOM 2544 C C . THR A 1 355 ? 16.491 -2.937 2.924 1.00 95.38 355 THR A C 1
ATOM 2546 O O . THR A 1 355 ? 16.542 -3.037 4.150 1.00 95.38 355 THR A O 1
ATOM 2549 N N . GLN A 1 356 ? 15.706 -2.045 2.316 1.00 95.81 356 GLN A N 1
ATOM 2550 C CA . GLN A 1 356 ? 14.860 -1.099 3.049 1.00 95.81 356 GLN A CA 1
ATOM 2551 C C . GLN A 1 356 ? 13.783 -1.815 3.875 1.00 95.81 356 GLN A C 1
ATOM 2553 O O . GLN A 1 356 ? 13.551 -1.462 5.029 1.00 95.81 356 GLN A O 1
ATOM 2558 N N . SER A 1 357 ? 13.168 -2.861 3.320 1.00 95.44 357 SER A N 1
ATOM 2559 C CA . SER A 1 357 ? 12.122 -3.629 4.010 1.00 95.44 357 SER A CA 1
ATOM 2560 C C . SER A 1 357 ? 12.663 -4.408 5.211 1.00 95.44 357 SER A C 1
ATOM 2562 O O . SER A 1 357 ? 11.999 -4.502 6.240 1.00 95.44 357 SER A O 1
ATOM 2564 N N . LEU A 1 358 ? 13.895 -4.917 5.125 1.00 95.62 358 LEU A N 1
ATOM 2565 C CA . LEU A 1 358 ? 14.577 -5.537 6.264 1.00 95.62 358 LEU A CA 1
ATOM 2566 C C . LEU A 1 358 ? 14.931 -4.514 7.345 1.00 95.62 358 LEU A C 1
ATOM 2568 O O . LEU A 1 358 ? 14.777 -4.806 8.528 1.00 95.62 358 LEU A O 1
ATOM 2572 N N . GLY A 1 359 ? 15.353 -3.309 6.949 1.00 93.81 359 GLY A N 1
ATOM 2573 C CA . GLY A 1 359 ? 15.563 -2.201 7.883 1.00 93.81 359 GLY A CA 1
ATOM 2574 C C . GLY A 1 359 ? 14.283 -1.822 8.634 1.00 93.81 359 GLY A C 1
ATOM 2575 O O . GLY A 1 359 ? 14.320 -1.629 9.850 1.00 93.81 359 GLY A O 1
ATOM 2576 N N . LEU A 1 360 ? 13.145 -1.794 7.933 1.00 94.31 360 LEU A N 1
ATOM 2577 C CA . LEU A 1 360 ? 11.824 -1.582 8.530 1.00 94.31 360 LEU A CA 1
ATOM 2578 C C . LEU A 1 360 ? 11.465 -2.694 9.530 1.00 94.31 360 LEU A C 1
ATOM 2580 O O . LEU A 1 360 ? 11.060 -2.396 10.653 1.00 94.31 360 LEU A O 1
ATOM 2584 N N . ALA A 1 361 ? 11.652 -3.964 9.156 1.00 93.81 361 ALA A N 1
ATOM 2585 C CA . ALA A 1 361 ? 11.384 -5.103 10.038 1.00 93.81 361 ALA A CA 1
ATOM 2586 C C . ALA A 1 361 ? 12.229 -5.069 11.322 1.00 93.81 361 ALA A C 1
ATOM 2588 O O . ALA A 1 361 ? 11.715 -5.311 12.412 1.00 93.81 361 ALA A O 1
ATOM 2589 N N . ASP A 1 362 ? 13.510 -4.726 11.209 1.00 92.31 362 ASP A N 1
ATOM 2590 C CA . ASP A 1 362 ? 14.429 -4.613 12.342 1.00 92.31 362 ASP A CA 1
ATOM 2591 C C . ASP A 1 362 ? 14.089 -3.413 13.251 1.00 92.31 362 ASP A C 1
ATOM 2593 O O . ASP A 1 362 ? 14.140 -3.519 14.478 1.00 92.31 362 ASP A O 1
ATOM 2597 N N . ALA A 1 363 ? 13.664 -2.280 12.677 1.00 92.44 363 ALA A N 1
ATOM 2598 C CA . ALA A 1 363 ? 13.147 -1.145 13.445 1.00 92.44 363 ALA A CA 1
ATOM 2599 C C . ALA A 1 363 ? 11.867 -1.506 14.222 1.00 92.44 363 ALA A C 1
ATOM 2601 O O . ALA A 1 363 ? 11.749 -1.176 15.405 1.00 92.44 363 ALA A O 1
ATOM 2602 N N . LEU A 1 364 ? 10.947 -2.235 13.588 1.00 92.75 364 LEU A N 1
ATOM 2603 C CA . LEU A 1 364 ? 9.717 -2.713 14.212 1.00 92.75 364 LEU A CA 1
ATOM 2604 C C . LEU A 1 364 ? 9.990 -3.724 15.334 1.00 92.75 364 LEU A C 1
ATOM 2606 O O . LEU A 1 364 ? 9.427 -3.598 16.421 1.00 92.75 364 LEU A O 1
ATOM 2610 N N . ALA A 1 365 ? 10.899 -4.678 15.114 1.00 91.69 365 ALA A N 1
ATOM 2611 C CA . ALA A 1 365 ? 11.307 -5.636 16.139 1.00 91.69 365 ALA A CA 1
ATOM 2612 C C . ALA A 1 365 ? 11.878 -4.925 17.379 1.00 91.69 365 ALA A C 1
ATOM 2614 O O . ALA A 1 365 ? 11.418 -5.173 18.492 1.00 91.69 365 ALA A O 1
ATOM 2615 N N . ARG A 1 366 ? 12.793 -3.959 17.191 1.00 90.56 366 ARG A N 1
ATOM 2616 C CA . ARG A 1 366 ? 13.331 -3.142 18.296 1.00 90.56 366 ARG A CA 1
ATOM 2617 C C . ARG A 1 366 ? 12.242 -2.402 19.069 1.00 90.56 366 ARG A C 1
ATOM 2619 O O . ARG A 1 366 ? 12.317 -2.307 20.292 1.00 90.56 366 ARG A O 1
ATOM 2626 N N . ARG A 1 367 ? 11.233 -1.870 18.377 1.00 88.88 367 ARG A N 1
ATOM 2627 C CA . ARG A 1 367 ? 10.121 -1.154 19.016 1.00 88.88 367 ARG A CA 1
ATOM 2628 C C . ARG A 1 367 ? 9.264 -2.084 19.874 1.00 88.88 367 ARG A C 1
ATOM 2630 O O . ARG A 1 367 ? 8.954 -1.746 21.017 1.00 88.88 367 ARG A O 1
ATOM 2637 N N . LEU A 1 368 ? 8.946 -3.272 19.359 1.00 88.81 368 LEU A N 1
ATOM 2638 C CA . LEU A 1 368 ? 8.206 -4.302 20.094 1.00 88.81 368 LEU A CA 1
ATOM 2639 C C . LEU A 1 368 ? 8.984 -4.818 21.319 1.00 88.81 368 LEU A C 1
ATOM 2641 O O . LEU A 1 368 ? 8.376 -5.080 22.361 1.00 88.81 368 LEU A O 1
ATOM 2645 N N . GLU A 1 369 ? 10.313 -4.916 21.215 1.00 88.69 369 GLU A N 1
ATOM 2646 C CA . GLU A 1 369 ? 11.222 -5.311 22.302 1.00 88.69 369 GLU A CA 1
ATOM 2647 C C . GLU A 1 369 ? 11.425 -4.221 23.367 1.00 88.69 369 GLU A C 1
ATOM 2649 O O . GLU A 1 369 ? 11.608 -4.555 24.536 1.00 88.69 369 GLU A O 1
ATOM 2654 N N . ALA A 1 370 ? 11.386 -2.933 23.000 1.00 86.12 370 ALA A N 1
ATOM 2655 C CA . ALA A 1 370 ? 11.583 -1.805 23.921 1.00 86.12 370 ALA A CA 1
ATOM 2656 C C . ALA A 1 370 ? 10.332 -1.461 24.757 1.00 86.12 370 ALA A C 1
ATOM 2658 O O . ALA A 1 370 ? 10.436 -0.950 25.875 1.00 86.12 370 ALA A O 1
ATOM 2659 N N . ALA A 1 371 ? 9.140 -1.800 24.259 1.00 69.06 371 ALA A N 1
ATOM 2660 C CA . ALA A 1 371 ? 7.858 -1.508 24.902 1.00 69.06 371 ALA A CA 1
ATOM 2661 C C . ALA A 1 371 ? 7.622 -2.067 26.337 1.00 69.06 371 ALA A C 1
ATOM 2663 O O . ALA A 1 371 ? 6.918 -1.400 27.099 1.00 69.06 371 ALA A O 1
ATOM 2664 N N . PRO A 1 372 ? 8.150 -3.230 26.786 1.00 61.59 372 PRO A N 1
ATOM 2665 C CA . PRO A 1 372 ? 7.868 -3.744 28.129 1.00 61.59 372 PRO A CA 1
ATOM 2666 C C . PRO A 1 372 ? 8.517 -2.926 29.259 1.00 61.59 372 PRO A C 1
ATOM 2668 O O . PRO A 1 372 ? 8.067 -3.024 30.397 1.00 61.59 372 PRO A O 1
ATOM 2671 N N . VAL A 1 373 ? 9.532 -2.102 28.974 1.00 54.00 373 VAL A N 1
ATOM 2672 C CA . VAL A 1 373 ? 10.268 -1.347 30.009 1.00 54.00 373 VAL A CA 1
ATOM 2673 C C . VAL A 1 373 ? 9.533 -0.065 30.427 1.00 54.00 373 VAL A C 1
ATOM 2675 O O . VAL A 1 373 ? 9.637 0.361 31.574 1.00 54.00 373 VAL A O 1
ATOM 2678 N N . LEU A 1 374 ? 8.730 0.527 29.536 1.00 50.41 374 LEU A N 1
ATOM 2679 C CA . LEU A 1 374 ? 8.036 1.798 29.794 1.00 50.41 374 LEU A CA 1
ATOM 2680 C C . LEU A 1 374 ? 6.663 1.630 30.467 1.00 50.41 374 LEU A C 1
ATOM 2682 O O . LEU A 1 374 ? 6.224 2.530 31.179 1.00 50.41 374 LEU A O 1
ATOM 2686 N N . ALA A 1 375 ? 6.005 0.474 30.314 1.00 51.00 375 ALA A N 1
ATOM 2687 C CA . ALA A 1 375 ? 4.692 0.213 30.920 1.00 51.00 375 ALA A CA 1
ATOM 2688 C C . ALA A 1 375 ? 4.730 0.180 32.463 1.00 51.00 375 ALA A C 1
ATOM 2690 O O . ALA A 1 375 ? 3.761 0.558 33.114 1.00 51.00 375 ALA A O 1
ATOM 2691 N N . VAL A 1 376 ? 5.867 -0.201 33.057 1.00 50.25 376 VAL A N 1
ATOM 2692 C CA . VAL A 1 376 ? 6.058 -0.180 34.520 1.00 50.25 376 VAL A CA 1
ATOM 2693 C C . VAL A 1 376 ? 6.308 1.247 35.035 1.00 50.25 376 VAL A C 1
ATOM 2695 O O . VAL A 1 376 ? 5.930 1.569 36.158 1.00 50.25 376 VAL A O 1
ATOM 2698 N N . ALA A 1 377 ? 6.881 2.133 34.213 1.00 50.25 377 ALA A N 1
ATOM 2699 C CA . ALA A 1 377 ? 7.147 3.528 34.580 1.00 50.25 377 ALA A CA 1
ATOM 2700 C C . ALA A 1 377 ? 5.924 4.453 34.395 1.00 50.25 377 ALA A C 1
ATOM 2702 O O . ALA A 1 377 ? 5.806 5.462 35.085 1.00 50.25 377 ALA A O 1
ATOM 2703 N N . ALA A 1 378 ? 4.986 4.095 33.510 1.00 48.88 378 ALA A N 1
ATOM 2704 C CA . ALA A 1 378 ? 3.790 4.885 33.193 1.00 48.88 378 ALA A CA 1
ATOM 2705 C C . ALA A 1 378 ? 2.651 4.789 34.231 1.00 48.88 378 ALA A C 1
ATOM 2707 O O . ALA A 1 378 ? 1.598 5.391 34.043 1.00 48.88 378 ALA A O 1
ATOM 2708 N N . SER A 1 379 ? 2.847 4.073 35.347 1.00 51.19 379 SER A N 1
ATOM 2709 C CA . SER A 1 379 ? 1.878 4.058 36.460 1.00 51.19 379 SER A CA 1
ATOM 2710 C C . SER A 1 379 ? 1.841 5.380 37.249 1.00 51.19 379 SER A C 1
ATOM 2712 O O . SER A 1 379 ? 1.007 5.540 38.136 1.00 51.19 379 SER A O 1
ATOM 2714 N N . ALA A 1 380 ? 2.722 6.339 36.939 1.00 52.91 380 ALA A N 1
ATOM 2715 C CA . ALA A 1 380 ? 2.630 7.701 37.449 1.00 52.91 380 ALA A CA 1
ATOM 2716 C C . ALA A 1 380 ? 1.727 8.547 36.522 1.00 52.91 380 ALA A C 1
ATOM 2718 O O . ALA A 1 380 ? 2.073 8.710 35.346 1.00 52.91 380 ALA A O 1
ATOM 2719 N N . PRO A 1 381 ? 0.598 9.101 37.012 1.00 50.06 381 PRO A N 1
ATOM 2720 C CA . PRO A 1 381 ? -0.307 9.932 36.220 1.00 50.06 381 PRO A CA 1
ATOM 2721 C C . PRO A 1 381 ? 0.412 11.211 35.780 1.00 50.06 381 PRO A C 1
ATOM 2723 O O . PRO A 1 381 ? 0.476 12.208 36.495 1.00 50.06 381 PRO A O 1
ATOM 2726 N N . SER A 1 382 ? 1.005 11.166 34.592 1.00 51.38 382 SER A N 1
ATOM 2727 C CA . SER A 1 382 ? 1.701 12.300 33.995 1.00 51.38 382 SER A CA 1
ATOM 2728 C C . SER A 1 382 ? 0.661 13.155 33.273 1.00 51.38 382 SER A C 1
ATOM 2730 O O . SER A 1 382 ? 0.277 12.856 32.147 1.00 51.38 382 SER A O 1
ATOM 2732 N N . ALA A 1 383 ? 0.177 14.200 33.945 1.00 55.22 383 ALA A N 1
ATOM 2733 C CA . ALA A 1 383 ? -0.962 15.036 33.546 1.00 55.22 383 ALA A CA 1
ATOM 2734 C C . ALA A 1 383 ? -0.760 15.916 32.285 1.00 55.22 383 ALA A C 1
ATOM 2736 O O . ALA A 1 383 ? -1.527 16.849 32.065 1.00 55.22 383 ALA A O 1
ATOM 2737 N N . THR A 1 384 ? 0.261 15.669 31.457 1.00 55.12 384 THR A N 1
ATOM 2738 C CA . THR A 1 384 ? 0.627 16.548 30.326 1.00 55.12 384 THR A CA 1
ATOM 2739 C C . THR A 1 384 ? 0.958 15.831 29.015 1.00 55.12 384 THR A C 1
ATOM 2741 O O . THR A 1 384 ? 1.273 16.500 28.031 1.00 55.12 384 THR A O 1
ATOM 2744 N N . ALA A 1 385 ? 0.869 14.499 28.942 1.00 51.53 385 ALA A N 1
ATOM 2745 C CA . ALA A 1 385 ? 1.018 13.810 27.661 1.00 51.53 385 ALA A CA 1
ATOM 2746 C C . ALA A 1 385 ? -0.279 13.964 26.837 1.00 51.53 385 ALA A C 1
ATOM 2748 O O . ALA A 1 385 ? -1.340 13.573 27.331 1.00 51.53 385 ALA A O 1
ATOM 2749 N N . PRO A 1 386 ? -0.234 14.524 25.611 1.00 50.31 386 PRO A N 1
ATOM 2750 C CA . PRO A 1 386 ? -1.412 14.602 24.755 1.00 50.31 386 PRO A CA 1
ATOM 2751 C C . PRO A 1 386 ? -1.952 13.194 24.507 1.00 50.31 386 PRO A C 1
ATOM 2753 O O . PRO A 1 386 ? -1.186 12.254 24.273 1.00 50.31 386 PRO A O 1
ATOM 2756 N N . ALA A 1 387 ? -3.271 13.062 24.600 1.00 54.75 387 ALA A N 1
ATOM 2757 C CA . ALA A 1 387 ? -3.990 11.810 24.493 1.00 54.75 387 ALA A CA 1
ATOM 2758 C C . ALA A 1 387 ? -3.568 11.035 23.238 1.00 54.75 387 ALA A C 1
ATOM 2760 O O . ALA A 1 387 ? -3.804 11.462 22.111 1.00 54.75 387 ALA A O 1
ATOM 2761 N N . GLY A 1 388 ? -2.943 9.867 23.417 1.00 52.06 388 GLY A N 1
ATOM 2762 C CA . GLY A 1 388 ? -2.483 9.019 22.309 1.00 52.06 388 GLY A CA 1
ATOM 2763 C C . GLY A 1 388 ? -3.601 8.552 21.368 1.00 52.06 388 GLY A C 1
ATOM 2764 O O . GLY A 1 388 ? -3.308 7.992 20.313 1.00 52.06 388 GLY A O 1
ATOM 2765 N N . GLY A 1 389 ? -4.867 8.805 21.726 1.00 57.59 389 GLY A N 1
ATOM 2766 C CA . GLY A 1 389 ? -6.031 8.447 20.931 1.00 57.59 389 GLY A CA 1
ATOM 2767 C C . GLY A 1 389 ? -6.242 9.262 19.674 1.00 57.59 389 GLY A C 1
ATOM 2768 O O . GLY A 1 389 ? -6.526 8.698 18.615 1.00 57.59 389 GLY A O 1
ATOM 2769 N N . ASP A 1 390 ? -5.956 10.555 19.757 1.00 66.69 390 ASP A N 1
ATOM 2770 C CA . ASP A 1 390 ? -6.173 11.478 18.648 1.00 66.69 390 ASP A CA 1
ATOM 2771 C C . ASP A 1 390 ? -5.267 11.162 17.455 1.00 66.69 390 ASP A C 1
ATOM 2773 O O . ASP A 1 390 ? -5.655 11.340 16.304 1.00 66.69 390 ASP A O 1
ATOM 2777 N N . ARG A 1 391 ? -4.065 10.624 17.700 1.00 73.62 391 ARG A N 1
ATOM 2778 C CA . ARG A 1 391 ? -3.070 10.379 16.643 1.00 73.62 391 ARG A CA 1
ATOM 2779 C C . ARG A 1 391 ? -3.458 9.265 15.680 1.00 73.62 391 ARG A C 1
ATOM 2781 O O . ARG A 1 391 ? -3.124 9.335 14.502 1.00 73.62 391 ARG A O 1
ATOM 2788 N N . LEU A 1 392 ? -4.139 8.237 16.168 1.00 76.38 392 LEU A N 1
ATOM 2789 C CA . LEU A 1 392 ? -4.459 7.054 15.369 1.00 76.38 392 LEU A CA 1
ATOM 2790 C C . LEU A 1 392 ? -5.706 7.277 14.527 1.00 76.38 392 LEU A C 1
ATOM 2792 O O . LEU A 1 392 ? -5.700 6.974 13.335 1.00 76.38 392 LEU A O 1
ATOM 2796 N N . GLY A 1 393 ? -6.732 7.884 15.130 1.00 85.38 393 GLY A N 1
ATOM 2797 C CA . GLY A 1 393 ? -7.879 8.403 14.394 1.00 85.38 393 GLY A CA 1
ATOM 2798 C C . GLY A 1 393 ? -7.445 9.399 13.319 1.00 85.38 393 GLY A C 1
ATOM 2799 O O . GLY A 1 393 ? -7.842 9.256 12.164 1.00 85.38 393 GLY A O 1
ATOM 2800 N N . ALA A 1 394 ? -6.561 10.344 13.667 1.00 87.69 394 ALA A N 1
ATOM 2801 C CA . ALA A 1 394 ? -6.023 11.317 12.719 1.00 87.69 394 ALA A CA 1
ATOM 2802 C C . ALA A 1 394 ? -5.222 10.663 11.587 1.00 87.69 394 ALA A C 1
ATOM 2804 O O . ALA A 1 394 ? -5.446 10.994 10.428 1.00 87.69 394 ALA A O 1
ATOM 2805 N N . GLY A 1 395 ? -4.338 9.708 11.893 1.00 89.56 395 GLY A N 1
ATOM 2806 C CA . GLY A 1 395 ? -3.562 9.009 10.871 1.00 89.56 395 GLY A CA 1
ATOM 2807 C C . GLY A 1 395 ? -4.449 8.203 9.915 1.00 89.56 395 GLY A C 1
ATOM 2808 O O . GLY A 1 395 ? -4.319 8.314 8.697 1.00 89.56 395 GLY A O 1
ATOM 2809 N N . TRP A 1 396 ? -5.395 7.419 10.437 1.00 93.50 396 TRP A N 1
ATOM 2810 C CA . TRP A 1 396 ? -6.333 6.678 9.588 1.00 93.50 396 TRP A CA 1
ATOM 2811 C C . TRP A 1 396 ? -7.151 7.621 8.693 1.00 93.50 396 TRP A C 1
ATOM 2813 O O . TRP A 1 396 ? -7.323 7.354 7.503 1.00 93.50 396 TRP A O 1
ATOM 2823 N N . LEU A 1 397 ? -7.607 8.749 9.246 1.00 95.06 397 LEU A N 1
ATOM 2824 C CA . LEU A 1 397 ? -8.352 9.767 8.509 1.00 95.06 397 LEU A CA 1
ATOM 2825 C C . LEU A 1 397 ? -7.502 10.410 7.408 1.00 95.06 397 LEU A C 1
ATOM 2827 O O . LEU A 1 397 ? -7.970 10.556 6.281 1.00 95.06 397 LEU A O 1
ATOM 2831 N N . GLU A 1 398 ? -6.249 10.752 7.707 1.00 93.62 398 GLU A N 1
ATOM 2832 C CA . GLU A 1 398 ? -5.300 11.275 6.724 1.00 93.62 398 GLU A CA 1
ATOM 2833 C C . GLU A 1 398 ? -5.121 10.293 5.563 1.00 93.62 398 GLU A C 1
ATOM 2835 O O . GLU A 1 398 ? -5.211 10.688 4.402 1.00 93.62 398 GLU A O 1
ATOM 2840 N N . ALA A 1 399 ? -4.958 9.002 5.856 1.00 94.69 399 ALA A N 1
ATOM 2841 C CA . ALA A 1 399 ? -4.827 7.977 4.829 1.00 94.69 399 ALA A CA 1
ATOM 2842 C C . ALA A 1 399 ? -6.109 7.785 3.995 1.00 94.69 399 ALA A C 1
ATOM 2844 O O . ALA A 1 399 ? -6.023 7.588 2.778 1.00 94.69 399 ALA A O 1
ATOM 2845 N N . LEU A 1 400 ? -7.296 7.896 4.605 1.00 97.31 400 LEU A N 1
ATOM 2846 C CA . LEU A 1 400 ? -8.577 7.889 3.889 1.00 97.31 400 LEU A CA 1
ATOM 2847 C C . LEU A 1 400 ? -8.682 9.079 2.923 1.00 97.31 400 LEU A C 1
ATOM 2849 O O . LEU A 1 400 ? -9.024 8.911 1.749 1.00 97.31 400 LEU A O 1
ATOM 2853 N N . VAL A 1 401 ? -8.349 10.279 3.404 1.00 96.69 401 VAL A N 1
ATOM 2854 C CA . VAL A 1 401 ? -8.343 11.503 2.596 1.00 96.69 401 VAL A CA 1
ATOM 2855 C C . VAL A 1 401 ? -7.309 11.396 1.480 1.00 96.69 401 VAL A C 1
ATOM 2857 O O . VAL A 1 401 ? -7.609 11.734 0.337 1.00 96.69 401 VAL A O 1
ATOM 2860 N N . GLN A 1 402 ? -6.118 10.871 1.767 1.00 95.25 402 GLN A N 1
ATOM 2861 C CA . GLN A 1 402 ? -5.080 10.655 0.768 1.00 95.25 402 GLN A CA 1
ATOM 2862 C C . GLN A 1 402 ? -5.551 9.694 -0.328 1.00 95.25 402 GLN A C 1
ATOM 2864 O O . GLN A 1 402 ? -5.348 9.983 -1.508 1.00 95.25 402 GLN A O 1
ATOM 2869 N N . LEU A 1 403 ? -6.211 8.587 0.033 1.00 96.38 403 LEU A N 1
ATOM 2870 C CA . LEU A 1 403 ? -6.811 7.662 -0.929 1.00 96.38 403 LEU A CA 1
ATOM 2871 C C . LEU A 1 403 ? -7.829 8.380 -1.827 1.00 96.38 403 LEU A C 1
ATOM 2873 O O . LEU A 1 403 ? -7.745 8.258 -3.050 1.00 96.38 403 LEU A O 1
ATOM 2877 N N . ARG A 1 404 ? -8.751 9.158 -1.246 1.00 97.31 404 ARG A N 1
ATOM 2878 C CA . ARG A 1 404 ? -9.747 9.919 -2.017 1.00 97.31 404 ARG A CA 1
ATOM 2879 C C . ARG A 1 404 ? -9.079 10.916 -2.964 1.00 97.31 404 ARG A C 1
ATOM 2881 O O . ARG A 1 404 ? -9.330 10.905 -4.167 1.00 97.31 404 ARG A O 1
ATOM 2888 N N . VAL A 1 405 ? -8.210 11.766 -2.429 1.00 95.31 405 VAL A N 1
ATOM 2889 C CA . VAL A 1 405 ? -7.626 12.881 -3.177 1.00 95.31 405 VAL A CA 1
ATOM 2890 C C . VAL A 1 405 ? -6.671 12.371 -4.254 1.00 95.31 405 VAL A C 1
ATOM 2892 O O . VAL A 1 405 ? -6.832 12.707 -5.424 1.00 95.31 405 VAL A O 1
ATOM 2895 N N . GLN A 1 406 ? -5.687 11.544 -3.892 1.00 92.88 406 GLN A N 1
ATOM 2896 C CA . GLN A 1 406 ? -4.628 11.140 -4.822 1.00 92.88 406 GLN A CA 1
ATOM 2897 C C . GLN A 1 406 ? -5.100 10.105 -5.842 1.00 92.88 406 GLN A C 1
ATOM 2899 O O . GLN A 1 406 ? -4.678 10.149 -6.997 1.00 92.88 406 GLN A O 1
ATOM 2904 N N . ALA A 1 407 ? -5.958 9.164 -5.439 1.00 92.62 407 ALA A N 1
ATOM 2905 C CA . ALA A 1 407 ? -6.315 8.045 -6.305 1.00 92.62 407 ALA A CA 1
ATOM 2906 C C . ALA A 1 407 ? -7.610 8.257 -7.103 1.00 92.62 407 ALA A C 1
ATOM 2908 O O . ALA A 1 407 ? -7.840 7.514 -8.062 1.00 92.62 407 ALA A O 1
ATOM 2909 N N . LEU A 1 408 ? -8.445 9.237 -6.728 1.00 94.69 408 LEU A N 1
ATOM 2910 C CA . LEU A 1 408 ? -9.723 9.516 -7.392 1.00 94.69 408 LEU A CA 1
ATOM 2911 C C . LEU A 1 408 ? -9.828 10.969 -7.873 1.00 94.69 408 LEU A C 1
ATOM 2913 O O . LEU A 1 408 ? -10.006 11.194 -9.065 1.00 94.69 408 LEU A O 1
ATOM 2917 N N . GLU A 1 409 ? -9.688 11.963 -6.993 1.00 95.25 409 GLU A N 1
ATOM 2918 C CA . GLU A 1 409 ? -9.986 13.364 -7.344 1.00 95.25 409 GLU A CA 1
ATOM 2919 C C . GLU A 1 409 ? -8.921 14.030 -8.226 1.00 95.25 409 GLU A C 1
ATOM 2921 O O . GLU A 1 409 ? -9.262 14.685 -9.210 1.00 95.25 409 GLU A O 1
ATOM 2926 N N . GLN A 1 410 ? -7.633 13.873 -7.913 1.00 91.69 410 GLN A N 1
ATOM 2927 C CA . GLN A 1 410 ? -6.546 14.460 -8.705 1.00 91.69 410 GLN A CA 1
ATOM 2928 C C . GLN A 1 410 ? -6.542 13.984 -10.172 1.00 91.69 410 GLN A C 1
ATOM 2930 O O . GLN A 1 410 ? -6.416 14.833 -11.059 1.00 91.69 410 GLN A O 1
ATOM 2935 N N . PRO A 1 411 ? -6.734 12.683 -10.472 1.00 88.44 411 PRO A N 1
ATOM 2936 C CA . PRO A 1 411 ? -6.912 12.213 -11.846 1.00 88.44 411 PRO A CA 1
ATOM 2937 C C . PRO A 1 411 ? -8.086 12.885 -12.572 1.00 88.44 411 PRO A C 1
ATOM 2939 O O . PRO A 1 411 ? -7.935 13.322 -13.710 1.00 88.44 411 PRO A O 1
ATOM 2942 N N . LEU A 1 412 ? -9.233 13.047 -11.900 1.00 90.31 412 LEU A N 1
ATOM 2943 C CA . LEU A 1 412 ? -10.407 13.726 -12.467 1.00 90.31 412 LEU A CA 1
ATOM 2944 C C . LEU A 1 412 ? -10.119 15.197 -12.794 1.00 90.31 412 LEU A C 1
ATOM 2946 O O . LEU A 1 412 ? -10.504 15.698 -13.851 1.00 90.31 412 LEU A O 1
ATOM 2950 N N . GLN A 1 413 ? -9.413 15.893 -11.900 1.00 89.94 413 GLN A N 1
ATOM 2951 C CA . GLN A 1 413 ? -8.999 17.280 -12.118 1.00 89.94 413 GLN A CA 1
ATOM 2952 C C . GLN A 1 413 ? -8.026 17.393 -13.296 1.00 89.94 413 GLN A C 1
ATOM 2954 O O . GLN A 1 413 ? -8.136 18.310 -14.111 1.00 89.94 413 GLN A O 1
ATOM 2959 N N . ALA A 1 414 ? -7.094 16.446 -13.418 1.00 85.44 414 ALA A N 1
ATOM 2960 C CA . ALA A 1 414 ? -6.136 16.415 -14.511 1.00 85.44 414 ALA A CA 1
ATOM 2961 C C . ALA A 1 414 ? -6.807 16.235 -15.883 1.00 85.44 414 ALA A C 1
ATOM 2963 O O . ALA A 1 414 ? -6.391 16.883 -16.842 1.00 85.44 414 ALA A O 1
ATOM 2964 N N . GLU A 1 415 ? -7.862 15.420 -15.976 1.00 83.62 415 GLU A N 1
ATOM 2965 C CA . GLU A 1 415 ? -8.647 15.268 -17.209 1.00 83.62 415 GLU A CA 1
ATOM 2966 C C . GLU A 1 415 ? -9.474 16.515 -17.557 1.00 83.62 415 GLU A C 1
ATOM 2968 O O . GLU A 1 415 ? -9.626 16.857 -18.733 1.00 83.62 415 GLU A O 1
ATOM 2973 N N . ALA A 1 416 ? -9.992 17.226 -16.549 1.00 85.19 416 ALA A N 1
ATOM 2974 C CA . ALA A 1 416 ? -10.780 18.441 -16.759 1.00 85.19 416 ALA A CA 1
ATOM 2975 C C . ALA A 1 416 ? -9.961 19.569 -17.416 1.00 85.19 416 ALA A C 1
ATOM 2977 O O . ALA A 1 416 ? -10.495 20.368 -18.195 1.00 85.19 416 ALA A O 1
ATOM 2978 N N . HIS A 1 417 ? -8.652 19.618 -17.160 1.00 82.94 417 HIS A N 1
ATOM 2979 C CA . HIS A 1 417 ? -7.731 20.560 -17.789 1.00 82.94 417 HIS A CA 1
ATOM 2980 C C . HIS A 1 417 ? -7.359 20.127 -19.218 1.00 82.94 417 HIS A C 1
ATOM 2982 O O . HIS A 1 417 ? -6.231 19.723 -19.504 1.00 82.94 417 HIS A O 1
ATOM 2988 N N . LYS A 1 418 ? -8.315 20.268 -20.148 1.00 64.62 418 LYS A N 1
ATOM 2989 C CA . LYS A 1 418 ? -8.117 20.047 -21.591 1.00 64.62 418 LYS A CA 1
ATOM 2990 C C . LYS A 1 418 ? -6.900 20.836 -22.097 1.00 64.62 418 LYS A C 1
ATOM 2992 O O . LYS A 1 418 ? -6.944 22.059 -22.178 1.00 64.62 418 LYS A O 1
ATOM 2997 N N . GLY A 1 419 ? -5.825 20.135 -22.458 1.00 72.75 419 GLY A N 1
ATOM 2998 C CA . GLY A 1 419 ? -4.643 20.721 -23.107 1.00 72.75 419 GLY A CA 1
ATOM 2999 C C . GLY A 1 419 ? -3.319 20.542 -22.361 1.00 72.75 419 GLY A C 1
ATOM 3000 O O . GLY A 1 419 ? -2.267 20.751 -22.961 1.00 72.75 419 GLY A O 1
ATOM 3001 N N . ARG A 1 420 ? -3.330 20.097 -21.100 1.00 68.62 420 ARG A N 1
ATOM 3002 C CA . ARG A 1 420 ? -2.143 19.482 -20.484 1.00 68.62 420 ARG A CA 1
ATOM 3003 C C . ARG A 1 420 ? -2.301 17.972 -20.554 1.00 68.62 420 ARG A C 1
ATOM 3005 O O . ARG A 1 420 ? -3.399 17.466 -20.351 1.00 68.62 420 ARG A O 1
ATOM 3012 N N . ALA A 1 421 ? -1.218 17.259 -20.861 1.00 69.06 421 ALA A N 1
ATOM 3013 C CA . ALA A 1 421 ? -1.182 15.819 -20.644 1.00 69.06 421 ALA A CA 1
ATOM 3014 C C . ALA A 1 421 ? -1.560 15.589 -19.174 1.00 69.06 421 ALA A C 1
ATOM 3016 O O . ALA A 1 421 ? -0.851 16.067 -18.286 1.00 69.06 421 ALA A O 1
ATOM 3017 N N . GLY A 1 422 ? -2.730 14.990 -18.935 1.00 64.25 422 GLY A N 1
ATOM 3018 C CA . GLY A 1 422 ? -3.225 14.756 -17.585 1.00 64.25 422 GLY A CA 1
ATOM 3019 C C . GLY A 1 422 ? -2.180 13.993 -16.777 1.00 64.25 422 GLY A C 1
ATOM 3020 O O . GLY A 1 422 ? -1.444 13.173 -17.331 1.00 64.25 422 GLY A O 1
ATOM 3021 N N . LEU A 1 423 ? -2.085 14.285 -15.478 1.00 72.38 423 LEU A N 1
ATOM 3022 C CA . LEU A 1 423 ? -1.318 13.450 -14.564 1.00 72.38 423 LEU A CA 1
ATOM 3023 C C . LEU A 1 423 ? -1.836 12.014 -14.707 1.00 72.38 423 LEU A C 1
ATOM 3025 O O . LEU A 1 423 ? -3.034 11.791 -14.512 1.00 72.38 423 LEU A O 1
ATOM 3029 N N . PRO A 1 424 ? -0.976 11.058 -15.093 1.00 78.69 424 PRO A N 1
ATOM 3030 C CA . PRO A 1 424 ? -1.409 9.685 -15.249 1.00 78.69 424 PRO A CA 1
ATOM 3031 C C . PRO A 1 424 ? -1.907 9.153 -13.906 1.00 78.69 424 PRO A C 1
ATOM 3033 O O . PRO A 1 424 ? -1.372 9.504 -12.849 1.00 78.69 424 PRO A O 1
ATOM 3036 N N . LEU A 1 425 ? -2.915 8.281 -13.951 1.00 81.81 425 LEU A N 1
ATOM 3037 C CA . LEU A 1 425 ? -3.367 7.556 -12.766 1.00 81.81 425 LEU A CA 1
ATOM 3038 C C . LEU A 1 425 ? -2.168 6.836 -12.120 1.00 81.81 425 LEU A C 1
ATOM 3040 O O . LEU A 1 425 ? -1.317 6.295 -12.844 1.00 81.81 425 LEU A O 1
ATOM 3044 N N . PRO A 1 426 ? -2.095 6.757 -10.778 1.00 86.31 426 PRO A N 1
ATOM 3045 C CA . PRO A 1 426 ? -1.146 5.867 -10.129 1.00 86.31 426 PRO A CA 1
ATOM 3046 C C . PRO A 1 426 ? -1.268 4.469 -10.740 1.00 86.31 426 PRO A C 1
ATOM 3048 O O . PRO A 1 426 ? -2.370 3.947 -10.903 1.00 86.31 426 PRO A O 1
ATOM 3051 N N . ARG A 1 427 ? -0.134 3.870 -11.109 1.00 94.12 427 ARG A N 1
ATOM 3052 C CA . ARG A 1 427 ? -0.074 2.527 -11.710 1.00 94.12 427 ARG A CA 1
ATOM 3053 C C . ARG A 1 427 ? -0.751 2.374 -13.075 1.00 94.12 427 ARG A C 1
ATOM 3055 O O . ARG A 1 427 ? -1.151 1.270 -13.455 1.00 94.12 427 ARG A O 1
ATOM 3062 N N . GLN A 1 428 ? -0.897 3.462 -13.833 1.00 91.75 428 GLN A N 1
ATOM 3063 C CA . GLN A 1 428 ? -1.502 3.402 -15.166 1.00 91.75 428 GLN A CA 1
ATOM 3064 C C . GLN A 1 428 ? -0.691 2.542 -16.144 1.00 91.75 428 GLN A C 1
ATOM 3066 O O . GLN A 1 428 ? -1.283 1.839 -16.959 1.00 91.75 428 GLN A O 1
ATOM 3071 N N . LEU A 1 429 ? 0.644 2.551 -16.043 1.00 93.25 429 LEU A N 1
ATOM 3072 C CA . LEU A 1 429 ? 1.524 1.788 -16.939 1.00 93.25 429 LEU A CA 1
ATOM 3073 C C . LEU A 1 429 ? 1.275 0.277 -16.835 1.00 93.25 429 LEU A C 1
ATOM 3075 O O . LEU A 1 429 ? 1.225 -0.414 -17.852 1.00 93.25 429 LEU A O 1
ATOM 3079 N N . SER A 1 430 ? 1.077 -0.232 -15.619 1.00 95.44 430 SER A N 1
ATOM 3080 C CA . SER A 1 430 ? 0.801 -1.651 -15.361 1.00 95.44 430 SER A CA 1
ATOM 3081 C C . SER A 1 430 ? -0.670 -2.056 -15.474 1.00 95.44 430 SER A C 1
ATOM 3083 O O . SER A 1 430 ? -0.973 -3.260 -15.457 1.00 95.44 430 SER A O 1
ATOM 3085 N N . GLY A 1 431 ? -1.574 -1.074 -15.567 1.00 95.06 431 GLY A N 1
ATOM 3086 C CA . GLY A 1 431 ? -3.017 -1.265 -15.433 1.00 95.06 431 GLY A CA 1
ATOM 3087 C C . GLY A 1 431 ? -3.453 -1.622 -14.006 1.00 95.06 431 GLY A C 1
ATOM 3088 O O . GL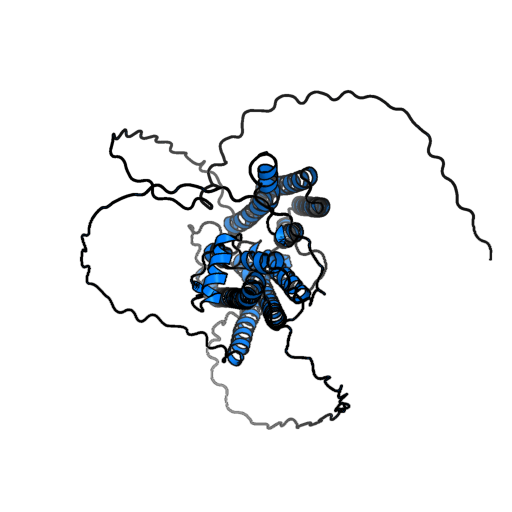Y A 1 431 ? -4.536 -2.168 -13.821 1.00 95.06 431 GLY A O 1
ATOM 3089 N N . SER A 1 432 ? -2.620 -1.364 -12.991 1.00 96.19 432 SER A N 1
ATOM 3090 C CA . SER A 1 432 ? -2.880 -1.737 -11.591 1.00 96.19 432 SER A CA 1
ATOM 3091 C C . SER A 1 432 ? -3.494 -0.609 -10.751 1.00 96.19 432 SER A C 1
ATOM 3093 O O . SER A 1 432 ? -3.495 -0.695 -9.528 1.00 96.19 432 SER A O 1
ATOM 3095 N N . ALA A 1 433 ? -4.059 0.427 -11.380 1.00 95.00 433 ALA A N 1
ATOM 3096 C CA . ALA A 1 433 ? -4.679 1.559 -10.681 1.00 95.00 433 ALA A CA 1
ATOM 3097 C C . ALA A 1 433 ? -5.842 1.139 -9.761 1.00 95.00 433 ALA A C 1
ATOM 3099 O O . ALA A 1 433 ? -5.961 1.616 -8.636 1.00 95.00 433 ALA A O 1
ATOM 3100 N N . SER A 1 434 ? -6.693 0.210 -10.209 1.00 94.88 434 SER A N 1
ATOM 3101 C CA . SER A 1 434 ? -7.777 -0.328 -9.378 1.00 94.88 434 SER A CA 1
ATOM 3102 C C . SER A 1 434 ? -7.260 -1.186 -8.227 1.00 94.88 434 SER A C 1
ATOM 3104 O O . SER A 1 434 ? -7.732 -1.051 -7.101 1.00 94.88 434 SER A O 1
ATOM 3106 N N . VAL A 1 435 ? -6.261 -2.031 -8.500 1.00 95.69 435 VAL A N 1
ATOM 3107 C CA . VAL A 1 435 ? -5.581 -2.847 -7.486 1.00 95.69 435 VAL A CA 1
ATOM 3108 C C . VAL A 1 435 ? -4.988 -1.954 -6.401 1.00 95.69 435 VAL A C 1
ATOM 3110 O O . VAL A 1 435 ? -5.094 -2.298 -5.225 1.00 95.69 435 VAL A O 1
ATOM 3113 N N . ASP A 1 436 ? -4.423 -0.801 -6.775 1.00 96.12 436 ASP A N 1
ATOM 3114 C CA . ASP A 1 436 ? -3.882 0.159 -5.817 1.00 96.12 436 ASP A CA 1
ATOM 3115 C C . ASP A 1 436 ? -4.959 0.655 -4.842 1.00 96.12 436 ASP A C 1
ATOM 3117 O O . ASP A 1 436 ? -4.832 0.475 -3.627 1.00 96.12 436 ASP A O 1
ATOM 3121 N N . ARG A 1 437 ? -6.070 1.171 -5.380 1.00 96.25 437 ARG A N 1
ATOM 3122 C CA . ARG A 1 437 ? -7.180 1.706 -4.579 1.00 96.25 437 ARG A CA 1
ATOM 3123 C C . ARG A 1 437 ? -7.810 0.664 -3.671 1.00 96.25 437 ARG A C 1
ATOM 3125 O O . ARG A 1 437 ? -7.960 0.909 -2.476 1.00 96.25 437 ARG A O 1
ATOM 3132 N N . VAL A 1 438 ? -8.148 -0.500 -4.226 1.00 96.75 438 VAL A N 1
ATOM 3133 C CA . VAL A 1 438 ? -8.781 -1.588 -3.470 1.00 96.75 438 VAL A CA 1
ATOM 3134 C C . VAL A 1 438 ? -7.844 -2.094 -2.374 1.00 96.75 438 VAL A C 1
ATOM 3136 O O . VAL A 1 438 ? -8.290 -2.334 -1.257 1.00 96.75 438 VAL A O 1
ATOM 3139 N N . SER A 1 439 ? -6.537 -2.196 -2.638 1.00 96.31 439 SER A N 1
ATOM 3140 C CA . SER A 1 439 ?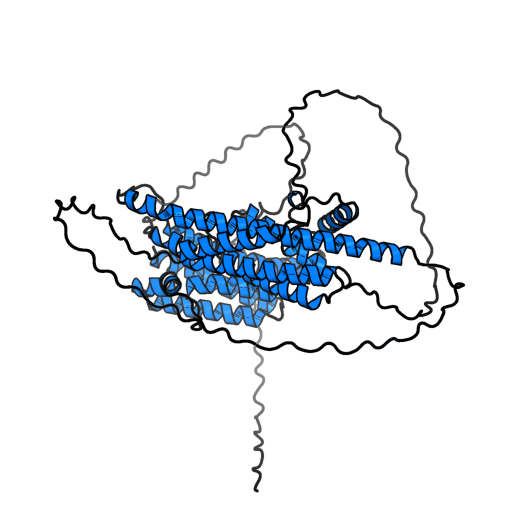 -5.573 -2.647 -1.625 1.00 96.31 439 SER A CA 1
ATOM 3141 C C . SER A 1 439 ? -5.459 -1.658 -0.467 1.00 96.31 439 SER A C 1
ATOM 3143 O O . SER A 1 439 ? -5.530 -2.079 0.689 1.00 96.31 439 SER A O 1
ATOM 3145 N N . ARG A 1 440 ? -5.351 -0.353 -0.755 1.00 97.00 440 ARG A N 1
ATOM 3146 C CA . ARG A 1 440 ? -5.309 0.688 0.286 1.00 97.00 440 ARG A CA 1
ATOM 3147 C C . ARG A 1 440 ? -6.602 0.730 1.096 1.00 97.00 440 ARG A C 1
ATOM 3149 O O . ARG A 1 440 ? -6.552 0.726 2.322 1.00 97.00 440 ARG A O 1
ATOM 3156 N N . TRP A 1 441 ? -7.752 0.706 0.423 1.00 97.62 441 TRP A N 1
ATOM 3157 C CA . TRP A 1 441 ? -9.049 0.676 1.092 1.00 97.62 441 TRP A CA 1
ATOM 3158 C C . TRP A 1 441 ? -9.218 -0.571 1.959 1.00 97.62 441 TRP A C 1
ATOM 3160 O O . TRP A 1 441 ? -9.579 -0.442 3.121 1.00 97.62 441 TRP A O 1
ATOM 3170 N N . SER A 1 442 ? -8.878 -1.762 1.456 1.00 96.06 442 SER A N 1
ATOM 3171 C CA . SER A 1 442 ? -8.984 -3.006 2.234 1.00 96.06 442 SER A CA 1
ATOM 3172 C C . SER A 1 442 ? -8.186 -2.947 3.540 1.00 96.06 442 SER A C 1
ATOM 3174 O O . SER A 1 442 ? -8.625 -3.462 4.566 1.00 96.06 442 SER A O 1
ATOM 3176 N N . ALA A 1 443 ? -7.039 -2.263 3.520 1.00 94.88 443 ALA A N 1
ATOM 3177 C CA . ALA A 1 443 ? -6.230 -2.051 4.704 1.00 94.88 443 ALA A CA 1
ATOM 3178 C C . ALA A 1 443 ? -6.900 -1.090 5.704 1.00 94.88 443 ALA A C 1
ATOM 3180 O O . ALA A 1 443 ? -6.997 -1.397 6.890 1.00 94.88 443 ALA A O 1
ATOM 3181 N N . LEU A 1 444 ? -7.424 0.040 5.228 1.00 96.25 444 LEU A N 1
ATOM 3182 C CA . LEU A 1 444 ? -8.164 0.984 6.072 1.00 96.25 444 LEU A CA 1
ATOM 3183 C C . LEU A 1 444 ? -9.435 0.352 6.656 1.00 96.25 444 LEU A C 1
ATOM 3185 O O . LEU A 1 444 ? -9.700 0.478 7.853 1.00 96.25 444 LEU A O 1
ATOM 3189 N N . ARG A 1 445 ? -10.183 -0.383 5.831 1.00 96.31 445 ARG A N 1
ATOM 3190 C CA . ARG A 1 445 ? -11.398 -1.106 6.205 1.00 96.31 445 ARG A CA 1
ATOM 3191 C C . ARG A 1 445 ? -11.136 -2.105 7.326 1.00 96.31 445 ARG A C 1
ATOM 3193 O O . ARG A 1 445 ? -11.887 -2.131 8.294 1.00 96.31 445 ARG A O 1
ATOM 3200 N N . ALA A 1 446 ? -10.056 -2.880 7.240 1.00 93.69 446 ALA A N 1
ATOM 3201 C CA . ALA A 1 446 ? -9.727 -3.880 8.251 1.00 93.69 446 ALA A CA 1
ATOM 3202 C C . ALA A 1 446 ? -9.532 -3.284 9.661 1.00 93.69 446 ALA A C 1
ATOM 3204 O O . ALA A 1 446 ? -9.859 -3.945 10.643 1.00 93.69 446 ALA A O 1
ATOM 3205 N N . LEU A 1 447 ? -9.065 -2.035 9.782 1.00 92.25 447 LEU A N 1
ATOM 3206 C CA . LEU A 1 447 ? -9.004 -1.332 11.072 1.00 92.25 447 LEU A CA 1
ATOM 3207 C C . LEU A 1 447 ? -10.327 -0.687 11.490 1.00 92.25 447 LEU A C 1
ATOM 3209 O O . LEU A 1 447 ? -10.603 -0.578 12.680 1.00 92.25 447 LEU A O 1
ATOM 3213 N N . ALA A 1 448 ? -11.145 -0.244 10.539 1.00 94.56 448 ALA A N 1
ATOM 3214 C CA . ALA A 1 448 ? -12.427 0.372 10.861 1.00 94.56 448 ALA A CA 1
ATOM 3215 C C . ALA A 1 448 ? -13.451 -0.675 11.322 1.00 94.56 448 ALA A C 1
ATOM 3217 O O . ALA A 1 448 ? -14.102 -0.501 12.350 1.00 94.56 448 ALA A O 1
ATOM 3218 N N . VAL A 1 449 ? -13.580 -1.772 10.574 1.00 95.75 449 VAL A N 1
ATOM 3219 C CA . VAL A 1 449 ? -14.679 -2.738 10.734 1.00 95.75 449 VAL A CA 1
ATOM 3220 C C . VAL A 1 449 ? -14.222 -4.175 10.999 1.00 95.75 449 VAL A C 1
ATOM 3222 O O . VAL A 1 449 ? -15.059 -5.031 11.275 1.00 95.75 449 VAL A O 1
ATOM 3225 N N . GLY A 1 450 ? -12.914 -4.448 10.961 1.00 91.50 450 GLY A N 1
ATOM 3226 C CA . GLY A 1 450 ? -12.360 -5.803 11.020 1.00 91.50 450 GLY A CA 1
ATOM 3227 C C . GLY A 1 450 ? -12.220 -6.451 9.636 1.00 91.50 450 GLY A C 1
ATOM 3228 O O . GLY A 1 450 ? -12.704 -5.935 8.626 1.00 91.50 450 GLY A O 1
ATOM 3229 N N . GLU A 1 451 ? -11.524 -7.588 9.569 1.00 84.88 451 GLU A N 1
ATOM 3230 C CA . GLU A 1 451 ? -11.467 -8.398 8.346 1.00 84.88 451 GLU A CA 1
ATOM 3231 C C . GLU A 1 451 ? -12.699 -9.309 8.264 1.00 84.88 451 GLU A C 1
ATOM 3233 O O . GLU A 1 451 ? -12.891 -10.206 9.087 1.00 84.88 451 GLU A O 1
ATOM 3238 N N . GLU A 1 452 ? -13.537 -9.085 7.253 1.00 68.06 452 GLU A N 1
ATOM 3239 C CA . GLU A 1 452 ? -14.618 -10.003 6.907 1.00 68.06 452 GLU A CA 1
ATOM 3240 C C . GLU A 1 452 ? -14.030 -11.193 6.156 1.00 68.06 452 GLU A C 1
ATOM 3242 O O . GLU A 1 452 ? -13.455 -11.033 5.081 1.00 68.06 452 GLU A O 1
ATOM 3247 N N . GLY A 1 453 ? -14.158 -12.395 6.716 1.00 56.62 453 GLY A N 1
ATOM 3248 C CA . GLY A 1 453 ? -13.873 -13.607 5.948 1.00 56.62 453 GLY A CA 1
ATOM 3249 C C . GLY A 1 453 ? -13.057 -14.691 6.629 1.00 56.62 453 GLY A C 1
ATOM 3250 O O . GLY A 1 453 ? -12.519 -15.529 5.915 1.00 56.62 453 GLY A O 1
ATOM 3251 N N . GLY A 1 454 ? -12.958 -14.723 7.963 1.00 44.78 454 GLY A N 1
ATOM 3252 C CA . GLY A 1 454 ? -12.533 -15.930 8.693 1.00 44.78 454 GLY A CA 1
ATOM 3253 C C . GLY A 1 454 ? -11.155 -16.490 8.315 1.00 44.78 454 GLY A C 1
ATOM 3254 O O . GLY A 1 454 ? -10.809 -17.596 8.731 1.00 44.78 454 GLY A O 1
ATOM 3255 N N . GLY A 1 455 ? -10.346 -15.734 7.564 1.00 51.31 455 GLY A N 1
ATOM 3256 C CA . GLY A 1 455 ? -8.915 -15.964 7.503 1.00 51.31 455 GLY A CA 1
ATOM 3257 C C . GLY A 1 455 ? -8.378 -15.950 8.933 1.00 51.31 455 GLY A C 1
ATOM 3258 O O . GLY A 1 455 ? -9.025 -15.387 9.821 1.00 51.31 455 GLY A O 1
ATOM 3259 N N . PRO A 1 456 ? -7.218 -16.561 9.203 1.00 44.53 456 PRO A N 1
ATOM 3260 C CA . PRO A 1 456 ? -6.612 -16.555 10.527 1.00 44.53 456 PRO A CA 1
ATOM 3261 C C . PRO A 1 456 ? -6.072 -15.154 10.868 1.00 44.53 456 PRO A C 1
ATOM 3263 O O . PRO A 1 456 ? -4.903 -14.995 11.213 1.00 44.53 456 PRO A O 1
ATOM 3266 N N . ALA A 1 457 ? -6.906 -14.116 10.759 1.00 53.62 457 ALA A N 1
ATOM 3267 C CA . ALA A 1 457 ? -6.752 -12.887 11.495 1.00 53.62 457 ALA A CA 1
ATOM 3268 C C . ALA A 1 457 ? -6.673 -13.316 12.956 1.00 53.62 457 ALA A C 1
ATOM 3270 O O . ALA A 1 457 ? -7.655 -13.760 13.558 1.00 53.62 457 ALA A O 1
ATOM 3271 N N . GLY A 1 458 ? -5.448 -13.300 13.479 1.00 60.78 458 GLY A N 1
ATOM 3272 C CA . GLY A 1 458 ? -5.196 -13.692 14.849 1.00 60.78 458 GLY A CA 1
ATOM 3273 C C . GLY A 1 458 ? -6.125 -12.900 15.774 1.00 60.78 458 GLY A C 1
ATOM 3274 O O . GLY A 1 458 ? -6.441 -11.744 15.472 1.00 60.78 458 GLY A O 1
ATOM 3275 N N . PRO A 1 459 ? -6.548 -13.486 16.904 1.00 64.56 459 PRO A N 1
ATOM 3276 C CA . PRO A 1 459 ? -7.489 -12.866 17.841 1.00 64.56 459 PRO A CA 1
ATOM 3277 C C . PRO A 1 459 ? -7.114 -11.427 18.254 1.00 64.56 459 PRO A C 1
ATOM 3279 O O . PRO A 1 459 ? -7.984 -10.657 18.645 1.00 64.56 459 PRO A O 1
ATOM 3282 N N . GLY A 1 460 ? -5.846 -11.026 18.106 1.00 71.38 460 GLY A N 1
ATOM 3283 C CA . GLY A 1 460 ? -5.377 -9.667 18.374 1.00 71.38 460 GLY A CA 1
ATOM 3284 C C . GLY A 1 460 ? -5.915 -8.562 17.452 1.00 71.38 460 GLY A C 1
ATOM 3285 O O . GLY A 1 460 ? -6.073 -7.441 17.924 1.00 71.38 460 GLY A O 1
ATOM 3286 N N . LEU A 1 461 ? -6.245 -8.832 16.179 1.00 76.88 461 LEU A N 1
ATOM 3287 C CA . LEU A 1 461 ? -6.774 -7.787 15.278 1.00 76.88 461 LEU A CA 1
ATOM 3288 C C . LEU A 1 461 ? -8.222 -7.399 15.609 1.00 76.88 461 LEU A C 1
ATOM 3290 O O . LEU A 1 461 ? -8.599 -6.244 15.428 1.00 76.88 461 LEU A O 1
ATOM 3294 N N . GLN A 1 462 ? -9.029 -8.334 16.125 1.00 79.38 462 GLN A N 1
ATOM 3295 C CA . GLN A 1 462 ? -10.446 -8.079 16.421 1.00 79.38 462 GLN A CA 1
ATOM 3296 C C . GLN A 1 462 ? -10.631 -6.996 17.490 1.00 79.38 462 GLN A C 1
ATOM 3298 O O . GLN A 1 462 ? -11.580 -6.219 17.417 1.00 79.38 462 GLN A O 1
ATOM 3303 N N . GLY A 1 463 ? -9.697 -6.902 18.443 1.00 82.12 463 GLY A N 1
ATOM 3304 C CA . GLY A 1 463 ? -9.689 -5.852 19.464 1.00 82.12 463 GLY A CA 1
ATOM 3305 C C . GLY A 1 463 ? -9.241 -4.476 18.956 1.00 82.12 463 GLY A C 1
ATOM 3306 O O . GLY A 1 463 ? -9.455 -3.478 19.640 1.00 82.12 463 GLY A O 1
ATOM 3307 N N . LEU A 1 464 ? -8.632 -4.398 17.766 1.00 86.56 464 LEU A N 1
ATOM 3308 C CA . LEU A 1 464 ? -8.218 -3.125 17.168 1.00 86.56 464 LEU A CA 1
ATOM 3309 C C . LEU A 1 464 ? -9.337 -2.451 16.373 1.00 86.56 464 LEU A C 1
ATOM 3311 O O . LEU A 1 464 ? -9.288 -1.231 16.212 1.00 86.56 464 LEU A O 1
ATOM 3315 N N . ALA A 1 465 ? -10.319 -3.221 15.895 1.00 91.81 465 ALA A N 1
ATOM 3316 C CA . ALA A 1 465 ? -11.381 -2.711 15.040 1.00 91.81 465 ALA A CA 1
ATOM 3317 C C . ALA A 1 465 ? -12.248 -1.664 15.759 1.00 91.81 465 ALA A C 1
ATOM 3319 O O . ALA A 1 465 ? -12.703 -1.883 16.887 1.00 91.81 465 ALA A O 1
ATOM 3320 N N . TRP A 1 466 ? -12.513 -0.532 15.100 1.00 93.25 466 TRP A N 1
ATOM 3321 C CA . TRP A 1 466 ? -13.349 0.529 15.674 1.00 93.25 466 TRP A CA 1
ATOM 3322 C C . TRP A 1 466 ? -14.776 0.061 15.953 1.00 93.25 466 TRP A C 1
ATOM 3324 O O . TRP A 1 466 ? -15.320 0.412 16.995 1.00 93.25 466 TRP A O 1
ATOM 3334 N N . THR A 1 467 ? -15.360 -0.781 15.098 1.00 95.12 467 THR A N 1
ATOM 3335 C CA . THR A 1 467 ? -16.680 -1.392 15.342 1.00 95.12 467 THR A CA 1
ATOM 3336 C C . THR A 1 467 ? -16.728 -2.176 16.650 1.00 95.12 467 THR A C 1
ATOM 3338 O O . THR A 1 467 ? -17.634 -1.954 17.451 1.00 95.12 467 THR A O 1
ATOM 3341 N N . THR A 1 468 ? -15.734 -3.028 16.918 1.00 91.56 468 THR A N 1
ATOM 3342 C CA . THR A 1 468 ? -15.631 -3.780 18.178 1.00 91.56 468 THR A CA 1
ATOM 3343 C C . THR A 1 468 ? -15.557 -2.840 19.379 1.00 91.56 468 THR A C 1
ATOM 3345 O O . THR A 1 468 ? -16.221 -3.061 20.389 1.00 91.56 468 THR A O 1
ATOM 3348 N N . ARG A 1 469 ? -14.775 -1.761 19.276 1.00 90.50 469 ARG A N 1
ATOM 3349 C CA . ARG A 1 469 ? -14.622 -0.789 20.368 1.00 90.50 469 ARG A CA 1
ATOM 3350 C C . ARG A 1 469 ? -15.883 0.027 20.613 1.00 90.50 469 ARG A C 1
ATOM 3352 O O . ARG A 1 469 ? -16.271 0.196 21.763 1.00 90.50 469 ARG A O 1
ATOM 3359 N N . LEU A 1 470 ? -16.537 0.490 19.552 1.00 93.56 470 LEU A N 1
ATOM 3360 C CA . LEU A 1 470 ? -17.825 1.174 19.639 1.00 93.56 470 LEU A CA 1
ATOM 3361 C C . LEU A 1 470 ? -18.864 0.275 20.315 1.00 93.56 470 LEU A C 1
ATOM 3363 O O . LEU A 1 470 ? -19.561 0.723 21.218 1.00 93.56 470 LEU A O 1
ATOM 3367 N N . GLN A 1 471 ? -18.919 -1.009 19.951 1.00 94.69 471 GLN A N 1
ATOM 3368 C CA . GLN A 1 471 ? -19.802 -1.979 20.604 1.00 94.69 471 GLN A CA 1
ATOM 3369 C C . GLN A 1 471 ? -19.474 -2.147 22.092 1.00 94.69 471 GLN A C 1
ATOM 3371 O O . GLN A 1 471 ? -20.381 -2.111 22.920 1.00 94.69 471 GLN A O 1
ATOM 3376 N N . GLN A 1 472 ? -18.192 -2.277 22.448 1.00 90.56 472 GLN A N 1
ATOM 3377 C CA . GLN A 1 472 ? -17.748 -2.366 23.846 1.00 90.56 472 GLN A CA 1
ATOM 3378 C C . GLN A 1 472 ? -18.076 -1.103 24.656 1.00 90.56 472 GLN A C 1
ATOM 3380 O O . GLN A 1 472 ? -18.361 -1.203 25.846 1.00 90.56 472 GLN A O 1
ATOM 3385 N N . ALA A 1 473 ? -18.078 0.065 24.013 1.00 91.88 473 ALA A N 1
ATOM 3386 C CA . ALA A 1 473 ? -18.471 1.341 24.604 1.00 91.88 473 ALA A CA 1
ATOM 3387 C C . ALA A 1 473 ? -20.000 1.566 24.640 1.00 91.88 473 ALA A C 1
ATOM 3389 O O . ALA A 1 473 ? -20.454 2.599 25.120 1.00 91.88 473 ALA A O 1
ATOM 3390 N N . GLY A 1 474 ? -20.812 0.619 24.150 1.00 95.50 474 GLY A N 1
ATOM 3391 C CA . GLY A 1 474 ? -22.277 0.730 24.123 1.00 95.50 474 GLY A CA 1
ATOM 3392 C C . GLY A 1 474 ? -22.849 1.478 22.910 1.00 95.50 474 GLY A C 1
ATOM 3393 O O . GLY A 1 474 ? -24.055 1.695 22.834 1.00 95.50 474 GLY A O 1
ATOM 3394 N N . HIS A 1 475 ? -22.021 1.825 21.924 1.00 96.69 475 HIS A N 1
ATOM 3395 C CA . HIS A 1 475 ? -22.406 2.507 20.685 1.00 96.69 475 HIS A CA 1
ATOM 3396 C C . HIS A 1 475 ? -22.697 1.518 19.538 1.00 96.69 475 HIS A C 1
ATOM 3398 O O . HIS A 1 475 ? -22.129 1.620 18.448 1.00 96.69 475 HIS A O 1
ATOM 3404 N N . ALA A 1 476 ? -23.581 0.540 19.772 1.00 96.38 476 ALA A N 1
ATOM 3405 C CA . ALA A 1 476 ? -23.876 -0.526 18.805 1.00 96.38 476 ALA A CA 1
ATOM 3406 C C . ALA A 1 476 ? -24.451 -0.006 17.471 1.00 96.38 476 ALA A C 1
ATOM 3408 O O . ALA A 1 476 ? -24.005 -0.435 16.408 1.00 96.38 476 ALA A O 1
ATOM 3409 N N . GLU A 1 477 ? -25.374 0.961 17.513 1.00 97.50 477 GLU A N 1
ATOM 3410 C CA . GLU A 1 477 ? -25.964 1.559 16.303 1.00 97.50 477 GLU A CA 1
ATOM 3411 C C . GLU A 1 477 ? -24.913 2.284 15.450 1.00 97.50 477 GLU A C 1
ATOM 3413 O O . GLU A 1 477 ? -24.892 2.149 14.228 1.00 97.50 477 GLU A O 1
ATOM 3418 N N . LEU A 1 478 ? -23.995 3.021 16.084 1.00 97.62 478 LEU A N 1
ATOM 3419 C CA . LEU A 1 478 ? -22.919 3.721 15.379 1.00 97.62 478 LEU A CA 1
ATOM 3420 C C . LEU A 1 478 ? -21.913 2.738 14.762 1.00 97.62 478 LEU A C 1
ATOM 3422 O O . LEU A 1 478 ? -21.416 2.977 13.662 1.00 97.62 478 LEU A O 1
ATOM 3426 N N . ALA A 1 479 ? -21.642 1.613 15.434 1.00 96.94 479 ALA A N 1
ATOM 3427 C CA . ALA A 1 479 ? -20.827 0.538 14.873 1.00 96.94 479 ALA A CA 1
ATOM 3428 C C . ALA A 1 479 ? -21.471 -0.061 13.610 1.00 96.94 479 ALA A C 1
ATOM 3430 O O . ALA A 1 479 ? -20.779 -0.296 12.618 1.00 96.94 479 ALA A O 1
ATOM 3431 N N . GLU A 1 480 ? -22.790 -0.264 13.615 1.00 97.38 480 GLU A N 1
ATOM 3432 C CA . GLU A 1 480 ? -23.524 -0.737 12.441 1.00 97.38 480 GLU A CA 1
ATOM 3433 C C . GLU A 1 480 ? -23.517 0.296 11.303 1.00 97.38 480 GLU A C 1
ATOM 3435 O O . GLU A 1 480 ? -23.241 -0.059 10.157 1.00 97.38 480 GLU A O 1
ATOM 3440 N N . GLN A 1 481 ? -23.726 1.582 11.604 1.00 98.12 481 GLN A N 1
ATOM 3441 C CA . GLN A 1 481 ? -23.631 2.656 10.607 1.00 98.12 481 GLN A CA 1
ATOM 3442 C C . GLN A 1 481 ? -22.242 2.721 9.960 1.00 98.12 481 GLN A C 1
ATOM 3444 O O . GLN A 1 481 ? -22.132 2.874 8.741 1.00 98.12 481 GLN A O 1
ATOM 3449 N N . LEU A 1 482 ? -21.176 2.576 10.756 1.00 97.62 482 LEU A N 1
ATOM 3450 C CA . LEU A 1 482 ? -19.805 2.524 10.251 1.00 97.62 482 LEU A CA 1
ATOM 3451 C C . LEU A 1 482 ? -19.606 1.336 9.299 1.00 97.62 482 LEU A C 1
ATOM 3453 O O . LEU A 1 482 ? -19.044 1.511 8.217 1.00 97.62 482 LEU A O 1
ATOM 3457 N N . LEU A 1 483 ? -20.110 0.153 9.665 1.00 97.31 483 LEU A N 1
ATOM 3458 C CA . LEU A 1 483 ? -20.066 -1.038 8.815 1.00 97.31 483 LEU A CA 1
ATOM 3459 C C . LEU A 1 483 ? -20.824 -0.833 7.496 1.00 97.31 483 LEU A C 1
ATOM 3461 O O . LEU A 1 483 ? -20.296 -1.123 6.423 1.00 97.31 483 LEU A O 1
ATOM 3465 N N . GLN A 1 484 ? -22.037 -0.283 7.556 1.00 97.75 484 GLN A N 1
ATOM 3466 C CA . GLN A 1 484 ? -22.843 0.007 6.371 1.00 97.75 484 GLN A CA 1
ATOM 3467 C C . GLN A 1 484 ? -22.141 1.001 5.430 1.00 97.75 484 GLN A C 1
ATOM 3469 O O . GLN A 1 484 ? -22.111 0.777 4.218 1.00 97.75 484 GLN A O 1
ATOM 3474 N N . GLN A 1 485 ? -21.532 2.070 5.960 1.00 98.38 485 GLN A N 1
ATOM 3475 C CA . GLN A 1 485 ? -20.770 3.019 5.137 1.00 98.38 485 GLN A CA 1
ATOM 3476 C C . GLN A 1 485 ? -19.504 2.394 4.545 1.00 98.38 485 GLN A C 1
ATOM 3478 O O . GLN A 1 485 ? -19.192 2.655 3.385 1.00 98.38 485 GLN A O 1
ATOM 3483 N N . ALA A 1 486 ? -18.796 1.539 5.290 1.00 97.88 486 ALA A N 1
ATOM 3484 C CA . ALA A 1 486 ? -17.653 0.805 4.752 1.00 97.88 486 ALA A CA 1
ATOM 3485 C C . ALA A 1 486 ? -18.063 -0.096 3.570 1.00 97.88 486 ALA A C 1
ATOM 3487 O O . ALA A 1 486 ? -17.428 -0.050 2.518 1.00 97.88 486 ALA A O 1
ATOM 3488 N N . ASN A 1 487 ? -19.182 -0.816 3.692 1.00 97.38 487 ASN A N 1
ATOM 3489 C CA . ASN A 1 487 ? -19.728 -1.642 2.610 1.00 97.38 487 ASN A CA 1
ATOM 3490 C C . ASN A 1 487 ? -20.153 -0.811 1.388 1.00 97.38 487 ASN A C 1
ATOM 3492 O O . ASN A 1 487 ? -19.978 -1.241 0.248 1.00 97.38 487 ASN A O 1
ATOM 3496 N N . ALA A 1 488 ? -20.679 0.399 1.597 1.00 97.75 488 ALA A N 1
ATOM 3497 C CA . ALA A 1 488 ? -20.991 1.311 0.499 1.00 97.75 488 ALA A CA 1
ATOM 3498 C C . ALA A 1 488 ? -19.726 1.769 -0.252 1.00 97.75 488 ALA A C 1
ATOM 3500 O O . ALA A 1 488 ? -19.757 1.926 -1.475 1.00 97.75 488 ALA A O 1
ATOM 3501 N N . VAL A 1 489 ? -18.605 1.959 0.454 1.00 98.19 489 VAL A N 1
ATOM 3502 C CA . VAL A 1 489 ? -17.306 2.257 -0.169 1.00 98.19 489 VAL A CA 1
ATOM 3503 C C . VAL A 1 489 ? -16.779 1.055 -0.957 1.00 98.19 489 VAL A C 1
ATOM 3505 O O . VAL A 1 489 ? -16.308 1.258 -2.076 1.00 98.19 489 VAL A O 1
ATOM 3508 N N . ASP A 1 490 ? -16.902 -0.175 -0.438 1.00 97.50 490 ASP A N 1
ATOM 3509 C CA . ASP A 1 490 ? -16.530 -1.397 -1.175 1.00 97.50 490 ASP A CA 1
ATOM 3510 C C . ASP A 1 490 ? -17.244 -1.460 -2.531 1.00 97.50 490 ASP A C 1
ATOM 3512 O O . ASP A 1 490 ? -16.600 -1.542 -3.580 1.00 97.50 490 ASP A O 1
ATOM 3516 N N . GLN A 1 491 ? -18.572 -1.321 -2.511 1.00 97.62 491 GLN A N 1
ATOM 3517 C CA . GLN A 1 491 ? -19.405 -1.339 -3.715 1.00 97.62 491 GLN A CA 1
ATOM 3518 C C . GLN A 1 491 ? -19.026 -0.221 -4.693 1.00 97.62 491 GLN A C 1
ATOM 3520 O O . GLN A 1 491 ? -18.948 -0.446 -5.901 1.00 97.62 491 GLN A O 1
ATOM 3525 N N . ALA A 1 492 ? -18.764 0.990 -4.191 1.00 97.50 492 ALA A N 1
ATOM 3526 C CA . ALA A 1 492 ? -18.403 2.122 -5.037 1.00 97.50 492 ALA A CA 1
ATOM 3527 C C . ALA A 1 492 ? -17.015 1.953 -5.683 1.00 97.50 492 ALA A C 1
ATOM 3529 O O . ALA A 1 492 ? -16.835 2.291 -6.854 1.00 97.50 492 ALA A O 1
ATOM 3530 N N . LEU A 1 493 ? -16.033 1.407 -4.957 1.00 96.94 493 LEU A N 1
ATOM 3531 C CA . LEU A 1 493 ? -14.700 1.133 -5.500 1.00 96.94 493 LEU A CA 1
ATOM 3532 C C . LEU A 1 493 ? -14.704 -0.025 -6.505 1.00 96.94 493 LEU A C 1
ATOM 3534 O O . LEU A 1 493 ? -13.978 0.043 -7.500 1.00 96.94 493 LEU A O 1
ATOM 3538 N N . GLU A 1 494 ? -15.531 -1.048 -6.289 1.00 96.19 494 GLU A N 1
ATOM 3539 C CA . GLU A 1 494 ? -15.745 -2.131 -7.254 1.00 96.19 494 GLU A CA 1
ATOM 3540 C C . GLU A 1 494 ? -16.428 -1.617 -8.532 1.00 96.19 494 GLU A C 1
ATOM 3542 O O . GLU A 1 494 ? -15.964 -1.875 -9.644 1.00 96.19 494 GLU A O 1
ATOM 3547 N N . ALA A 1 495 ? -17.462 -0.782 -8.400 1.00 96.06 495 ALA A N 1
ATOM 3548 C CA . ALA A 1 495 ? -18.091 -0.121 -9.544 1.00 96.06 495 ALA A CA 1
ATOM 3549 C C . ALA A 1 495 ? -17.124 0.816 -10.299 1.00 96.06 495 ALA A C 1
ATOM 3551 O O . ALA A 1 495 ? -17.301 1.061 -11.493 1.00 96.06 495 ALA A O 1
ATOM 3552 N N . ALA A 1 496 ? -16.068 1.303 -9.635 1.00 94.50 496 ALA A N 1
ATOM 3553 C CA . ALA A 1 496 ? -15.043 2.165 -10.216 1.00 94.50 496 ALA A CA 1
ATOM 3554 C C . ALA A 1 496 ? -13.942 1.429 -11.011 1.00 94.50 496 ALA A C 1
ATOM 3556 O O . ALA A 1 496 ? -13.014 2.075 -11.515 1.00 94.50 496 ALA A O 1
ATOM 3557 N N . LEU A 1 497 ? -14.021 0.101 -11.174 1.00 92.44 497 LEU A N 1
ATOM 3558 C CA . LEU A 1 497 ? -13.079 -0.691 -11.983 1.00 92.44 497 LEU A CA 1
ATOM 3559 C C . LEU A 1 497 ? -12.898 -0.204 -13.436 1.00 92.44 497 LEU A C 1
ATOM 3561 O O . LEU A 1 497 ? -11.756 -0.218 -13.904 1.00 92.44 497 LEU A O 1
ATOM 3565 N N . PRO A 1 498 ? -13.938 0.279 -14.152 1.00 91.25 498 PRO A N 1
ATOM 3566 C CA . PRO A 1 498 ? -13.779 0.836 -15.496 1.00 91.25 498 PRO A CA 1
ATOM 3567 C C . PRO A 1 498 ? -12.913 2.103 -15.556 1.00 91.25 498 PRO A C 1
ATOM 3569 O O . PRO A 1 498 ? -12.558 2.530 -16.650 1.00 91.25 498 PRO A O 1
ATOM 3572 N N . ASN A 1 499 ? -12.573 2.706 -14.406 1.00 90.25 499 ASN A N 1
ATOM 3573 C CA . ASN A 1 499 ? -11.823 3.961 -14.294 1.00 90.25 499 ASN A CA 1
ATOM 3574 C C . ASN A 1 499 ? -12.431 5.111 -15.119 1.00 90.25 499 ASN A C 1
ATOM 3576 O O . ASN A 1 499 ? -11.696 5.954 -15.626 1.00 90.25 499 ASN A O 1
ATOM 3580 N N . THR A 1 500 ? -13.759 5.151 -15.280 1.00 91.81 500 THR A N 1
ATOM 3581 C CA . THR A 1 500 ? -14.417 6.264 -15.977 1.00 91.81 500 THR A CA 1
ATOM 3582 C C . THR A 1 500 ? -14.697 7.417 -15.009 1.00 91.81 500 THR A C 1
ATOM 3584 O O . THR A 1 500 ? -14.938 7.181 -13.821 1.00 91.81 500 THR A O 1
ATOM 3587 N N . PRO A 1 501 ? -14.712 8.677 -15.479 1.00 93.12 501 PRO A N 1
ATOM 3588 C CA . PRO A 1 501 ? -14.864 9.818 -14.582 1.00 93.12 501 PRO A CA 1
ATOM 3589 C C . PRO A 1 501 ? -16.105 9.784 -13.670 1.00 93.12 501 PRO A C 1
ATOM 3591 O O . PRO A 1 501 ? -15.959 10.050 -12.475 1.00 93.12 501 PRO A O 1
ATOM 3594 N N . PRO A 1 502 ? -17.308 9.400 -14.154 1.00 95.62 502 PRO A N 1
ATOM 3595 C CA . PRO A 1 502 ? -18.499 9.361 -13.305 1.00 95.62 502 PRO A CA 1
ATOM 3596 C C . PRO A 1 502 ? -18.394 8.364 -12.143 1.00 95.62 502 PRO A C 1
ATOM 3598 O O . PRO A 1 502 ? -18.750 8.700 -11.016 1.00 95.62 502 PRO A O 1
ATOM 3601 N N . VAL A 1 503 ? -17.867 7.157 -12.388 1.00 95.62 503 VAL A N 1
ATOM 3602 C CA . VAL A 1 503 ? -17.746 6.130 -11.335 1.00 95.62 503 VAL A CA 1
ATOM 3603 C C . VAL A 1 503 ? -16.626 6.455 -10.344 1.00 95.62 503 VAL A C 1
ATOM 3605 O O . VAL A 1 503 ? -16.755 6.165 -9.158 1.00 95.62 503 VAL A O 1
ATOM 3608 N N . LEU A 1 504 ? -15.553 7.123 -10.791 1.00 95.25 504 LEU A N 1
ATOM 3609 C CA . LEU A 1 504 ? -14.515 7.634 -9.890 1.00 95.25 504 LEU A CA 1
ATOM 3610 C C . LEU A 1 504 ? -15.060 8.743 -8.977 1.00 95.25 504 LEU A C 1
ATOM 3612 O O . LEU A 1 504 ? -14.726 8.768 -7.793 1.00 95.25 504 LEU A O 1
ATOM 3616 N N . HIS A 1 505 ? -15.923 9.625 -9.496 1.00 96.38 505 HIS A N 1
ATOM 3617 C CA . HIS A 1 505 ? -16.583 10.653 -8.687 1.00 96.38 505 HIS A CA 1
ATOM 3618 C C . HIS A 1 505 ? -17.489 10.029 -7.618 1.00 96.38 505 HIS A C 1
ATOM 3620 O O . HIS A 1 505 ? -17.384 10.379 -6.446 1.00 96.38 505 HIS A O 1
ATOM 3626 N N . GLN A 1 506 ? -18.296 9.032 -7.993 1.00 97.00 506 GLN A N 1
ATOM 3627 C CA . GLN A 1 506 ? -19.155 8.304 -7.055 1.00 97.00 506 GLN A CA 1
ATOM 3628 C C . GLN A 1 506 ? -18.354 7.623 -5.930 1.00 97.00 506 GLN A C 1
ATOM 3630 O O . GLN A 1 506 ? -18.750 7.679 -4.764 1.00 97.00 506 GLN A O 1
ATOM 3635 N N . ALA A 1 507 ? -17.211 7.009 -6.256 1.00 97.75 507 ALA A N 1
ATOM 3636 C CA . ALA A 1 507 ? -16.314 6.434 -5.256 1.00 97.75 507 ALA A CA 1
ATOM 3637 C C . ALA A 1 507 ? -15.714 7.500 -4.323 1.00 97.75 507 ALA A C 1
ATOM 3639 O O . ALA A 1 507 ? -15.629 7.281 -3.113 1.00 97.75 507 ALA A O 1
ATOM 3640 N N . ALA A 1 508 ? -15.344 8.670 -4.856 1.00 97.69 508 ALA A N 1
ATOM 3641 C CA . ALA A 1 508 ? -14.815 9.771 -4.052 1.00 97.69 508 ALA A CA 1
ATOM 3642 C C . ALA A 1 508 ? -15.869 10.322 -3.078 1.00 97.69 508 ALA A C 1
ATOM 3644 O O . ALA A 1 508 ? -15.567 10.552 -1.907 1.00 97.69 508 ALA A O 1
ATOM 3645 N N . GLU A 1 509 ? -17.120 10.459 -3.525 1.00 98.25 509 GLU A N 1
ATOM 3646 C CA . GLU A 1 509 ? -18.240 10.854 -2.668 1.00 98.25 509 GLU A CA 1
ATOM 3647 C C . GLU A 1 509 ? -18.529 9.829 -1.563 1.00 98.25 509 GLU A C 1
ATOM 3649 O O . GLU A 1 509 ? -18.827 10.215 -0.433 1.00 98.25 509 GLU A O 1
ATOM 3654 N N . ALA A 1 510 ? -18.442 8.527 -1.861 1.00 98.31 510 ALA A N 1
ATOM 3655 C CA . ALA A 1 510 ? -18.622 7.479 -0.855 1.00 98.31 510 ALA A CA 1
ATOM 3656 C C . ALA A 1 510 ? -17.560 7.579 0.252 1.00 98.31 510 ALA A C 1
ATOM 3658 O O . ALA A 1 510 ? -17.906 7.591 1.434 1.00 98.31 510 ALA A O 1
ATOM 3659 N N . LEU A 1 511 ? -16.287 7.753 -0.122 1.00 98.25 511 LEU A N 1
ATOM 3660 C CA . LEU A 1 511 ? -15.202 7.997 0.835 1.00 98.25 511 LEU A CA 1
ATOM 3661 C C . LEU A 1 511 ? -15.421 9.293 1.632 1.00 98.25 511 LEU A C 1
ATOM 3663 O O . LEU A 1 511 ? -15.183 9.312 2.836 1.00 98.25 511 LEU A O 1
ATOM 3667 N N . ALA A 1 512 ? -15.919 10.360 0.998 1.00 98.00 512 ALA A N 1
ATOM 3668 C CA . ALA A 1 512 ? -16.223 11.622 1.675 1.00 98.00 512 ALA A CA 1
ATOM 3669 C C . ALA A 1 512 ? -17.351 11.492 2.714 1.00 98.00 512 ALA A C 1
ATOM 3671 O O . ALA A 1 512 ? -17.268 12.083 3.791 1.00 98.00 512 ALA A O 1
ATOM 3672 N N . ARG A 1 513 ? -18.400 10.712 2.424 1.00 98.44 513 ARG A N 1
ATOM 3673 C CA . ARG A 1 513 ? -19.472 10.429 3.396 1.00 98.44 513 ARG A CA 1
ATOM 3674 C C . ARG A 1 513 ? -18.950 9.640 4.595 1.00 98.44 513 ARG A C 1
ATOM 3676 O O . ARG A 1 513 ? -19.283 9.979 5.730 1.00 98.44 513 ARG A O 1
ATOM 3683 N N . LEU A 1 514 ? -18.099 8.642 4.353 1.00 98.12 514 LEU A N 1
ATOM 3684 C CA . LEU A 1 514 ? -17.438 7.896 5.423 1.00 98.12 514 LEU A CA 1
ATOM 3685 C C . LEU A 1 514 ? -16.543 8.806 6.279 1.00 98.12 514 LEU A C 1
ATOM 3687 O O . LEU A 1 514 ? -16.626 8.756 7.502 1.00 98.12 514 LEU A O 1
ATOM 3691 N N . GLU A 1 515 ? -15.741 9.671 5.653 1.00 97.38 515 GLU A N 1
ATOM 3692 C CA . GLU A 1 515 ? -14.915 10.670 6.345 1.00 97.38 515 GLU A CA 1
ATOM 3693 C C . GLU A 1 515 ? -15.761 11.528 7.301 1.00 97.38 515 GLU A C 1
ATOM 3695 O O . GLU A 1 515 ? -15.430 11.674 8.477 1.00 97.38 515 GLU A O 1
ATOM 3700 N N . GLN A 1 516 ? -16.900 12.044 6.822 1.00 97.75 516 GLN A N 1
ATOM 3701 C CA . GLN A 1 516 ? -17.812 12.858 7.628 1.00 97.75 516 GLN A CA 1
ATOM 3702 C C . GLN A 1 516 ? -18.407 12.089 8.812 1.00 97.75 516 GLN A C 1
ATOM 3704 O O . GLN A 1 516 ? -18.488 12.651 9.907 1.00 97.75 516 GLN A O 1
ATOM 3709 N N . LEU A 1 517 ? -18.816 10.828 8.616 1.00 97.69 517 LEU A N 1
ATOM 3710 C CA . LEU A 1 517 ? -19.298 9.966 9.701 1.00 97.69 517 LEU A CA 1
ATOM 3711 C C . LEU A 1 517 ? -18.208 9.774 10.762 1.00 97.69 517 LEU A C 1
ATOM 3713 O O . LEU A 1 517 ? -18.469 9.936 11.957 1.00 97.69 517 LEU A O 1
ATOM 3717 N N . VAL A 1 518 ? -16.983 9.473 10.323 1.00 95.94 518 VAL A N 1
ATOM 3718 C CA . VAL A 1 518 ? -15.860 9.208 11.222 1.00 95.94 518 VAL A CA 1
ATOM 3719 C C . VAL A 1 518 ? -15.528 10.437 12.063 1.00 95.94 518 VAL A C 1
ATOM 3721 O O . VAL A 1 518 ? -15.485 10.349 13.288 1.00 95.94 518 VAL A O 1
ATOM 3724 N N . VAL A 1 519 ? -15.367 11.597 11.425 1.00 95.00 519 VAL A N 1
ATOM 3725 C CA . VAL A 1 519 ? -15.002 12.848 12.106 1.00 95.00 519 VAL A CA 1
ATOM 3726 C C . VAL A 1 519 ? -16.089 13.321 13.066 1.00 95.00 519 VAL A C 1
ATOM 3728 O O . VAL A 1 519 ? -15.781 13.773 14.164 1.00 95.00 519 VAL A O 1
ATOM 3731 N N . ARG A 1 520 ? -17.363 13.257 12.659 1.00 96.56 520 ARG A N 1
ATOM 3732 C CA . ARG A 1 520 ? -18.459 13.848 13.441 1.00 96.56 520 ARG A CA 1
ATOM 3733 C C . ARG A 1 520 ? -18.981 12.950 14.552 1.00 96.56 520 ARG A C 1
ATOM 3735 O O . ARG A 1 520 ? -19.533 13.479 15.509 1.00 96.56 520 ARG A O 1
ATOM 3742 N N . GLN A 1 521 ? -18.885 11.631 14.395 1.00 96.50 521 GLN A N 1
ATOM 3743 C CA . GLN A 1 521 ? -19.563 10.687 15.286 1.00 96.50 521 GLN A CA 1
ATOM 3744 C C . GLN A 1 521 ? -18.615 9.631 15.849 1.00 96.50 521 GLN A C 1
ATOM 3746 O O . GLN A 1 521 ? -18.585 9.441 17.059 1.00 96.50 521 GLN A O 1
ATOM 3751 N N . VAL A 1 522 ? -17.813 8.969 15.007 1.00 95.19 522 VAL A N 1
ATOM 3752 C CA . VAL A 1 522 ? -16.970 7.846 15.461 1.00 95.19 522 VAL A CA 1
ATOM 3753 C C . VAL A 1 522 ? -15.839 8.310 16.368 1.00 95.19 522 VAL A C 1
ATOM 3755 O O . VAL A 1 522 ? -15.683 7.757 17.450 1.00 95.19 522 VAL A O 1
ATOM 3758 N N . LEU A 1 523 ? -15.056 9.314 15.959 1.00 91.88 523 LEU A N 1
ATOM 3759 C CA . LEU A 1 523 ? -13.929 9.784 16.770 1.00 91.88 523 LEU A CA 1
ATOM 3760 C C . LEU A 1 523 ? -14.387 10.342 18.130 1.00 91.88 523 LEU A C 1
ATOM 3762 O O . LEU A 1 523 ? -13.826 9.899 19.128 1.00 91.88 523 LEU A O 1
ATOM 3766 N N . PRO A 1 524 ? -15.433 11.194 18.219 1.00 91.94 524 PRO A N 1
ATOM 3767 C CA . PRO A 1 524 ? -15.960 11.641 19.512 1.00 91.94 524 PRO A CA 1
ATOM 3768 C C . PRO A 1 524 ? -16.550 10.532 20.394 1.00 91.94 524 PRO A C 1
ATOM 3770 O O . PRO A 1 524 ? -16.622 10.700 21.602 1.00 91.94 524 PRO A O 1
ATOM 3773 N N . ALA A 1 525 ? -17.015 9.422 19.814 1.00 91.62 525 ALA A N 1
ATOM 3774 C CA . ALA A 1 525 ? -17.519 8.276 20.577 1.00 91.62 525 ALA A CA 1
ATOM 3775 C C . ALA A 1 525 ? -16.402 7.327 21.052 1.00 91.62 525 ALA A C 1
ATOM 3777 O O . ALA A 1 525 ? -16.636 6.463 21.895 1.00 91.62 525 ALA A O 1
ATOM 3778 N N . LEU A 1 526 ? -15.203 7.437 20.469 1.00 87.38 526 LEU A N 1
ATOM 3779 C CA . LEU A 1 526 ? -14.023 6.643 20.828 1.00 87.38 526 LEU A CA 1
ATOM 3780 C C . LEU A 1 526 ? -13.040 7.392 21.730 1.00 87.38 526 LEU A C 1
ATOM 3782 O O . LEU A 1 526 ? -12.162 6.743 22.308 1.00 87.38 526 LEU A O 1
ATOM 3786 N N . SER A 1 527 ? -13.166 8.720 21.802 1.00 82.94 527 SER A N 1
ATOM 3787 C CA . SER A 1 527 ? -12.633 9.522 22.894 1.00 82.94 527 SER A CA 1
ATOM 3788 C C . SER A 1 527 ? -13.475 9.232 24.122 1.00 82.94 527 SER A C 1
ATOM 3790 O O . SER A 1 527 ? -12.941 8.553 25.017 1.00 82.94 527 SER A O 1
#

InterPro domains:
  IPR038352 Imelysin-like domain superfamily [G3DSA:1.20.1420.20] (85-527)